Protein AF-A0A966G552-F1 (afdb_monomer)

Secondary structure (DSSP, 8-state):
------------------------EE-SEE-S-EEEESEEEETT-EE-TTSEEEEEPEESSEEEEE-TTTTT-SEEEEETTPEEEEEE---TT-S------SEEEPPEE-PPPPGGGEE-TTSS-GGGEEEEEEEE-S-TTEEEEEEEEEEEEEE--S-TT-EEEEEEEPTTS-EEEEEEEEEE-BTTEEEEEEEEESEEEEEEE--SS-S-S--TTEEEPPTTT--EEEPTTEEE-TTSSSEEE-TTSHHHHHHHHS--SS---TTSHHHHTTTS---S----PPTTPEEEEEETTEEEEEE--TT----B-TTSSBPTTSHHHHHHHHHHHHHSS----HHHHHHHHTS---HHHHHHHHHHHHHHHHHHHHHH-TT------------------------------------------------THHHHHHHHHHHHHHHHHHTT-

Structure (mmCIF, N/CA/C/O backbone):
data_AF-A0A966G552-F1
#
_entry.id   AF-A0A966G552-F1
#
loop_
_atom_site.group_PDB
_atom_site.id
_atom_site.type_symbol
_atom_site.label_atom_id
_atom_site.label_alt_id
_atom_site.label_comp_id
_atom_site.label_asym_id
_atom_site.label_entity_id
_atom_site.label_seq_id
_atom_site.pdbx_PDB_ins_code
_atom_site.Cartn_x
_atom_site.Cartn_y
_atom_site.Cartn_z
_atom_site.occupancy
_atom_site.B_iso_or_equiv
_atom_site.auth_seq_id
_atom_site.auth_comp_id
_atom_site.auth_asym_id
_atom_site.auth_atom_id
_atom_site.pdbx_PDB_model_num
ATOM 1 N N . MET A 1 1 ? -65.805 21.642 -23.177 1.00 39.12 1 MET A N 1
ATOM 2 C CA . MET A 1 1 ? -64.794 20.565 -23.099 1.00 39.12 1 MET A CA 1
ATOM 3 C C . MET A 1 1 ? -63.675 21.006 -22.162 1.00 39.12 1 MET A C 1
ATOM 5 O O . MET A 1 1 ? -62.868 21.835 -22.550 1.00 39.12 1 MET A O 1
ATOM 9 N N . LYS A 1 2 ? -63.665 20.526 -20.914 1.00 35.38 2 LYS A N 1
ATOM 10 C CA . LYS A 1 2 ? -62.565 20.716 -19.954 1.00 35.38 2 LYS A CA 1
ATOM 11 C C . LYS A 1 2 ? -62.123 19.318 -19.524 1.00 35.38 2 LYS A C 1
ATOM 13 O O . LYS A 1 2 ? -62.925 18.592 -18.949 1.00 35.38 2 LYS A O 1
ATOM 18 N N . ARG A 1 3 ? -60.906 18.919 -19.903 1.00 42.03 3 ARG A N 1
ATOM 19 C CA . ARG A 1 3 ? -60.291 17.643 -19.516 1.00 42.03 3 ARG A CA 1
ATOM 20 C C . ARG A 1 3 ? -59.559 17.840 -18.191 1.00 42.03 3 ARG A C 1
ATOM 22 O O . ARG A 1 3 ? -58.615 18.619 -18.124 1.00 42.03 3 ARG A O 1
ATOM 29 N N . THR A 1 4 ? -60.016 17.144 -17.164 1.00 43.69 4 THR A N 1
ATOM 30 C CA . THR A 1 4 ? -59.329 16.930 -15.891 1.00 43.69 4 THR A CA 1
ATOM 31 C C . THR A 1 4 ? -58.316 15.797 -16.069 1.00 43.69 4 THR A C 1
ATOM 33 O O . THR A 1 4 ? -58.701 14.665 -16.351 1.00 43.69 4 THR A O 1
ATOM 36 N N . LEU A 1 5 ? -57.021 16.103 -15.944 1.00 42.62 5 LEU A N 1
ATOM 37 C CA . LEU A 1 5 ? -55.974 15.097 -15.757 1.00 42.62 5 LEU A CA 1
ATOM 38 C C . LEU A 1 5 ? -55.854 14.806 -14.258 1.00 42.62 5 LEU A C 1
ATOM 40 O O . LEU A 1 5 ? -55.478 15.684 -13.483 1.00 42.62 5 LEU A O 1
ATOM 44 N N . SER A 1 6 ? -56.180 13.576 -13.870 1.00 42.59 6 SER A N 1
ATOM 45 C CA . SER A 1 6 ? -55.851 13.013 -12.563 1.00 42.59 6 SER A CA 1
ATOM 46 C C . SER A 1 6 ? -54.373 12.626 -12.542 1.00 42.59 6 SER A C 1
ATOM 48 O O . SER A 1 6 ? -53.959 11.723 -13.267 1.00 42.59 6 SER A O 1
ATOM 50 N N . SER A 1 7 ? -53.585 13.301 -11.708 1.00 44.00 7 SER A N 1
ATOM 51 C CA . SER A 1 7 ? -52.204 12.923 -11.406 1.00 44.00 7 SER A CA 1
ATOM 52 C C . SER A 1 7 ? -52.198 11.791 -10.379 1.00 44.00 7 SER A C 1
ATOM 54 O O . SER A 1 7 ? -52.532 12.001 -9.214 1.00 44.00 7 SER A O 1
ATOM 56 N N . LEU A 1 8 ? -51.828 10.589 -10.819 1.00 42.81 8 LEU A N 1
ATOM 57 C CA . LEU A 1 8 ? -51.586 9.429 -9.965 1.00 42.81 8 LEU A CA 1
ATOM 58 C C . LEU A 1 8 ? -50.162 9.542 -9.395 1.00 42.81 8 LEU A C 1
ATOM 60 O O . LEU A 1 8 ? -49.183 9.417 -10.126 1.00 42.81 8 LEU A O 1
ATOM 64 N N . LEU A 1 9 ? -50.049 9.840 -8.100 1.00 39.88 9 LEU A N 1
ATOM 65 C CA . LEU A 1 9 ? -48.778 9.911 -7.380 1.00 39.88 9 LEU A CA 1
ATOM 66 C C . LEU A 1 9 ? -48.412 8.490 -6.919 1.00 39.88 9 LEU A C 1
ATOM 68 O O . LEU A 1 9 ? -48.987 7.983 -5.959 1.00 39.88 9 LEU A O 1
ATOM 72 N N . VAL A 1 10 ? -47.493 7.828 -7.622 1.00 45.19 10 VAL A N 1
ATOM 73 C CA . VAL A 1 10 ? -46.928 6.543 -7.185 1.00 45.19 10 VAL A CA 1
ATOM 74 C C . VAL A 1 10 ? -45.825 6.846 -6.173 1.00 45.19 10 VAL A C 1
ATOM 76 O O . VAL A 1 10 ? -44.749 7.317 -6.534 1.00 45.19 10 VAL A O 1
ATOM 79 N N . ALA A 1 11 ? -46.118 6.636 -4.891 1.00 45.38 11 ALA A N 1
ATOM 80 C CA . ALA A 1 11 ? -45.133 6.691 -3.820 1.00 45.38 11 ALA A CA 1
ATOM 81 C C . ALA A 1 11 ? -44.383 5.354 -3.771 1.00 45.38 11 ALA A C 1
ATOM 83 O O . ALA A 1 11 ? -44.865 4.378 -3.200 1.00 45.38 11 ALA A O 1
ATOM 84 N N . THR A 1 12 ? -43.213 5.298 -4.402 1.00 44.28 12 THR A N 1
ATOM 85 C CA . THR A 1 12 ? -42.303 4.155 -4.301 1.00 44.28 12 THR A CA 1
ATOM 86 C C . THR A 1 12 ? -41.629 4.197 -2.929 1.00 44.28 12 THR A C 1
ATOM 88 O O . THR A 1 12 ? -40.673 4.939 -2.715 1.00 44.28 12 THR A O 1
ATOM 91 N N . VAL A 1 13 ? -42.158 3.440 -1.969 1.00 44.84 13 VAL A N 1
ATOM 92 C CA . VAL A 1 13 ? -41.509 3.206 -0.674 1.00 44.84 13 VAL A CA 1
ATOM 93 C C . VAL A 1 13 ? -40.360 2.228 -0.915 1.00 44.84 13 VAL A C 1
ATOM 95 O O . VAL A 1 13 ? -40.565 1.020 -0.996 1.00 44.84 13 VAL A O 1
ATOM 98 N N . ALA A 1 14 ? -39.150 2.755 -1.090 1.00 44.75 14 ALA A N 1
ATOM 99 C CA . ALA A 1 14 ? -37.936 1.951 -1.100 1.00 44.75 14 ALA A CA 1
ATOM 100 C C . ALA A 1 14 ? -37.663 1.472 0.334 1.00 44.75 14 ALA A C 1
ATOM 102 O O . ALA A 1 14 ? -37.142 2.215 1.165 1.00 44.75 14 ALA A O 1
ATOM 103 N N . LEU A 1 15 ? -38.060 0.236 0.636 1.00 44.12 15 LEU A N 1
ATOM 104 C CA . LEU A 1 15 ? -37.604 -0.491 1.817 1.00 44.12 15 LEU A CA 1
ATOM 105 C C . LEU A 1 15 ? -36.107 -0.766 1.639 1.00 44.12 15 LEU A C 1
ATOM 107 O O . LEU A 1 15 ? -35.709 -1.744 1.011 1.00 44.12 15 LEU A O 1
ATOM 111 N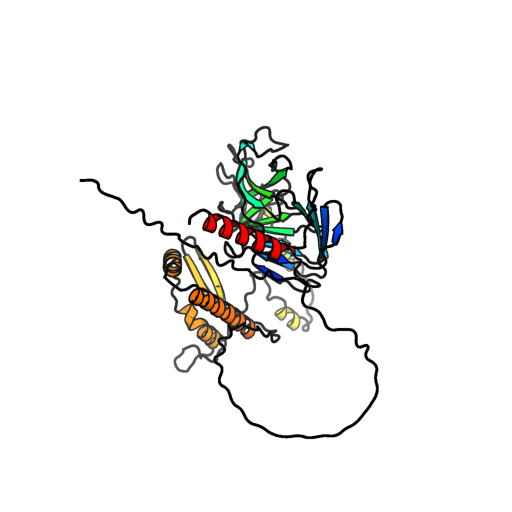 N . GLY A 1 16 ? -35.275 0.152 2.130 1.00 41.44 16 GLY A N 1
ATOM 112 C CA . GLY A 1 16 ? -33.835 -0.039 2.210 1.00 41.44 16 GLY A CA 1
ATOM 113 C C . GLY A 1 16 ? -33.535 -1.154 3.203 1.00 41.44 16 GLY A C 1
ATOM 114 O O . GLY A 1 16 ? -33.557 -0.929 4.410 1.00 41.44 16 GLY A O 1
ATOM 115 N N . PHE A 1 17 ? -33.266 -2.355 2.696 1.00 47.56 17 PHE A N 1
ATOM 116 C CA . PHE A 1 17 ? -32.637 -3.415 3.471 1.00 47.56 17 PHE A CA 1
ATOM 117 C C . PHE A 1 17 ? -31.229 -2.945 3.842 1.00 47.56 17 PHE A C 1
ATOM 119 O O . PHE A 1 17 ? -30.293 -3.057 3.054 1.00 47.56 17 PHE A O 1
ATOM 126 N N . GLN A 1 18 ? -31.087 -2.361 5.031 1.00 41.28 18 GLN A N 1
ATOM 127 C CA . GLN A 1 18 ? -29.781 -2.130 5.631 1.00 41.28 18 GLN A CA 1
ATOM 128 C C . GLN A 1 18 ? -29.220 -3.500 6.007 1.00 41.28 18 GLN A C 1
ATOM 130 O O . GLN A 1 18 ? -29.593 -4.073 7.028 1.00 41.28 18 GLN A O 1
ATOM 135 N N . GLN A 1 19 ? -28.372 -4.060 5.146 1.00 47.25 19 GLN A N 1
ATOM 136 C CA . GLN A 1 19 ? -27.547 -5.196 5.529 1.00 47.25 19 GLN A CA 1
ATOM 137 C C . GLN A 1 19 ? -26.575 -4.705 6.600 1.00 47.25 19 GLN A C 1
ATOM 139 O O . GLN A 1 19 ? -25.615 -3.994 6.316 1.00 47.25 19 GLN A O 1
ATOM 144 N N . VAL A 1 20 ? -26.882 -5.023 7.855 1.00 51.09 20 VAL A N 1
ATOM 145 C CA . VAL A 1 20 ? -25.956 -4.846 8.968 1.00 51.09 20 VAL A CA 1
ATOM 146 C C . VAL A 1 20 ? -24.944 -5.977 8.847 1.00 51.09 20 VAL A C 1
ATOM 148 O O . VAL A 1 20 ? -25.176 -7.080 9.335 1.00 51.09 20 VAL A O 1
ATOM 151 N N . SER A 1 21 ? -23.854 -5.735 8.124 1.00 63.78 21 SER A N 1
ATOM 152 C CA . SER A 1 21 ? -22.717 -6.650 8.114 1.00 63.78 21 SER A CA 1
ATOM 153 C C . SER A 1 21 ? -22.146 -6.674 9.528 1.00 63.78 21 SER A C 1
ATOM 155 O O . SER A 1 21 ? -21.616 -5.666 9.995 1.00 63.78 21 SER A O 1
ATOM 157 N N . ALA A 1 22 ? -22.318 -7.788 10.242 1.00 71.50 22 ALA A N 1
ATOM 158 C CA . ALA A 1 22 ? -21.710 -7.968 11.552 1.00 71.50 22 ALA A CA 1
ATOM 159 C C . ALA A 1 22 ? -20.189 -7.931 11.372 1.00 71.50 22 ALA A C 1
ATOM 161 O O . ALA A 1 22 ? -19.612 -8.833 10.771 1.00 71.50 22 ALA A O 1
ATOM 162 N N . GLN A 1 23 ? -19.557 -6.850 11.824 1.00 81.19 23 GLN A N 1
ATOM 163 C CA . GLN A 1 23 ? -18.112 -6.717 11.749 1.00 81.19 23 GLN A CA 1
ATOM 164 C C . GLN A 1 23 ? -17.473 -7.695 12.735 1.00 81.19 23 GLN A C 1
ATOM 166 O O . GLN A 1 23 ? -17.839 -7.735 13.914 1.00 81.19 23 GLN A O 1
ATOM 171 N N . GLU A 1 24 ? -16.532 -8.499 12.250 1.00 92.19 24 GLU A N 1
ATOM 172 C CA . GLU A 1 24 ? -15.802 -9.438 13.092 1.00 92.19 24 GLU A CA 1
ATOM 173 C C . GLU A 1 24 ? -14.966 -8.678 14.125 1.00 92.19 24 GLU A C 1
ATOM 175 O O . GLU A 1 24 ? -14.458 -7.583 13.871 1.00 92.19 24 GLU A O 1
ATOM 180 N N . THR A 1 25 ? -14.856 -9.242 15.325 1.00 93.38 25 THR A N 1
ATOM 181 C CA . THR A 1 25 ? -14.108 -8.638 16.428 1.00 93.38 25 THR A CA 1
ATOM 182 C C . THR A 1 25 ? -12.904 -9.509 16.751 1.00 93.38 25 THR A C 1
ATOM 184 O O . THR A 1 25 ? -13.059 -10.697 17.028 1.00 93.38 25 THR A O 1
ATOM 187 N N . PHE A 1 26 ? -11.715 -8.912 16.740 1.00 94.44 26 PHE A N 1
ATOM 188 C CA . PHE A 1 26 ? -10.477 -9.579 17.118 1.00 94.44 26 PHE A CA 1
ATOM 189 C C . PHE A 1 26 ? -10.204 -9.399 18.614 1.00 94.44 26 PHE A C 1
ATOM 191 O O . PHE A 1 26 ? -10.194 -8.278 19.135 1.00 94.44 26 PHE A O 1
ATOM 198 N N . PHE A 1 27 ? -9.953 -10.522 19.288 1.00 88.75 27 PHE A N 1
ATOM 199 C CA . PHE A 1 27 ? -9.602 -10.596 20.701 1.00 88.75 27 PHE A CA 1
ATOM 200 C C . PHE A 1 27 ? -8.281 -11.356 20.866 1.00 88.75 27 PHE A C 1
ATOM 202 O O . PHE A 1 27 ? -8.155 -12.472 20.369 1.00 88.75 27 PHE A O 1
ATOM 209 N N . GLY A 1 28 ? -7.347 -10.802 21.641 1.00 83.88 28 GLY A N 1
ATOM 210 C CA . GLY A 1 28 ? -6.162 -11.527 22.114 1.00 83.88 28 GLY A CA 1
ATOM 211 C C . GLY A 1 28 ? -4.880 -11.290 21.310 1.00 83.88 28 GLY A C 1
ATOM 212 O O . GLY A 1 28 ? -4.678 -10.219 20.737 1.00 83.88 28 GLY A O 1
ATOM 213 N N . SER A 1 29 ? -3.988 -12.283 21.345 1.00 91.50 29 SER A N 1
ATOM 214 C CA . SER A 1 29 ? -2.681 -12.295 20.682 1.00 91.50 29 SER A CA 1
ATOM 215 C C . SER A 1 29 ? -2.758 -12.880 19.269 1.00 91.50 29 SER A C 1
ATOM 217 O O . SER A 1 29 ? -3.515 -13.809 18.992 1.00 91.50 29 SER A O 1
ATOM 219 N N . LEU A 1 30 ? -1.948 -12.346 18.355 1.00 93.44 30 LEU A N 1
ATOM 220 C CA . LEU A 1 30 ? -1.719 -12.906 17.025 1.00 93.44 30 LEU A CA 1
ATOM 221 C C . LEU A 1 30 ? -0.712 -14.050 17.131 1.00 93.44 30 LEU A C 1
ATOM 223 O O . LEU A 1 30 ? 0.479 -13.865 16.900 1.00 93.44 30 LEU A O 1
ATOM 227 N N . ASP A 1 31 ? -1.174 -15.242 17.490 1.00 92.38 31 ASP A N 1
ATOM 228 C CA . ASP A 1 31 ? -0.303 -16.428 17.542 1.00 92.38 31 ASP A CA 1
ATOM 229 C C . ASP A 1 31 ? -0.180 -17.125 16.173 1.00 92.38 31 ASP A C 1
ATOM 231 O O . ASP A 1 31 ? 0.687 -17.971 15.967 1.00 92.38 31 ASP A O 1
ATOM 235 N N . SER A 1 32 ? -1.033 -16.749 15.216 1.00 93.56 32 SER A N 1
ATOM 236 C CA . SER A 1 32 ? -1.028 -17.224 13.828 1.00 93.56 32 SER A CA 1
ATOM 237 C C . SER A 1 32 ? -1.464 -16.111 12.874 1.00 93.56 32 SER A C 1
ATOM 239 O O . SER A 1 32 ? -1.950 -15.066 13.316 1.00 93.56 32 SER A O 1
ATOM 241 N N . ASP A 1 33 ? -1.276 -16.325 11.573 1.00 95.94 33 ASP A N 1
ATOM 242 C CA . ASP A 1 33 ? -1.748 -15.397 10.549 1.00 95.94 33 ASP A CA 1
ATOM 243 C C . ASP A 1 33 ? -3.273 -15.467 10.426 1.00 95.94 33 ASP A C 1
ATOM 245 O O . ASP A 1 33 ? -3.854 -16.533 10.214 1.00 95.94 33 ASP A O 1
ATOM 249 N N . VAL A 1 34 ? -3.923 -14.312 10.539 1.00 96.19 34 VAL A N 1
ATOM 250 C CA . VAL A 1 34 ? -5.378 -14.163 10.455 1.00 96.19 34 VAL A CA 1
ATOM 251 C C . VAL A 1 34 ? -5.735 -13.173 9.354 1.00 96.19 34 VAL A C 1
ATOM 253 O O . VAL A 1 34 ? -5.051 -12.168 9.148 1.00 96.19 34 VAL A O 1
ATOM 256 N N . VAL A 1 35 ? -6.818 -13.457 8.631 1.00 95.44 35 VAL A N 1
ATOM 257 C CA . VAL A 1 35 ? -7.279 -12.647 7.500 1.00 95.44 35 VAL A CA 1
ATOM 258 C C . VAL A 1 35 ? -8.739 -12.274 7.712 1.00 95.44 35 VAL A C 1
ATOM 260 O O . VAL A 1 35 ? -9.580 -13.152 7.871 1.00 95.44 35 VAL A O 1
ATOM 263 N N . TYR A 1 36 ? -9.023 -10.976 7.669 1.00 96.25 36 TYR A N 1
ATOM 264 C CA . TYR A 1 36 ? -10.357 -10.399 7.774 1.00 96.25 36 TYR A CA 1
ATOM 265 C C . TYR A 1 36 ? -10.749 -9.723 6.462 1.00 96.25 36 TYR A C 1
ATOM 267 O O . TYR A 1 36 ? -9.925 -9.080 5.805 1.00 96.25 36 TYR A O 1
ATOM 275 N N . ASN A 1 37 ? -12.027 -9.831 6.103 1.00 94.19 37 ASN A N 1
ATOM 276 C CA . ASN A 1 37 ? -12.583 -9.193 4.915 1.00 94.19 37 ASN A CA 1
ATOM 277 C C . ASN A 1 37 ? -13.205 -7.835 5.270 1.00 94.19 37 ASN A C 1
ATOM 279 O O . ASN A 1 37 ? -14.042 -7.739 6.162 1.00 94.19 37 ASN A O 1
ATOM 283 N N . ASN A 1 38 ? -12.833 -6.796 4.522 1.00 93.44 38 ASN A N 1
ATOM 284 C CA . ASN A 1 38 ? -13.198 -5.379 4.651 1.00 93.44 38 ASN A CA 1
ATOM 285 C C . ASN A 1 38 ? -12.751 -4.677 5.934 1.00 93.44 38 ASN A C 1
ATOM 287 O O . ASN A 1 38 ? -12.355 -3.518 5.856 1.00 93.44 38 ASN A O 1
ATOM 291 N N . GLY A 1 39 ? -12.797 -5.340 7.084 1.00 94.75 39 GLY A N 1
ATOM 292 C CA . GLY A 1 39 ? -12.412 -4.730 8.345 1.00 94.75 39 GLY A CA 1
ATOM 293 C C . GLY A 1 39 ? -12.561 -5.652 9.540 1.00 94.75 39 GLY A C 1
ATOM 294 O O . GLY A 1 39 ? -13.245 -6.670 9.484 1.00 94.75 39 GLY A O 1
ATOM 295 N N . VAL A 1 40 ? -11.935 -5.250 10.638 1.00 96.25 40 VAL A N 1
ATOM 296 C CA . VAL A 1 40 ? -11.978 -5.943 11.924 1.00 96.25 40 VAL A CA 1
ATOM 297 C C . VAL A 1 40 ? -12.059 -4.930 13.057 1.00 96.25 40 VAL A C 1
ATOM 299 O O . VAL A 1 40 ? -11.408 -3.887 13.024 1.00 96.25 40 VAL A O 1
ATOM 302 N N . LEU A 1 41 ? -12.854 -5.228 14.079 1.00 96.38 41 LEU A N 1
ATOM 303 C CA . LEU A 1 41 ? -12.871 -4.452 15.311 1.00 96.38 41 LEU A CA 1
ATOM 304 C C . LEU A 1 41 ? -11.818 -5.010 16.275 1.00 96.38 41 LEU A C 1
ATOM 306 O O . LEU A 1 41 ? -11.990 -6.090 16.834 1.00 96.38 41 LEU A O 1
ATOM 310 N N . ILE A 1 42 ? -10.728 -4.277 16.478 1.00 95.25 42 ILE A N 1
ATOM 311 C CA . ILE A 1 42 ? -9.653 -4.649 17.400 1.00 95.25 42 ILE A CA 1
ATOM 312 C C . ILE A 1 42 ? -10.033 -4.198 18.812 1.00 95.25 42 ILE A C 1
ATOM 314 O O . ILE A 1 42 ? -10.275 -3.016 19.056 1.00 95.25 42 ILE A O 1
ATOM 318 N N . GLN A 1 43 ? -10.077 -5.132 19.758 1.00 94.62 43 GLN A N 1
ATOM 319 C CA . GLN A 1 43 ? -10.392 -4.825 21.154 1.00 94.62 43 GLN A CA 1
ATOM 320 C C . GLN A 1 43 ? -9.166 -4.354 21.940 1.00 94.62 43 GLN A C 1
ATOM 322 O O . GLN A 1 43 ? -8.025 -4.654 21.600 1.00 94.62 43 GLN A O 1
ATOM 327 N N . GLY A 1 44 ? -9.415 -3.616 23.026 1.00 92.38 44 GLY A N 1
ATOM 328 C CA . GLY A 1 44 ? -8.363 -3.130 23.926 1.00 92.38 44 GLY A CA 1
ATOM 329 C C . GLY A 1 44 ? -7.727 -1.800 23.521 1.00 92.38 44 GLY A C 1
ATOM 330 O O . GLY A 1 44 ? -6.736 -1.402 24.132 1.00 92.38 44 GLY A O 1
ATOM 331 N N . VAL A 1 45 ? -8.277 -1.097 22.523 1.00 93.25 45 VAL A N 1
ATOM 332 C CA . VAL A 1 45 ? -7.787 0.233 22.136 1.00 93.25 45 VAL A CA 1
ATOM 333 C C . VAL A 1 45 ? -7.867 1.192 23.316 1.00 93.25 45 VAL A C 1
ATOM 335 O O . VAL A 1 45 ? -8.922 1.380 23.924 1.00 93.25 45 VAL A O 1
ATOM 338 N N . THR A 1 46 ? -6.741 1.828 23.619 1.00 92.62 46 THR A N 1
ATOM 339 C CA . THR A 1 46 ? -6.657 2.866 24.644 1.00 92.62 46 THR A CA 1
ATOM 340 C C . THR A 1 46 ? -6.659 4.231 23.974 1.00 92.62 46 THR A C 1
ATOM 342 O O . THR A 1 46 ? -5.859 4.493 23.079 1.00 92.62 46 THR A O 1
ATOM 345 N N . ALA A 1 47 ? -7.577 5.103 24.383 1.00 90.12 47 ALA A N 1
ATOM 346 C CA . ALA A 1 47 ? -7.725 6.440 23.822 1.00 90.12 47 ALA A CA 1
ATOM 347 C C . ALA A 1 47 ? -7.407 7.514 24.867 1.00 90.12 47 ALA A C 1
ATOM 349 O O . ALA A 1 47 ? -7.770 7.386 26.037 1.00 90.12 47 ALA A O 1
ATOM 350 N N . THR A 1 48 ? -6.750 8.586 24.438 1.00 85.25 48 THR A N 1
ATOM 351 C CA . THR A 1 48 ? -6.504 9.788 25.237 1.00 85.25 48 THR A CA 1
ATOM 352 C C . THR A 1 48 ? -7.472 10.903 24.834 1.00 85.25 48 THR A C 1
ATOM 354 O O . THR A 1 48 ? -8.061 10.890 23.751 1.00 85.25 48 THR A O 1
ATOM 357 N N . ALA A 1 49 ? -7.635 11.905 25.703 1.00 77.81 49 ALA A N 1
ATOM 358 C CA . ALA A 1 49 ? -8.495 13.064 25.433 1.00 77.81 49 ALA A CA 1
ATOM 359 C C . ALA A 1 49 ? -8.006 13.932 24.252 1.00 77.81 49 ALA A C 1
ATOM 361 O O . ALA A 1 49 ? -8.773 14.731 23.708 1.00 77.81 49 ALA A O 1
ATOM 362 N N . ASP A 1 50 ? -6.748 13.755 23.842 1.00 82.69 50 ASP A N 1
ATOM 363 C CA . ASP A 1 50 ? -6.086 14.553 22.808 1.00 82.69 50 ASP A CA 1
ATOM 364 C C . ASP A 1 50 ? -6.312 14.014 21.389 1.00 82.69 50 ASP A C 1
ATOM 366 O O . ASP A 1 50 ? -5.732 14.527 20.439 1.00 82.69 50 ASP A O 1
ATOM 370 N N . GLY A 1 51 ? -7.158 12.993 21.222 1.00 84.31 51 GLY A N 1
ATOM 371 C CA . GLY A 1 51 ? -7.428 12.407 19.908 1.00 84.31 51 GLY A CA 1
ATOM 372 C C . GLY A 1 51 ? -6.455 11.324 19.477 1.00 84.31 51 GLY A C 1
ATOM 373 O O . GLY A 1 51 ? -6.517 10.879 18.333 1.00 84.31 51 GLY A O 1
ATOM 374 N N . VAL A 1 52 ? -5.585 10.884 20.383 1.00 91.12 52 VAL A N 1
ATOM 375 C CA . VAL A 1 52 ? -4.665 9.776 20.143 1.00 91.12 52 VAL A CA 1
ATOM 376 C C . VAL A 1 52 ? -5.283 8.500 20.692 1.00 91.12 52 VAL A C 1
ATOM 378 O O . VAL A 1 52 ? -5.708 8.446 21.844 1.00 91.12 52 VAL A O 1
ATOM 381 N N . ALA A 1 53 ? -5.314 7.457 19.879 1.00 93.75 53 ALA A N 1
ATOM 382 C CA . ALA A 1 53 ? -5.734 6.126 20.270 1.00 93.75 53 ALA A CA 1
ATOM 383 C C . ALA A 1 53 ? -4.675 5.118 19.836 1.00 93.75 53 ALA A C 1
ATOM 385 O O . ALA A 1 53 ? -4.139 5.213 18.737 1.00 93.75 53 ALA A O 1
ATOM 386 N N . ASN A 1 54 ? -4.350 4.157 20.691 1.00 95.12 54 ASN A N 1
ATOM 387 C CA . ASN A 1 54 ? -3.330 3.165 20.390 1.00 95.12 54 ASN A CA 1
ATOM 388 C C . ASN A 1 54 ? -3.726 1.768 20.864 1.00 95.12 54 ASN A C 1
ATOM 390 O O . ASN A 1 54 ? -4.487 1.597 21.820 1.00 95.12 54 ASN A O 1
ATOM 394 N N . ILE A 1 55 ? -3.175 0.776 20.176 1.00 96.06 55 ILE A N 1
ATOM 395 C CA . ILE A 1 55 ? -3.257 -0.636 20.526 1.00 96.06 55 ILE A CA 1
ATOM 396 C C . ILE A 1 55 ? -1.954 -1.320 20.145 1.00 96.06 55 ILE A C 1
ATOM 398 O O . ILE A 1 55 ? -1.403 -1.072 19.074 1.00 96.06 55 ILE A O 1
ATOM 402 N N . LYS A 1 56 ? -1.463 -2.200 21.013 1.00 96.25 56 LYS A N 1
ATOM 403 C CA . LYS A 1 56 ? -0.377 -3.116 20.683 1.00 96.25 56 LYS A CA 1
ATOM 404 C C . LYS A 1 56 ? -0.971 -4.464 20.309 1.00 96.25 56 LYS A C 1
ATOM 406 O O . LYS A 1 56 ? -1.665 -5.068 21.119 1.00 96.25 56 LYS A O 1
ATOM 411 N N . LEU A 1 57 ? -0.683 -4.927 19.099 1.00 94.94 57 LEU A N 1
ATOM 412 C CA . LEU A 1 57 ? -0.991 -6.291 18.696 1.00 94.94 57 LEU A CA 1
ATOM 413 C C . LEU A 1 57 ? 0.009 -7.212 19.392 1.00 94.94 57 LEU A C 1
ATOM 415 O O . LEU A 1 57 ? 1.212 -7.059 19.205 1.00 94.94 57 LEU A O 1
ATOM 419 N N . GLU A 1 58 ? -0.445 -8.126 20.239 1.00 95.00 58 GLU A N 1
ATOM 420 C CA . GLU A 1 58 ? 0.440 -9.108 20.878 1.00 95.00 58 GLU A CA 1
ATOM 421 C C . GLU A 1 58 ? 0.703 -10.296 19.939 1.00 95.00 58 GLU A C 1
ATOM 423 O O . GLU A 1 58 ? 0.002 -10.455 18.945 1.00 95.00 58 GLU A O 1
ATOM 428 N N . GLY A 1 59 ? 1.707 -11.128 20.232 1.00 93.25 59 GLY A N 1
ATOM 429 C CA . GLY A 1 59 ? 2.044 -12.311 19.426 1.00 93.25 59 GLY A CA 1
ATOM 430 C C . GLY A 1 59 ? 3.036 -12.057 18.281 1.00 93.25 59 GLY A C 1
ATOM 431 O O . GLY A 1 59 ? 3.710 -11.026 18.244 1.00 93.25 59 GLY A O 1
ATOM 432 N N . THR A 1 60 ? 3.160 -13.032 17.378 1.00 93.25 60 THR A N 1
ATOM 433 C CA . THR A 1 60 ? 4.153 -13.075 16.281 1.00 93.25 60 THR A CA 1
ATOM 434 C C . THR A 1 60 ? 3.553 -13.303 14.891 1.00 93.25 60 THR A C 1
ATOM 436 O O . THR A 1 60 ? 4.280 -13.218 13.907 1.00 93.25 60 THR A O 1
ATOM 439 N N . GLY A 1 61 ? 2.265 -13.634 14.801 1.00 95.06 61 GLY A N 1
ATOM 440 C CA . GLY A 1 61 ? 1.532 -13.818 13.548 1.00 95.06 61 GLY A CA 1
ATOM 441 C C . GLY A 1 61 ? 1.155 -12.493 12.889 1.00 95.06 61 GLY A C 1
ATOM 442 O O . GLY A 1 61 ? 1.483 -11.421 13.391 1.00 95.06 61 GLY A O 1
ATOM 443 N N . THR A 1 62 ? 0.442 -12.553 11.771 1.00 96.94 62 THR A N 1
ATOM 444 C CA . THR A 1 62 ? 0.086 -11.377 10.965 1.00 96.94 62 THR A CA 1
ATOM 445 C C . THR A 1 62 ? -1.416 -11.126 10.974 1.00 96.94 62 THR A C 1
ATOM 447 O O . THR A 1 62 ? -2.205 -12.012 10.658 1.00 96.94 62 THR A O 1
ATOM 450 N N . LEU A 1 63 ? -1.823 -9.890 11.265 1.00 97.19 63 LEU A N 1
ATOM 451 C CA . LEU A 1 63 ? -3.183 -9.412 11.040 1.00 97.19 63 LEU A CA 1
ATOM 452 C C . LEU A 1 63 ? -3.295 -8.863 9.621 1.00 97.19 63 LEU A C 1
ATOM 454 O O . LEU A 1 63 ? -2.696 -7.837 9.301 1.00 97.19 63 LEU A O 1
ATOM 458 N N . THR A 1 64 ? -4.091 -9.518 8.785 1.00 97.62 64 THR A N 1
ATOM 459 C CA . THR A 1 64 ? -4.381 -9.065 7.426 1.00 97.62 64 THR A CA 1
ATOM 460 C C . THR A 1 64 ? -5.815 -8.576 7.326 1.00 97.62 64 THR A C 1
ATOM 462 O O . THR A 1 64 ? -6.744 -9.310 7.647 1.00 97.62 64 THR A O 1
ATOM 465 N N . VAL A 1 65 ? -6.009 -7.367 6.806 1.00 96.81 65 VAL A N 1
ATOM 466 C CA . VAL A 1 65 ? -7.324 -6.856 6.415 1.00 96.81 65 VAL A CA 1
ATOM 467 C C . VAL A 1 65 ? -7.334 -6.650 4.906 1.00 96.81 65 VAL A C 1
ATOM 469 O O . VAL A 1 65 ? -6.574 -5.845 4.363 1.00 96.81 65 VAL A O 1
ATOM 472 N N . ALA A 1 66 ? -8.165 -7.423 4.217 1.00 95.06 66 ALA A N 1
ATOM 473 C CA . ALA A 1 66 ? -8.270 -7.443 2.766 1.00 95.06 66 ALA A CA 1
ATOM 474 C C . ALA A 1 66 ? -9.611 -6.855 2.325 1.00 95.06 66 ALA A C 1
ATOM 476 O O . ALA A 1 66 ? -10.651 -7.181 2.892 1.00 95.06 66 ALA A O 1
ATOM 477 N N . SER A 1 67 ? -9.618 -6.008 1.298 1.00 93.62 67 SER A N 1
ATOM 478 C CA . SER A 1 67 ? -10.871 -5.540 0.700 1.00 93.62 67 SER A CA 1
ATOM 479 C C . SER A 1 67 ? -11.605 -6.712 0.042 1.00 93.62 67 SER A C 1
ATOM 481 O O . SER A 1 67 ? -11.039 -7.413 -0.795 1.00 93.62 67 SER A O 1
ATOM 483 N N . ALA A 1 68 ? -12.879 -6.920 0.383 1.00 87.75 68 ALA A N 1
ATOM 484 C CA . ALA A 1 68 ? -13.711 -7.924 -0.285 1.00 87.75 68 ALA A CA 1
ATOM 485 C C . ALA A 1 68 ? -13.998 -7.523 -1.741 1.00 87.75 68 ALA A C 1
ATOM 487 O O . ALA A 1 68 ? -14.139 -8.374 -2.619 1.00 87.75 68 ALA A O 1
ATOM 488 N N . ALA A 1 69 ? -14.044 -6.216 -2.018 1.00 81.25 69 ALA A N 1
ATOM 489 C CA . ALA A 1 69 ? -14.042 -5.711 -3.381 1.00 81.25 69 ALA A CA 1
ATOM 490 C C . ALA A 1 69 ? -12.659 -5.932 -4.013 1.00 81.25 69 ALA A C 1
ATOM 492 O O . ALA A 1 69 ? -11.643 -5.750 -3.351 1.00 81.25 69 ALA A O 1
ATOM 493 N N . GLY A 1 70 ? -12.611 -6.313 -5.292 1.00 80.62 70 GLY A N 1
ATOM 494 C CA . GLY A 1 70 ? -11.346 -6.425 -6.031 1.00 80.62 70 GLY A CA 1
ATOM 495 C C . GLY A 1 70 ? -10.529 -7.693 -5.758 1.00 80.62 70 GLY A C 1
ATOM 496 O O . GLY A 1 70 ? -9.331 -7.703 -6.022 1.00 80.62 70 GLY A O 1
ATOM 497 N N . GLY A 1 71 ? -11.149 -8.764 -5.247 1.00 86.44 71 GLY A N 1
ATOM 498 C CA . GLY A 1 71 ? -10.481 -10.062 -5.081 1.00 86.44 71 GLY A CA 1
ATOM 499 C C . GLY A 1 71 ? -9.477 -10.109 -3.925 1.00 86.44 71 GLY A C 1
ATOM 500 O O . GLY A 1 71 ? -8.485 -10.829 -4.011 1.00 86.44 71 GLY A O 1
ATOM 501 N N . GLY A 1 72 ? -9.708 -9.336 -2.858 1.00 89.62 72 GLY A N 1
ATOM 502 C CA . GLY A 1 72 ? -8.815 -9.275 -1.698 1.00 89.62 72 GLY A CA 1
ATOM 503 C C . GLY A 1 72 ? -7.845 -8.090 -1.703 1.00 89.62 72 GLY A C 1
ATOM 504 O O . GLY A 1 72 ? -6.920 -8.086 -0.885 1.00 89.62 72 GLY A O 1
ATOM 505 N N . PHE A 1 73 ? -8.026 -7.121 -2.611 1.00 91.50 73 PHE A N 1
ATOM 506 C CA . PHE A 1 73 ? -7.160 -5.952 -2.769 1.00 91.50 73 PHE A CA 1
ATOM 507 C C . PHE A 1 73 ? -7.947 -4.632 -2.794 1.00 91.50 73 PHE A C 1
ATOM 509 O O . PHE A 1 73 ? -9.011 -4.567 -3.406 1.00 91.50 73 PHE A O 1
ATOM 516 N N . PRO A 1 74 ? -7.418 -3.554 -2.192 1.00 93.62 74 PRO A N 1
ATOM 517 C CA . PRO A 1 74 ? -6.133 -3.486 -1.493 1.00 93.62 74 PRO A CA 1
ATOM 518 C C . PRO A 1 74 ? -6.126 -4.277 -0.175 1.00 93.62 74 PRO A C 1
ATOM 520 O O . PRO A 1 74 ? -7.172 -4.631 0.373 1.00 93.62 74 PRO A O 1
ATOM 523 N N . ARG A 1 75 ? -4.918 -4.588 0.299 1.00 94.88 75 ARG A N 1
ATOM 524 C CA . ARG A 1 75 ? -4.669 -5.396 1.496 1.00 94.88 75 ARG A CA 1
ATOM 525 C C . ARG A 1 75 ? -3.696 -4.684 2.418 1.00 94.88 75 ARG A C 1
ATOM 527 O O . ARG A 1 75 ? -2.680 -4.191 1.945 1.00 94.88 75 ARG A O 1
ATOM 534 N N . LEU A 1 76 ? -3.983 -4.688 3.713 1.00 97.12 76 LEU A N 1
ATOM 535 C CA . LEU A 1 76 ? -3.116 -4.166 4.765 1.00 97.12 76 LEU A CA 1
ATOM 536 C C . LEU A 1 76 ? -2.722 -5.300 5.710 1.00 97.12 76 LEU A C 1
ATOM 538 O O . LEU A 1 76 ? -3.586 -6.034 6.182 1.00 97.12 76 LEU A O 1
ATOM 542 N N . MET A 1 77 ? -1.428 -5.447 5.964 1.00 97.88 77 MET A N 1
ATOM 543 C CA . MET A 1 77 ? -0.840 -6.517 6.765 1.00 97.88 77 MET A CA 1
ATOM 544 C C . MET A 1 77 ? -0.005 -5.897 7.884 1.00 97.88 77 MET A C 1
ATOM 546 O O . MET A 1 77 ? 0.886 -5.081 7.640 1.00 97.88 77 MET A O 1
ATOM 550 N N . VAL A 1 78 ? -0.308 -6.274 9.123 1.00 97.31 78 VAL A N 1
ATOM 551 C CA . VAL A 1 78 ? 0.375 -5.781 10.321 1.00 97.31 78 VAL A CA 1
ATOM 552 C C . VAL A 1 78 ? 0.861 -6.972 11.135 1.00 97.31 78 VAL A C 1
ATOM 554 O O . VAL A 1 78 ? 0.073 -7.825 11.534 1.00 97.31 78 VAL A O 1
ATOM 557 N N . ILE A 1 79 ? 2.165 -7.029 11.390 1.00 96.38 79 ILE A N 1
ATOM 558 C CA . ILE A 1 79 ? 2.789 -8.123 12.142 1.00 96.38 79 ILE A CA 1
ATOM 559 C C . ILE A 1 79 ? 2.519 -7.945 13.645 1.00 96.38 79 ILE A C 1
ATOM 561 O O . ILE A 1 79 ? 2.492 -6.823 14.160 1.00 96.38 79 ILE A O 1
ATOM 565 N N . GLY A 1 80 ? 2.354 -9.050 14.366 1.00 95.75 80 GLY A N 1
ATOM 566 C CA . GLY A 1 80 ? 2.293 -9.105 15.821 1.00 95.75 80 GLY A CA 1
ATOM 567 C C . GLY A 1 80 ? 3.500 -8.431 16.481 1.00 95.75 80 GLY A C 1
ATOM 568 O O . GLY A 1 80 ? 4.593 -8.330 15.926 1.00 95.75 80 GLY A O 1
ATOM 569 N N . GLY A 1 81 ? 3.277 -7.870 17.661 1.00 95.31 81 GLY A N 1
ATOM 570 C CA . GLY A 1 81 ? 4.209 -6.984 18.354 1.00 95.31 81 GLY A CA 1
ATOM 571 C C . GLY A 1 81 ? 4.121 -5.517 17.919 1.00 95.31 81 GLY A C 1
ATOM 572 O O . GLY A 1 81 ? 4.637 -4.656 18.638 1.00 95.31 81 GLY A O 1
ATOM 573 N N . THR A 1 82 ? 3.458 -5.212 16.798 1.00 97.00 82 THR A N 1
ATOM 574 C CA . THR A 1 82 ? 3.300 -3.840 16.298 1.00 97.00 82 THR A CA 1
ATOM 575 C C . THR A 1 82 ? 2.301 -3.050 17.137 1.00 97.00 82 THR A C 1
ATOM 577 O O . THR A 1 82 ? 1.169 -3.480 17.366 1.00 97.00 82 THR A O 1
ATOM 580 N N . THR A 1 83 ? 2.697 -1.849 17.553 1.00 97.44 83 THR A N 1
ATOM 581 C CA . THR A 1 83 ? 1.783 -0.844 18.093 1.00 97.44 83 THR A CA 1
ATOM 582 C C . THR A 1 83 ? 1.205 -0.023 16.949 1.00 97.44 83 THR A C 1
ATOM 584 O O . THR A 1 83 ? 1.947 0.655 16.235 1.00 97.44 83 THR A O 1
ATOM 587 N N . ILE A 1 84 ? -0.117 -0.068 16.801 1.00 97.00 84 ILE A N 1
ATOM 588 C CA . ILE A 1 84 ? -0.895 0.799 15.918 1.00 97.00 84 ILE A CA 1
ATOM 589 C C . ILE A 1 84 ? -1.310 2.021 16.731 1.00 97.00 84 ILE A C 1
ATOM 591 O O . ILE A 1 84 ? -1.914 1.882 17.794 1.00 97.00 84 ILE A O 1
ATOM 595 N N . THR A 1 85 ? -1.010 3.217 16.235 1.00 96.81 85 THR A N 1
ATOM 596 C CA . THR A 1 85 ? -1.462 4.477 16.838 1.00 96.81 85 THR A CA 1
ATOM 597 C C . THR A 1 85 ? -2.237 5.286 15.808 1.00 96.81 85 THR A C 1
ATOM 599 O O . THR A 1 85 ? -1.664 5.714 14.811 1.00 96.81 85 THR A O 1
ATOM 602 N N . SER A 1 86 ? -3.527 5.503 16.059 1.00 95.81 86 SER A N 1
ATOM 603 C CA . SER A 1 86 ? -4.371 6.455 15.339 1.00 95.81 86 SER A CA 1
ATOM 604 C C . SER A 1 86 ? -4.287 7.821 16.019 1.00 95.81 86 SER A C 1
ATOM 606 O O . SER A 1 86 ? -4.484 7.941 17.229 1.00 95.81 86 SER A O 1
ATOM 608 N N . THR A 1 87 ? -3.990 8.859 15.246 1.00 93.88 87 THR A N 1
ATOM 609 C CA . THR A 1 87 ? -4.013 10.253 15.690 1.00 93.88 87 THR A CA 1
ATOM 610 C C . THR A 1 87 ? -5.057 11.005 14.887 1.00 93.88 87 THR A C 1
ATOM 612 O O . THR A 1 87 ? -4.966 11.078 13.662 1.00 93.88 87 THR A O 1
ATOM 615 N N . ARG A 1 88 ? -6.041 11.590 15.574 1.00 88.94 88 ARG A N 1
ATOM 616 C CA . ARG A 1 88 ? -7.063 12.440 14.960 1.00 88.94 88 ARG A CA 1
ATOM 617 C C . ARG A 1 88 ? -6.833 13.907 15.285 1.00 88.94 88 ARG A C 1
ATOM 619 O O . ARG A 1 88 ? -6.676 14.278 16.445 1.00 88.94 88 ARG A O 1
ATOM 626 N N . SER A 1 89 ? -6.866 14.743 14.252 1.00 84.62 89 SER A N 1
ATOM 627 C CA . SER A 1 89 ? -6.837 16.201 14.403 1.00 84.62 89 SER A CA 1
ATOM 628 C C . SER A 1 89 ? -8.264 16.744 14.435 1.00 84.62 89 SER A C 1
ATOM 630 O O . SER A 1 89 ? -9.014 16.552 13.480 1.00 84.62 89 SER A O 1
ATOM 632 N N . PHE A 1 90 ? -8.645 17.423 15.516 1.00 83.12 90 PHE A N 1
ATOM 633 C CA . PHE A 1 90 ? -9.974 18.030 15.664 1.00 83.12 90 PHE A CA 1
ATOM 634 C C . PHE A 1 90 ? -9.905 19.547 15.521 1.00 83.12 90 PHE A C 1
ATOM 636 O O . PHE A 1 90 ? -8.915 20.168 15.922 1.00 83.12 90 PHE A O 1
ATOM 643 N N . ALA A 1 91 ? -10.974 20.151 15.007 1.00 81.12 91 ALA A N 1
ATOM 644 C CA . ALA A 1 91 ? -11.111 21.601 15.054 1.00 81.12 91 ALA A CA 1
ATOM 645 C C . ALA A 1 91 ? -11.306 22.063 16.512 1.00 81.12 91 ALA A C 1
ATOM 647 O O . ALA A 1 91 ? -11.854 21.339 17.346 1.00 81.12 91 ALA A O 1
ATOM 648 N N . SER A 1 92 ? -10.846 23.272 16.853 1.00 77.25 92 SER A N 1
ATOM 649 C CA . SER A 1 92 ? -10.912 23.783 18.235 1.00 77.25 92 SER A CA 1
ATOM 650 C C . SER A 1 92 ? -12.340 23.932 18.775 1.00 77.25 92 SER A C 1
ATOM 652 O O . SER A 1 92 ? -12.530 24.010 19.986 1.00 77.25 92 SER A O 1
ATOM 654 N N . ASP A 1 93 ? -13.329 23.997 17.887 1.00 80.31 93 ASP A N 1
ATOM 655 C CA . ASP A 1 93 ? -14.754 24.146 18.168 1.00 80.31 93 ASP A CA 1
ATOM 656 C C . ASP A 1 93 ? -15.537 22.819 18.146 1.00 80.31 93 ASP A C 1
ATOM 658 O O . ASP A 1 93 ? -16.734 22.815 18.442 1.00 80.31 93 ASP A O 1
ATOM 662 N N . GLU A 1 94 ? -14.894 21.678 17.868 1.00 78.06 94 GLU A N 1
ATOM 663 C CA . GLU A 1 94 ? -15.564 20.376 17.929 1.00 78.06 94 GLU A CA 1
ATOM 664 C C . GLU A 1 94 ? -15.834 19.946 19.376 1.00 78.06 94 GLU A C 1
ATOM 666 O O . GLU A 1 94 ? -14.947 19.543 20.131 1.00 78.06 94 GLU A O 1
ATOM 671 N N . ILE A 1 95 ? -17.115 19.994 19.747 1.00 69.00 95 ILE A N 1
ATOM 672 C CA . ILE A 1 95 ? -17.607 19.625 21.081 1.00 69.00 95 ILE A CA 1
ATOM 673 C C . ILE A 1 95 ? -17.553 18.100 21.296 1.00 69.00 95 ILE A C 1
ATOM 675 O O . ILE A 1 95 ? -17.374 17.642 22.423 1.00 69.00 95 ILE A O 1
ATOM 679 N N . ASN A 1 96 ? -17.663 17.306 20.225 1.00 74.06 96 ASN A N 1
ATOM 680 C CA . ASN A 1 96 ? -17.732 15.844 20.287 1.00 74.06 96 ASN A CA 1
ATOM 681 C C . ASN A 1 96 ? -16.522 15.197 19.605 1.00 74.06 96 ASN A C 1
ATOM 683 O O . ASN A 1 96 ? -16.589 14.784 18.448 1.00 74.06 96 ASN A O 1
ATOM 687 N N . LYS A 1 97 ? -15.421 15.070 20.346 1.00 76.38 97 LYS A N 1
ATOM 688 C CA . LYS A 1 97 ? -14.226 14.353 19.887 1.00 76.38 97 LYS A CA 1
ATOM 689 C C . LYS A 1 97 ? -14.476 12.848 19.953 1.00 76.38 97 LYS A C 1
ATOM 691 O O . LYS A 1 97 ? -14.527 12.277 21.040 1.00 76.38 97 LYS A O 1
ATOM 696 N N . THR A 1 98 ? -14.644 12.203 18.801 1.00 77.44 98 THR A N 1
ATOM 697 C CA . THR A 1 98 ? -14.704 10.736 18.721 1.00 77.44 98 THR A CA 1
ATOM 698 C C . THR A 1 98 ? -13.323 10.195 18.378 1.00 77.44 98 THR A C 1
ATOM 700 O O . THR A 1 98 ? -12.770 10.469 17.311 1.00 77.44 98 THR A O 1
ATOM 703 N N . THR A 1 99 ? -12.733 9.449 19.307 1.00 83.62 99 THR A N 1
ATOM 704 C CA . THR A 1 99 ? -11.465 8.750 19.088 1.00 83.62 99 THR A CA 1
ATOM 705 C C . THR A 1 99 ? -11.689 7.476 18.281 1.00 83.62 99 THR A C 1
ATOM 707 O O . THR A 1 99 ? -12.818 7.006 18.120 1.00 83.62 99 THR A O 1
ATOM 710 N N . TRP A 1 100 ? -10.608 6.925 17.738 1.00 89.50 100 TRP A N 1
ATOM 711 C CA . TRP A 1 100 ? -10.650 5.642 17.051 1.00 89.50 100 TRP A CA 1
ATOM 712 C C . TRP A 1 100 ? -11.101 4.530 18.007 1.00 89.50 100 TRP A C 1
ATOM 714 O O . TRP A 1 100 ? -10.521 4.345 19.076 1.00 89.50 100 TRP A O 1
ATOM 724 N N . SER A 1 101 ? -12.138 3.792 17.617 1.00 88.38 101 SER A N 1
ATOM 725 C CA . SER A 1 101 ? -12.756 2.733 18.425 1.00 88.38 101 SER A CA 1
ATOM 726 C C . SER A 1 101 ? -12.161 1.344 18.177 1.00 88.38 101 SER A C 1
ATOM 728 O O . SER A 1 101 ? -12.761 0.353 18.580 1.00 88.38 101 SER A O 1
ATOM 730 N N . GLY A 1 102 ? -11.026 1.258 17.476 1.00 91.44 102 GLY A N 1
ATOM 731 C CA . GLY A 1 102 ? -10.403 -0.012 17.091 1.00 91.44 102 GLY A CA 1
ATOM 732 C C . GLY A 1 102 ? -10.885 -0.600 15.773 1.00 91.44 102 GLY A C 1
ATOM 733 O O . GLY A 1 102 ? -10.440 -1.680 15.403 1.00 91.44 102 GLY A O 1
ATOM 734 N N . GLN A 1 103 ? -11.765 0.089 15.046 1.00 93.94 103 GLN A N 1
ATOM 735 C CA . GLN A 1 103 ? -12.174 -0.344 13.714 1.00 93.94 103 GLN A CA 1
ATOM 736 C C . GLN A 1 103 ? -11.007 -0.210 12.730 1.00 93.94 103 GLN A C 1
ATOM 738 O O . GLN A 1 103 ? -10.583 0.898 12.406 1.00 93.94 103 GLN A O 1
ATOM 743 N N . PHE A 1 104 ? -10.486 -1.333 12.259 1.00 94.06 104 PHE A N 1
ATOM 744 C CA . PHE A 1 104 ? -9.350 -1.390 11.355 1.00 94.06 104 PHE A CA 1
ATOM 745 C C . PHE A 1 104 ? -9.799 -1.981 10.021 1.00 94.06 104 PHE A C 1
ATOM 747 O O . PHE A 1 104 ? -10.020 -3.186 9.907 1.00 94.06 104 PHE A O 1
ATOM 754 N N . ASP A 1 105 ? -9.988 -1.111 9.032 1.00 95.19 105 ASP A N 1
ATOM 755 C CA . ASP A 1 105 ? -10.529 -1.470 7.722 1.00 95.19 105 ASP A CA 1
ATOM 756 C C . ASP A 1 105 ? -9.418 -1.660 6.679 1.00 95.19 105 ASP A C 1
ATOM 758 O O . ASP A 1 105 ? -8.281 -1.220 6.854 1.00 95.19 105 ASP A O 1
ATOM 762 N N . ALA A 1 106 ? -9.742 -2.314 5.564 1.00 95.25 106 ALA A N 1
ATOM 763 C CA . ALA A 1 106 ? -8.861 -2.309 4.403 1.00 95.25 106 ALA A CA 1
ATOM 764 C C . ALA A 1 106 ? -8.753 -0.874 3.850 1.00 95.25 106 ALA A C 1
ATOM 766 O O . ALA A 1 106 ? -9.725 -0.114 3.930 1.00 95.25 106 ALA A O 1
ATOM 767 N N . PRO A 1 107 ? -7.618 -0.488 3.237 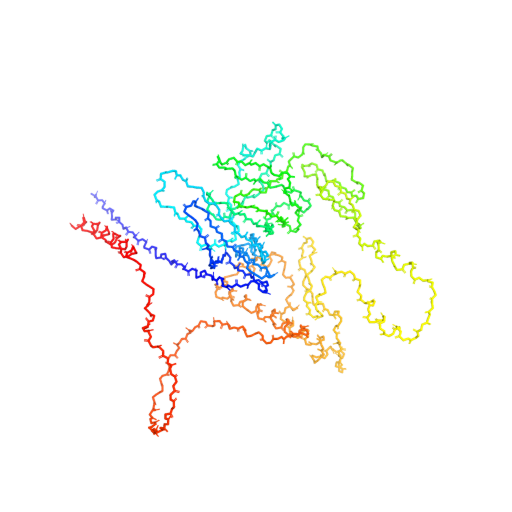1.00 95.88 107 PRO A N 1
ATOM 768 C CA . PRO A 1 107 ? -7.546 0.771 2.512 1.00 95.88 107 PRO A CA 1
ATOM 769 C C . PRO A 1 107 ? -8.670 0.852 1.472 1.00 95.88 107 PRO A C 1
ATOM 771 O O . PRO A 1 107 ? -9.016 -0.135 0.830 1.00 95.88 107 PRO A O 1
ATOM 774 N N . THR A 1 108 ? -9.256 2.025 1.283 1.00 94.75 108 THR A N 1
ATOM 775 C CA . THR A 1 108 ? -10.344 2.224 0.315 1.00 94.75 108 THR A CA 1
ATOM 776 C C . THR A 1 108 ? -9.906 3.186 -0.769 1.00 94.75 108 THR A C 1
ATOM 778 O O . THR A 1 108 ? -9.141 4.112 -0.504 1.00 94.75 108 THR A O 1
ATOM 781 N N . SER A 1 109 ? -10.367 2.978 -2.003 1.00 94.38 109 SER A N 1
ATOM 782 C CA . SER A 1 109 ? -10.103 3.920 -3.090 1.00 94.38 109 SER A CA 1
ATOM 783 C C . SER A 1 109 ? -10.705 5.288 -2.771 1.00 94.38 109 SER A C 1
ATOM 785 O O . SER A 1 109 ? -11.841 5.399 -2.309 1.00 94.38 109 SER A O 1
ATOM 787 N N . THR A 1 110 ? -9.945 6.340 -3.047 1.00 94.75 110 THR A N 1
ATOM 788 C CA . THR A 1 110 ? -10.348 7.732 -2.838 1.00 94.75 110 THR A CA 1
ATOM 789 C C . THR A 1 110 ? -10.192 8.531 -4.126 1.00 94.75 110 THR A C 1
ATOM 791 O O . THR A 1 110 ? -9.727 8.028 -5.150 1.00 94.75 110 THR A O 1
ATOM 794 N N . VAL A 1 111 ? -10.627 9.790 -4.101 1.00 93.88 111 VAL A N 1
ATOM 795 C CA . VAL A 1 111 ? -10.457 10.693 -5.240 1.00 93.88 111 VAL A CA 1
ATOM 796 C C . VAL A 1 111 ? -8.965 10.928 -5.470 1.00 93.88 111 VAL A C 1
ATOM 798 O O . VAL A 1 111 ? -8.252 11.343 -4.558 1.00 93.88 111 VAL A O 1
ATOM 801 N N . LYS A 1 112 ? -8.510 10.665 -6.699 1.00 95.12 112 LYS A N 1
ATOM 802 C CA . LYS A 1 112 ? -7.126 10.905 -7.118 1.00 95.12 112 LYS A CA 1
ATOM 803 C C . LYS A 1 112 ? -6.810 12.403 -7.037 1.00 95.12 112 LYS A C 1
ATOM 805 O O . LYS A 1 112 ? -7.669 13.197 -7.435 1.00 95.12 112 LYS A O 1
ATOM 810 N N . PRO A 1 113 ? -5.612 12.797 -6.573 1.00 94.00 113 PRO A N 1
ATOM 811 C CA . PRO A 1 113 ? -5.198 14.188 -6.657 1.00 94.00 113 PRO A CA 1
ATOM 812 C C . PRO A 1 113 ? -5.202 14.679 -8.100 1.00 94.00 113 PRO A C 1
ATOM 814 O O . PRO A 1 113 ? -4.865 13.938 -9.029 1.00 94.00 113 PRO A O 1
ATOM 817 N N . GLY A 1 114 ? -5.565 15.946 -8.275 1.00 90.12 114 GLY A N 1
ATOM 818 C CA . GLY A 1 114 ? -5.288 16.653 -9.505 1.00 90.12 114 GLY A CA 1
ATOM 819 C C . GLY A 1 114 ? -3.784 16.823 -9.689 1.00 90.12 114 GLY A C 1
ATOM 820 O O . GLY A 1 114 ? -2.995 16.785 -8.750 1.00 90.12 114 GLY A O 1
ATOM 821 N N . PHE A 1 115 ? -3.388 17.044 -10.932 1.00 84.81 115 PHE A N 1
ATOM 822 C CA . PHE A 1 115 ? -1.996 17.261 -11.313 1.00 84.81 115 PHE A CA 1
ATOM 823 C C . PHE A 1 115 ? -1.319 18.397 -10.530 1.00 84.81 115 PHE A C 1
ATOM 825 O O . PHE A 1 115 ? -0.219 18.231 -10.021 1.00 84.81 115 PHE A O 1
ATOM 832 N N . PHE A 1 116 ? -2.022 19.520 -10.352 1.00 86.50 116 PHE A N 1
ATOM 833 C CA . PHE A 1 116 ? -1.519 20.680 -9.608 1.00 86.50 116 PHE A CA 1
ATOM 834 C C . PHE A 1 116 ? -1.544 20.505 -8.085 1.00 86.50 116 PHE A C 1
ATOM 836 O O . PHE A 1 116 ? -1.033 21.368 -7.374 1.00 86.50 116 PHE A O 1
ATOM 843 N N . ASP A 1 117 ? -2.133 19.418 -7.582 1.00 89.69 117 ASP A N 1
ATOM 844 C CA . ASP A 1 117 ? -2.222 19.157 -6.145 1.00 89.69 117 ASP A CA 1
ATOM 845 C C . ASP A 1 117 ? -0.989 18.400 -5.626 1.00 89.69 117 ASP A C 1
ATOM 847 O O . ASP A 1 117 ? -0.805 18.299 -4.413 1.00 89.69 117 ASP A O 1
ATOM 851 N N . ILE A 1 118 ? -0.153 17.862 -6.526 1.00 91.50 118 ILE A N 1
ATOM 852 C CA . ILE A 1 118 ? 1.058 17.106 -6.195 1.00 91.50 118 ILE A CA 1
ATOM 853 C C . ILE A 1 118 ? 2.258 18.053 -6.168 1.00 91.50 118 ILE A C 1
ATOM 855 O O . ILE A 1 118 ? 2.640 18.648 -7.171 1.00 91.50 118 ILE A O 1
ATOM 859 N N . VAL A 1 119 ? 2.879 18.156 -5.001 1.00 89.94 119 VAL A N 1
ATOM 860 C CA . VAL A 1 119 ? 4.059 18.967 -4.728 1.00 89.94 119 VAL A CA 1
ATOM 861 C C . VAL A 1 119 ? 5.239 18.041 -4.464 1.00 89.94 119 VAL A C 1
ATOM 863 O O . VAL A 1 119 ? 5.225 17.223 -3.543 1.00 89.94 119 VAL A O 1
ATOM 866 N N . ASP A 1 120 ? 6.295 18.193 -5.251 1.00 88.19 120 ASP A N 1
ATOM 867 C CA . ASP A 1 120 ? 7.593 17.587 -4.977 1.00 88.19 120 ASP A CA 1
ATOM 868 C C . ASP A 1 120 ? 8.527 18.662 -4.405 1.00 88.19 120 ASP A C 1
ATOM 870 O O . ASP A 1 120 ? 8.954 19.548 -5.146 1.00 88.19 120 ASP A O 1
ATOM 874 N N . PRO A 1 121 ? 8.880 18.610 -3.108 1.00 81.81 121 PRO A N 1
ATOM 875 C CA . PRO A 1 121 ? 9.745 19.612 -2.485 1.00 81.81 121 PRO A CA 1
ATOM 876 C C . PRO A 1 121 ? 11.128 19.733 -3.144 1.00 81.81 121 PRO A C 1
ATOM 878 O O . PRO A 1 121 ? 11.822 20.726 -2.928 1.00 81.81 121 PRO A O 1
ATOM 881 N N . GLY A 1 122 ? 11.553 18.711 -3.895 1.00 77.81 122 GLY A N 1
ATOM 882 C CA . GLY A 1 122 ? 12.845 18.657 -4.568 1.00 77.81 122 GLY A CA 1
ATOM 883 C C . GLY A 1 122 ? 12.809 18.925 -6.074 1.00 77.81 122 GLY A C 1
ATOM 884 O O . GLY A 1 122 ? 13.886 19.040 -6.660 1.00 77.81 122 GLY A O 1
ATOM 885 N N . ALA A 1 123 ? 11.636 19.017 -6.710 1.00 69.94 123 ALA A N 1
ATOM 886 C CA . ALA A 1 123 ? 11.516 19.286 -8.145 1.00 69.94 123 ALA A CA 1
ATOM 887 C C . ALA A 1 123 ? 10.893 20.661 -8.410 1.00 69.94 123 ALA A C 1
ATOM 889 O O . ALA A 1 123 ? 10.054 21.152 -7.662 1.00 69.94 123 ALA A O 1
ATOM 890 N N . GLY A 1 124 ? 11.346 21.311 -9.484 1.00 57.22 124 GLY A N 1
ATOM 891 C CA . GLY A 1 124 ? 10.937 22.676 -9.820 1.00 57.22 124 GLY A CA 1
ATOM 892 C C . GLY A 1 124 ? 9.509 22.801 -10.357 1.00 57.22 124 GLY A C 1
ATOM 893 O O . GLY A 1 124 ? 8.997 23.918 -10.399 1.00 57.22 124 GLY A O 1
ATOM 894 N N . PHE A 1 125 ? 8.870 21.696 -10.763 1.00 62.38 125 PHE A N 1
ATOM 895 C CA . PHE A 1 125 ? 7.554 21.702 -11.402 1.00 62.38 125 PHE A CA 1
ATOM 896 C C . PHE A 1 125 ? 6.703 20.503 -10.956 1.00 62.38 125 PHE A C 1
ATOM 898 O O . PHE A 1 125 ? 7.207 19.395 -10.809 1.00 62.38 125 PHE A O 1
ATOM 905 N N . ALA A 1 126 ? 5.400 20.735 -10.756 1.00 62.34 126 ALA A N 1
ATOM 906 C CA . ALA A 1 126 ? 4.410 19.693 -10.449 1.00 62.34 126 ALA A CA 1
ATOM 907 C C . ALA A 1 126 ? 4.138 18.768 -11.652 1.00 62.34 126 ALA A C 1
ATOM 909 O O . ALA A 1 126 ? 3.534 17.705 -11.503 1.00 62.34 126 ALA A O 1
ATOM 910 N N . ASP A 1 127 ? 4.603 19.173 -12.839 1.00 64.38 127 ASP A N 1
ATOM 911 C CA . ASP A 1 127 ? 4.152 18.605 -14.101 1.00 64.38 127 ASP A CA 1
ATOM 912 C C . ASP A 1 127 ? 4.713 17.210 -14.420 1.00 64.38 127 ASP A C 1
ATOM 914 O O . ASP A 1 127 ? 4.243 16.514 -15.327 1.00 64.38 127 ASP A O 1
ATOM 918 N N . ASP A 1 128 ? 5.680 16.777 -13.621 1.00 85.19 128 ASP A N 1
ATOM 919 C CA . ASP A 1 128 ? 6.423 15.544 -13.828 1.00 85.19 128 ASP A CA 1
ATOM 920 C C . ASP A 1 128 ? 5.707 14.322 -13.240 1.00 85.19 128 ASP A C 1
ATOM 922 O O . ASP A 1 128 ? 6.183 13.205 -13.401 1.00 85.19 128 ASP A O 1
ATOM 926 N N . TYR A 1 129 ? 4.554 14.480 -12.580 1.00 91.19 129 TYR A N 1
ATOM 927 C CA . TYR A 1 129 ? 3.869 13.373 -11.909 1.00 91.19 129 TYR A CA 1
ATOM 928 C C . TYR A 1 129 ? 2.437 13.148 -12.401 1.00 91.19 129 TYR A C 1
ATOM 930 O O . TYR A 1 129 ? 1.683 14.064 -12.717 1.00 91.19 129 TYR A O 1
ATOM 938 N N . GLU A 1 130 ? 2.028 11.881 -12.440 1.00 92.94 130 GLU A N 1
ATOM 939 C CA . GLU A 1 130 ? 0.653 11.466 -12.705 1.00 92.94 130 GLU A CA 1
ATOM 940 C C . GLU A 1 130 ? 0.167 10.543 -11.592 1.00 92.94 130 GLU A C 1
ATOM 942 O O . GLU A 1 130 ? 0.763 9.495 -11.336 1.00 92.94 130 GLU A O 1
ATOM 947 N N . ALA A 1 131 ? -0.949 10.914 -10.964 1.00 95.44 131 ALA A N 1
ATOM 948 C CA . ALA A 1 131 ? -1.636 10.058 -10.011 1.00 95.44 131 ALA A CA 1
ATOM 949 C C . ALA A 1 131 ? -2.236 8.837 -10.718 1.00 95.44 131 ALA A C 1
ATOM 951 O O . ALA A 1 131 ? -3.120 8.962 -11.565 1.00 95.44 131 ALA A O 1
ATOM 952 N N . VAL A 1 132 ? -1.765 7.651 -10.342 1.00 96.19 132 VAL A N 1
ATOM 953 C CA . VAL A 1 132 ? -2.269 6.371 -10.840 1.00 96.19 132 VAL A CA 1
ATOM 954 C C . VAL A 1 132 ? -3.531 5.990 -10.087 1.00 96.19 132 VAL A C 1
ATOM 956 O O . VAL A 1 132 ? -4.571 5.806 -10.708 1.00 96.19 132 VAL A O 1
ATOM 959 N N . GLU A 1 133 ? -3.459 5.913 -8.762 1.00 96.69 133 GLU A N 1
ATOM 960 C CA . GLU A 1 133 ? -4.573 5.594 -7.866 1.00 96.69 133 G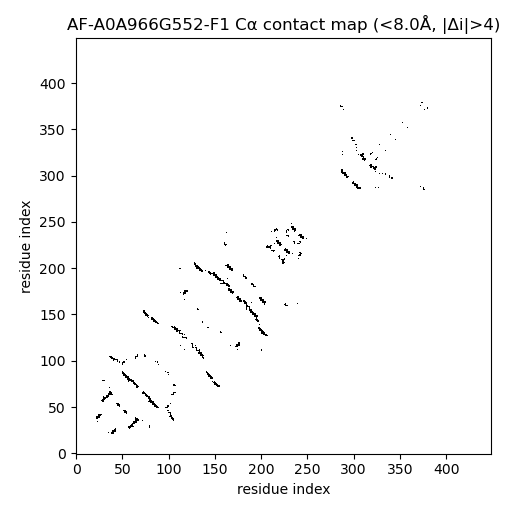LU A CA 1
ATOM 961 C C . GLU A 1 133 ? -4.372 6.291 -6.520 1.00 96.69 133 GLU A C 1
ATOM 963 O O . GLU A 1 133 ? -3.248 6.648 -6.169 1.00 96.69 133 GLU A O 1
ATOM 968 N N . ALA A 1 134 ? -5.450 6.484 -5.762 1.00 96.88 134 ALA A N 1
ATOM 969 C CA . ALA A 1 134 ? -5.384 7.035 -4.413 1.00 96.88 134 ALA A CA 1
ATOM 970 C C . ALA A 1 134 ? -6.181 6.177 -3.437 1.00 96.88 134 ALA A C 1
ATOM 972 O O . ALA A 1 134 ? -7.280 5.717 -3.746 1.00 96.88 134 ALA A O 1
ATOM 973 N N . PHE A 1 135 ? -5.639 5.999 -2.238 1.00 96.62 135 PHE A N 1
ATOM 974 C CA . PHE A 1 135 ? -6.196 5.156 -1.192 1.00 96.62 135 PHE A CA 1
ATOM 975 C C . PHE A 1 135 ? -6.218 5.902 0.139 1.00 96.62 135 PHE A C 1
ATOM 977 O O . PHE A 1 135 ? -5.333 6.706 0.420 1.00 96.62 135 PHE A O 1
ATOM 984 N N . GLY A 1 136 ? -7.223 5.628 0.963 1.00 95.12 136 GLY A N 1
ATOM 985 C CA . GLY A 1 136 ? -7.348 6.164 2.314 1.00 95.12 136 GLY A CA 1
ATOM 986 C C . GLY A 1 136 ? -7.562 5.059 3.339 1.00 95.12 136 GLY A C 1
ATOM 987 O O . GLY A 1 136 ? -8.214 4.056 3.039 1.00 95.12 136 GLY A O 1
ATOM 988 N N . LEU A 1 137 ? -7.036 5.260 4.545 1.00 94.00 137 LEU A N 1
ATOM 989 C CA . LEU A 1 137 ? -7.341 4.457 5.724 1.00 94.00 137 LEU A CA 1
ATOM 990 C C . LEU A 1 137 ? -8.013 5.332 6.788 1.00 94.00 137 LEU A C 1
ATOM 992 O O . LEU A 1 137 ? -7.485 6.379 7.151 1.00 94.00 137 LEU A O 1
ATOM 996 N N . GLY A 1 138 ? -9.159 4.881 7.303 1.00 89.44 138 GLY A N 1
ATOM 997 C CA . GLY A 1 138 ? -9.932 5.602 8.316 1.00 89.44 138 GLY A CA 1
ATOM 998 C C . GLY A 1 138 ? -10.563 6.901 7.811 1.00 89.44 138 GLY A C 1
ATOM 999 O O . GLY A 1 138 ? -10.992 7.004 6.660 1.00 89.44 138 GLY A O 1
ATOM 1000 N N . LEU A 1 139 ? -10.687 7.884 8.706 1.00 88.25 139 LEU A N 1
ATOM 1001 C CA . LEU A 1 139 ? -11.316 9.174 8.411 1.00 88.25 139 LEU A CA 1
ATOM 1002 C C . LEU A 1 139 ? -10.332 10.194 7.815 1.00 88.25 139 LEU A C 1
ATOM 1004 O O . LEU A 1 139 ? -9.120 10.071 7.920 1.00 88.25 139 LEU A O 1
ATOM 1008 N N . ALA A 1 140 ? -10.857 11.268 7.214 1.00 84.81 140 ALA A N 1
ATOM 1009 C CA . ALA A 1 140 ? -10.036 12.270 6.524 1.00 84.81 140 ALA A CA 1
ATOM 1010 C C . ALA A 1 140 ? -9.028 13.012 7.430 1.00 84.81 140 ALA A C 1
ATOM 1012 O O . ALA A 1 140 ? -8.007 13.488 6.944 1.00 84.81 140 ALA A O 1
ATOM 1013 N N . ASN A 1 141 ? -9.314 13.125 8.726 1.00 86.31 141 ASN A N 1
ATOM 1014 C CA . ASN A 1 141 ? -8.480 13.788 9.730 1.00 86.31 141 ASN A CA 1
ATOM 1015 C C . ASN A 1 141 ? -7.734 12.796 10.637 1.00 86.31 141 ASN A C 1
ATOM 1017 O O . ASN A 1 141 ? -7.324 13.171 11.737 1.00 86.31 141 ASN A O 1
ATOM 1021 N N . GLU A 1 142 ? -7.597 11.545 10.201 1.00 90.81 142 GLU A N 1
ATOM 1022 C CA . GLU A 1 142 ? -7.022 10.442 10.963 1.00 90.81 142 GLU A CA 1
ATOM 1023 C C . GLU A 1 142 ? -5.734 9.935 10.306 1.00 90.81 142 GLU A C 1
ATOM 1025 O O . GLU A 1 142 ? -5.719 9.600 9.128 1.00 90.81 142 GLU A O 1
ATOM 1030 N N . GLU A 1 143 ? -4.640 9.871 11.062 1.00 94.25 143 GLU A N 1
ATOM 1031 C CA . GLU A 1 143 ? -3.383 9.264 10.620 1.00 94.25 143 GLU A CA 1
ATOM 1032 C C . GLU A 1 143 ? -3.068 8.046 11.486 1.00 94.25 143 GLU A C 1
ATOM 1034 O O . GLU A 1 143 ? -3.012 8.137 12.713 1.00 94.25 143 GLU A O 1
ATOM 1039 N N . PHE A 1 144 ? -2.835 6.907 10.841 1.00 96.69 144 PHE A N 1
ATOM 1040 C CA . PHE A 1 144 ? -2.341 5.701 11.486 1.00 96.69 144 PHE A CA 1
ATOM 1041 C C . PHE A 1 144 ? -0.824 5.653 11.381 1.00 96.69 144 PHE A C 1
ATOM 1043 O O . PHE A 1 144 ? -0.255 5.861 10.313 1.00 96.69 144 PHE A O 1
ATOM 1050 N N . THR A 1 145 ? -0.165 5.332 12.484 1.00 97.31 145 THR A N 1
ATOM 1051 C CA . THR A 1 145 ? 1.276 5.092 12.558 1.00 97.31 145 THR A CA 1
ATOM 1052 C C . THR A 1 145 ? 1.531 3.714 13.148 1.00 97.31 145 THR A C 1
ATOM 1054 O O . THR A 1 145 ? 0.754 3.219 13.970 1.00 97.31 145 THR A O 1
ATOM 1057 N N . PHE A 1 146 ? 2.619 3.088 12.713 1.00 97.62 146 PHE A N 1
ATOM 1058 C CA . PHE A 1 146 ? 2.972 1.725 13.074 1.00 97.62 146 PHE A CA 1
ATOM 1059 C C . PHE A 1 146 ? 4.394 1.693 13.632 1.00 97.62 146 PHE A C 1
ATOM 1061 O O . PHE A 1 146 ? 5.325 2.197 13.002 1.00 97.62 146 PHE A O 1
ATOM 1068 N N . SER A 1 147 ? 4.582 1.091 14.811 1.00 97.62 147 SER A N 1
ATOM 1069 C CA . SER A 1 147 ? 5.921 0.959 15.412 1.00 97.62 147 SER A CA 1
ATOM 1070 C C . SER A 1 147 ? 6.870 0.101 14.567 1.00 97.62 147 SER A C 1
ATOM 1072 O O . SER A 1 147 ? 8.079 0.316 14.576 1.00 97.62 147 SER A O 1
ATOM 1074 N N . THR A 1 148 ? 6.303 -0.855 13.836 1.00 96.75 148 THR A N 1
ATOM 1075 C CA . THR A 1 148 ? 6.938 -1.648 12.782 1.00 96.75 148 THR A CA 1
ATOM 1076 C C . THR A 1 148 ? 6.173 -1.357 11.501 1.00 96.75 148 THR A C 1
ATOM 1078 O O . THR A 1 148 ? 4.949 -1.290 11.550 1.00 96.75 148 THR A O 1
ATOM 1081 N N . LYS A 1 149 ? 6.856 -1.165 10.367 1.00 97.00 149 LYS A N 1
ATOM 1082 C CA . LYS A 1 149 ? 6.180 -0.832 9.104 1.00 97.00 149 LYS A CA 1
ATOM 1083 C C . LYS A 1 149 ? 5.099 -1.871 8.777 1.00 97.00 149 LYS A C 1
ATOM 1085 O O . LYS A 1 149 ? 5.376 -3.065 8.805 1.00 97.00 149 LYS A O 1
ATOM 1090 N N . ALA A 1 150 ? 3.900 -1.400 8.452 1.00 96.81 150 ALA A N 1
ATOM 1091 C CA . ALA A 1 150 ? 2.834 -2.235 7.921 1.00 96.81 150 ALA A CA 1
ATOM 1092 C C . ALA A 1 150 ? 3.073 -2.479 6.430 1.00 96.81 150 ALA A C 1
ATOM 1094 O O . ALA A 1 150 ? 3.491 -1.570 5.712 1.00 96.81 150 ALA A O 1
ATOM 1095 N N . GLU A 1 151 ? 2.797 -3.683 5.953 1.00 97.31 151 GLU A N 1
ATOM 1096 C CA . GLU A 1 151 ? 2.875 -3.996 4.531 1.00 97.31 151 GLU A CA 1
ATOM 1097 C C . GLU A 1 151 ? 1.517 -3.764 3.882 1.00 97.31 151 GLU A C 1
ATOM 1099 O O . GLU A 1 151 ? 0.483 -4.213 4.378 1.00 97.31 151 GLU A O 1
ATOM 1104 N N . VAL A 1 152 ? 1.507 -3.050 2.764 1.00 96.75 152 VAL A N 1
ATOM 1105 C CA . VAL A 1 152 ? 0.285 -2.741 2.029 1.00 96.75 152 VAL A CA 1
ATOM 1106 C C . VAL A 1 152 ? 0.445 -3.168 0.584 1.00 96.75 152 VAL A C 1
ATOM 1108 O O . VAL A 1 152 ? 1.485 -2.935 -0.034 1.00 96.75 152 VAL A O 1
ATOM 1111 N N . VAL A 1 153 ? -0.596 -3.801 0.051 1.00 97.12 153 VAL A N 1
ATOM 1112 C CA . VAL A 1 153 ? -0.643 -4.259 -1.334 1.00 97.12 153 VAL A CA 1
ATOM 1113 C C . VAL A 1 153 ? -1.774 -3.550 -2.048 1.00 97.12 153 VAL A C 1
ATOM 1115 O O . VAL A 1 153 ? -2.946 -3.717 -1.698 1.00 97.12 153 VAL A O 1
ATOM 1118 N N . PHE A 1 154 ? -1.417 -2.766 -3.057 1.00 96.69 154 PHE A N 1
ATOM 1119 C CA . PHE A 1 154 ? -2.360 -1.992 -3.849 1.00 96.69 154 PHE A CA 1
ATOM 1120 C C . PHE A 1 154 ? -2.536 -2.596 -5.240 1.00 96.69 154 PHE A C 1
ATOM 1122 O O . PHE A 1 154 ? -1.535 -2.892 -5.898 1.00 96.69 154 PHE A O 1
ATOM 1129 N N . PRO A 1 155 ? -3.782 -2.734 -5.722 1.00 95.88 155 PRO A N 1
ATOM 1130 C CA . PRO A 1 155 ? -4.030 -3.063 -7.112 1.00 95.88 155 PRO A CA 1
ATOM 1131 C C . PRO A 1 155 ? -3.767 -1.822 -7.968 1.00 95.88 155 PRO A C 1
ATOM 1133 O O . PRO A 1 155 ? -4.237 -0.726 -7.655 1.00 95.88 155 PRO A O 1
ATOM 1136 N N . VAL A 1 156 ? -3.016 -1.981 -9.054 1.00 95.81 156 VAL A N 1
ATOM 1137 C CA . VAL A 1 156 ? -2.650 -0.880 -9.948 1.00 95.81 156 VAL A CA 1
ATOM 1138 C C . VAL A 1 156 ? -2.792 -1.290 -11.406 1.00 95.81 156 VAL A C 1
ATOM 1140 O O . VAL A 1 156 ? -2.428 -2.388 -11.802 1.00 95.81 156 VAL A O 1
ATOM 1143 N N . SER A 1 157 ? -3.312 -0.385 -12.231 1.00 93.94 157 SER A N 1
ATOM 1144 C CA . SER A 1 157 ? -3.485 -0.610 -13.674 1.00 93.94 157 SER A CA 1
ATOM 1145 C C . SER A 1 157 ? -2.351 0.037 -14.473 1.00 93.94 157 SER A C 1
ATOM 1147 O O . SER A 1 157 ? -2.582 0.904 -15.313 1.00 93.94 157 SER A O 1
ATOM 1149 N N . VAL A 1 158 ? -1.107 -0.336 -14.168 1.00 95.19 158 VAL A N 1
ATOM 1150 C CA . VAL A 1 158 ? 0.093 0.133 -14.883 1.00 95.19 158 VAL A CA 1
ATOM 1151 C C . VAL A 1 158 ? 0.988 -1.044 -15.254 1.00 95.19 158 VAL A C 1
ATOM 1153 O O . VAL A 1 158 ? 0.824 -2.142 -14.735 1.00 95.19 158 VAL A O 1
ATOM 1156 N N . LEU A 1 159 ? 1.930 -0.815 -16.169 1.00 95.06 159 LEU A N 1
ATOM 1157 C CA . LEU A 1 159 ? 2.831 -1.857 -16.656 1.00 95.06 159 LEU A CA 1
ATOM 1158 C C . LEU A 1 159 ? 3.690 -2.444 -15.525 1.00 95.06 159 LEU A C 1
ATOM 1160 O O . LEU A 1 159 ? 4.196 -1.712 -14.673 1.00 95.06 159 LEU A O 1
ATOM 1164 N N . ASN A 1 160 ? 3.918 -3.757 -15.573 1.00 93.31 160 ASN A N 1
ATOM 1165 C CA . ASN A 1 160 ? 4.887 -4.417 -14.701 1.00 93.31 160 ASN A CA 1
ATOM 1166 C C . ASN A 1 160 ? 6.288 -3.805 -14.887 1.00 93.31 160 ASN A C 1
ATOM 1168 O O . ASN A 1 160 ? 6.679 -3.424 -15.991 1.00 93.31 160 ASN A O 1
ATOM 1172 N N . GLY A 1 161 ? 7.035 -3.701 -13.792 1.00 92.19 161 GLY A N 1
ATOM 1173 C CA . GLY A 1 161 ? 8.319 -3.010 -13.712 1.00 92.19 161 GLY A CA 1
ATOM 1174 C C . GLY A 1 161 ? 8.208 -1.494 -13.523 1.00 92.19 161 GLY A C 1
ATOM 1175 O O . GLY A 1 161 ? 9.213 -0.854 -13.214 1.00 92.19 161 GLY A O 1
ATOM 1176 N N . GLN A 1 162 ? 7.017 -0.896 -13.661 1.00 95.69 162 GLN A N 1
ATOM 1177 C CA . GLN A 1 162 ? 6.839 0.535 -13.419 1.00 95.69 162 GLN A CA 1
ATOM 1178 C C . GLN A 1 162 ? 7.138 0.873 -11.957 1.00 95.69 162 GLN A C 1
ATOM 1180 O O . GLN A 1 162 ? 6.584 0.270 -11.037 1.00 95.69 162 GLN A O 1
ATOM 1185 N N . LYS A 1 163 ? 7.982 1.886 -11.750 1.00 94.81 163 LYS A N 1
ATOM 1186 C CA . LYS A 1 163 ? 8.203 2.486 -10.436 1.00 94.81 163 LYS A CA 1
ATOM 1187 C C . LYS A 1 163 ? 7.068 3.446 -10.113 1.00 94.81 163 LYS A C 1
ATOM 1189 O O . LYS A 1 163 ? 6.817 4.370 -10.892 1.00 94.81 163 LYS A O 1
ATOM 1194 N N . LEU A 1 164 ? 6.403 3.218 -8.983 1.00 96.56 164 LEU A N 1
ATOM 1195 C CA . LEU A 1 164 ? 5.402 4.123 -8.427 1.00 96.56 164 LEU A CA 1
ATOM 1196 C C . LEU A 1 164 ? 5.901 4.677 -7.099 1.00 96.56 164 LEU A C 1
ATOM 1198 O O . LEU A 1 164 ? 6.237 3.920 -6.189 1.00 96.56 164 LEU A O 1
ATOM 1202 N N . TRP A 1 165 ? 5.939 5.998 -7.000 1.00 95.69 165 TRP A N 1
ATOM 1203 C CA . TRP A 1 165 ? 6.216 6.715 -5.765 1.00 95.69 165 TRP A CA 1
ATOM 1204 C C . TRP A 1 165 ? 4.935 6.875 -4.954 1.00 95.69 165 TRP A C 1
ATOM 1206 O O . TRP A 1 165 ? 3.827 6.833 -5.495 1.00 95.69 165 TRP A O 1
ATOM 1216 N N . LEU A 1 166 ? 5.090 7.098 -3.656 1.00 96.06 166 LEU A N 1
ATOM 1217 C CA . LEU A 1 166 ? 3.983 7.454 -2.787 1.00 96.06 166 LEU A CA 1
ATOM 1218 C C . LEU A 1 166 ? 3.905 8.977 -2.641 1.00 96.06 166 LEU A C 1
ATOM 1220 O O . LEU A 1 166 ? 4.920 9.635 -2.443 1.00 96.06 166 LEU A O 1
ATOM 1224 N N . ALA A 1 167 ? 2.705 9.543 -2.700 1.00 96.50 167 ALA A N 1
ATOM 1225 C CA . ALA A 1 167 ? 2.429 10.906 -2.258 1.00 96.50 167 ALA A CA 1
ATOM 1226 C C . ALA A 1 167 ? 1.479 10.883 -1.062 1.00 96.50 167 ALA A C 1
ATOM 1228 O O . ALA A 1 167 ? 0.458 10.200 -1.098 1.00 96.50 167 ALA A O 1
ATOM 1229 N N . ASN A 1 168 ? 1.803 11.626 -0.008 1.00 95.00 168 ASN A N 1
ATOM 1230 C CA . ASN A 1 168 ? 0.985 11.720 1.201 1.00 95.00 168 ASN A CA 1
ATOM 1231 C C . ASN A 1 168 ? 0.132 12.986 1.158 1.00 95.00 168 ASN A C 1
ATOM 1233 O O . ASN A 1 168 ? 0.657 14.054 0.841 1.00 95.00 168 ASN A O 1
ATOM 1237 N N . GLN A 1 169 ? -1.149 12.893 1.520 1.00 93.62 169 GLN A N 1
ATOM 1238 C CA . GLN A 1 169 ? -1.981 14.086 1.667 1.00 93.62 169 GLN A CA 1
ATOM 1239 C C . GLN A 1 169 ? -1.618 14.849 2.951 1.00 93.62 169 GLN A C 1
ATOM 1241 O O . GLN A 1 169 ? -1.594 14.282 4.044 1.00 93.62 169 GLN A O 1
ATOM 1246 N N . ASN A 1 170 ? -1.369 16.147 2.819 1.00 89.56 170 ASN A N 1
ATOM 1247 C CA . ASN A 1 170 ? -1.160 17.087 3.913 1.00 89.56 170 ASN A CA 1
ATOM 1248 C C . ASN A 1 170 ? -2.504 17.595 4.470 1.00 89.56 170 ASN A C 1
ATOM 1250 O O . ASN A 1 170 ? -3.563 17.446 3.859 1.00 89.56 170 ASN A O 1
ATOM 1254 N N . ALA A 1 171 ? -2.463 18.271 5.621 1.00 85.19 171 ALA A N 1
ATOM 1255 C CA . ALA A 1 171 ? -3.657 18.833 6.262 1.00 85.19 171 ALA A CA 1
ATOM 1256 C C . ALA A 1 171 ? -4.374 19.914 5.423 1.00 85.19 171 ALA A C 1
ATOM 1258 O O . ALA A 1 171 ? -5.572 20.127 5.593 1.00 85.19 171 ALA A O 1
ATOM 1259 N N . ASP A 1 172 ? -3.664 20.582 4.511 1.00 85.75 172 ASP A N 1
ATOM 1260 C CA . ASP A 1 172 ? -4.208 21.575 3.573 1.00 85.75 172 ASP A CA 1
ATOM 1261 C C . ASP A 1 172 ? -4.737 20.953 2.264 1.00 85.75 172 ASP A C 1
ATOM 1263 O O . ASP A 1 172 ? -5.030 21.670 1.310 1.00 85.75 172 ASP A O 1
ATOM 1267 N N . ALA A 1 173 ? -4.868 19.623 2.228 1.00 87.69 173 ALA A N 1
ATOM 1268 C CA . ALA A 1 173 ? -5.274 18.808 1.086 1.00 87.69 173 ALA A CA 1
ATOM 1269 C C . ALA A 1 173 ? -4.289 18.759 -0.098 1.00 87.69 173 ALA A C 1
ATOM 1271 O O . ALA A 1 173 ? -4.578 18.042 -1.061 1.00 87.69 173 ALA A O 1
ATOM 1272 N N . THR A 1 174 ? -3.131 19.424 -0.016 1.00 91.19 174 THR A N 1
ATOM 1273 C CA . THR A 1 174 ? -2.028 19.229 -0.973 1.00 91.19 174 THR A CA 1
ATOM 1274 C C . THR A 1 174 ? -1.370 17.867 -0.767 1.00 91.19 174 THR A C 1
ATOM 1276 O O . THR A 1 174 ? -1.526 17.243 0.283 1.00 91.19 174 THR A O 1
ATOM 1279 N N . TRP A 1 175 ? -0.637 17.379 -1.762 1.00 94.25 175 TRP A N 1
ATOM 1280 C CA . TRP A 1 175 ? -0.012 16.061 -1.735 1.00 94.25 175 TRP A CA 1
ATOM 1281 C C . TRP A 1 175 ? 1.494 16.194 -1.862 1.00 94.25 175 TRP A C 1
ATOM 1283 O O . TRP A 1 175 ? 1.976 16.724 -2.851 1.00 94.25 175 TRP A O 1
ATOM 1293 N N . THR A 1 176 ? 2.250 15.690 -0.893 1.00 94.12 176 THR A N 1
ATOM 1294 C CA . THR A 1 176 ? 3.717 15.731 -0.940 1.00 94.12 176 THR A CA 1
ATOM 1295 C C . THR A 1 176 ? 4.271 14.403 -1.429 1.00 94.12 176 THR A C 1
ATOM 1297 O O . THR A 1 176 ? 3.980 13.364 -0.829 1.00 94.12 176 THR A O 1
ATOM 1300 N N . VAL A 1 177 ? 5.107 14.433 -2.469 1.00 94.44 177 VAL A N 1
ATOM 1301 C CA . VAL A 1 177 ? 5.829 13.247 -2.954 1.00 94.44 177 VAL A CA 1
ATOM 1302 C C . VAL A 1 177 ? 6.847 12.772 -1.917 1.00 94.44 177 VAL A C 1
ATOM 1304 O O . VAL A 1 177 ? 7.693 13.534 -1.452 1.00 94.44 177 VAL A O 1
ATOM 1307 N N . ASP A 1 178 ? 6.800 11.485 -1.594 1.00 93.00 178 ASP A N 1
ATOM 1308 C CA . ASP A 1 178 ? 7.756 10.798 -0.739 1.00 93.00 178 ASP A CA 1
ATOM 1309 C C . ASP A 1 178 ? 8.688 9.921 -1.583 1.00 93.00 178 ASP A C 1
ATOM 1311 O O . ASP A 1 178 ? 8.398 8.769 -1.904 1.00 93.00 178 ASP A O 1
ATOM 1315 N N . LYS A 1 179 ? 9.863 10.467 -1.914 1.00 88.69 179 LYS A N 1
ATOM 1316 C CA . LYS A 1 179 ? 10.896 9.759 -2.688 1.00 88.69 179 LYS A CA 1
ATOM 1317 C C . LYS A 1 179 ? 11.642 8.680 -1.899 1.00 88.69 179 LYS A C 1
ATOM 1319 O O . LYS A 1 179 ? 12.596 8.101 -2.411 1.00 88.69 179 LYS A O 1
ATOM 1324 N N . THR A 1 180 ? 11.266 8.418 -0.651 1.00 90.12 180 THR A N 1
ATOM 1325 C CA . THR A 1 180 ? 11.838 7.312 0.131 1.00 90.12 180 THR A CA 1
ATOM 1326 C C . THR A 1 180 ? 10.970 6.063 0.071 1.00 90.12 180 THR A C 1
ATOM 1328 O O . THR A 1 180 ? 11.483 4.958 0.226 1.00 90.12 180 THR A O 1
ATOM 1331 N N . ASN A 1 181 ? 9.674 6.226 -0.206 1.00 92.50 181 ASN A N 1
ATOM 1332 C CA . ASN A 1 181 ? 8.708 5.141 -0.252 1.00 92.50 181 ASN A CA 1
ATOM 1333 C C . ASN A 1 181 ? 8.191 4.977 -1.685 1.00 92.50 181 ASN A C 1
ATOM 1335 O O . ASN A 1 181 ? 7.486 5.826 -2.229 1.00 92.50 181 ASN A O 1
ATOM 1339 N N . PHE A 1 182 ? 8.554 3.859 -2.306 1.00 94.88 182 PHE A N 1
ATOM 1340 C CA . PHE A 1 182 ? 8.103 3.488 -3.640 1.00 94.88 182 PHE A CA 1
ATOM 1341 C C . PHE A 1 182 ? 7.863 1.985 -3.720 1.00 94.88 182 PHE A C 1
ATOM 1343 O O . PHE A 1 182 ? 8.321 1.224 -2.869 1.00 94.88 182 PHE A O 1
ATOM 1350 N N . CYS A 1 183 ? 7.176 1.563 -4.772 1.00 96.00 183 CYS A N 1
ATOM 1351 C CA . CYS A 1 183 ? 7.052 0.162 -5.144 1.00 96.00 183 CYS A CA 1
ATOM 1352 C C . CYS A 1 183 ? 7.425 -0.027 -6.615 1.00 96.00 183 CYS A C 1
ATOM 1354 O O . CYS A 1 183 ? 7.375 0.907 -7.423 1.00 96.00 183 CYS A O 1
ATOM 1356 N N . ILE A 1 184 ? 7.778 -1.261 -6.958 1.00 95.88 184 ILE A N 1
ATOM 1357 C CA . ILE A 1 184 ? 7.885 -1.715 -8.341 1.00 95.88 184 ILE A CA 1
ATOM 1358 C C . ILE A 1 184 ? 6.680 -2.594 -8.614 1.00 95.88 184 ILE A C 1
ATOM 1360 O O . ILE A 1 184 ? 6.411 -3.532 -7.865 1.00 95.88 184 ILE A O 1
ATOM 1364 N N . VAL A 1 185 ? 5.938 -2.258 -9.663 1.00 96.31 185 VAL A N 1
ATOM 1365 C CA . VAL A 1 185 ? 4.714 -2.979 -9.998 1.00 96.31 185 VAL A CA 1
ATOM 1366 C C . VAL A 1 185 ? 5.058 -4.367 -10.502 1.00 96.31 185 VAL A C 1
ATOM 1368 O O . VAL A 1 185 ? 5.845 -4.518 -11.434 1.00 96.31 185 VAL A O 1
ATOM 1371 N N . ASN A 1 186 ? 4.456 -5.380 -9.893 1.00 93.94 186 ASN A N 1
ATOM 1372 C CA . ASN A 1 186 ? 4.583 -6.763 -10.313 1.00 93.94 186 ASN A CA 1
ATOM 1373 C C . ASN A 1 186 ? 3.200 -7.408 -10.335 1.00 93.94 186 ASN A C 1
ATOM 1375 O O . ASN A 1 186 ? 2.459 -7.300 -9.363 1.00 93.94 186 ASN A O 1
ATOM 1379 N N . ASP A 1 187 ? 2.846 -8.033 -11.452 1.00 94.12 187 ASP A N 1
ATOM 1380 C CA . ASP A 1 187 ? 1.524 -8.618 -11.697 1.00 94.12 187 ASP A CA 1
ATOM 1381 C C . ASP A 1 187 ? 0.351 -7.683 -11.357 1.00 94.12 187 ASP A C 1
ATOM 1383 O O . ASP A 1 187 ? -0.634 -8.090 -10.746 1.00 94.12 187 ASP A O 1
ATOM 1387 N N . ASN A 1 188 ? 0.449 -6.412 -11.772 1.00 94.56 188 ASN A N 1
ATOM 1388 C CA . ASN A 1 188 ? -0.532 -5.357 -11.467 1.00 94.56 188 ASN A CA 1
ATOM 1389 C C . ASN A 1 188 ? -0.712 -5.071 -9.961 1.00 94.56 188 ASN A C 1
ATOM 1391 O O . ASN A 1 188 ? -1.716 -4.484 -9.549 1.00 94.56 188 ASN A O 1
ATOM 1395 N N . LEU A 1 189 ? 0.253 -5.465 -9.129 1.00 95.88 189 LEU A N 1
ATOM 1396 C CA . LEU A 1 189 ? 0.275 -5.206 -7.694 1.00 95.88 189 LEU A CA 1
ATOM 1397 C C . LEU A 1 189 ? 1.476 -4.337 -7.319 1.00 95.88 189 LEU A C 1
ATOM 1399 O O . LEU A 1 189 ? 2.578 -4.476 -7.849 1.00 95.88 189 LEU A O 1
ATOM 1403 N N . CYS A 1 190 ? 1.252 -3.438 -6.371 1.00 96.94 190 CYS A N 1
ATOM 1404 C CA . CYS A 1 190 ? 2.256 -2.564 -5.785 1.00 96.94 190 CYS A CA 1
ATOM 1405 C C . CYS A 1 190 ? 2.371 -2.889 -4.294 1.00 96.94 190 CYS A C 1
ATOM 1407 O O . CYS A 1 190 ? 1.438 -2.634 -3.532 1.00 96.94 190 CYS A O 1
ATOM 1409 N N . PHE A 1 191 ? 3.505 -3.465 -3.893 1.00 96.56 191 PHE A N 1
ATOM 1410 C CA . PHE A 1 191 ? 3.812 -3.814 -2.505 1.00 96.56 191 PHE A CA 1
ATOM 1411 C C . PHE A 1 191 ? 4.648 -2.705 -1.875 1.00 96.56 191 PHE A C 1
ATOM 1413 O O . PHE A 1 191 ? 5.672 -2.314 -2.437 1.00 96.56 191 PHE A O 1
ATOM 1420 N N . ILE A 1 192 ? 4.230 -2.198 -0.718 1.00 95.62 192 ILE A N 1
ATOM 1421 C CA . ILE A 1 192 ? 4.942 -1.121 -0.032 1.00 95.62 192 ILE A CA 1
ATOM 1422 C C . ILE A 1 192 ? 4.862 -1.271 1.486 1.00 95.62 192 ILE A C 1
ATOM 1424 O O . ILE A 1 192 ? 3.813 -1.593 2.038 1.00 95.62 192 ILE A O 1
ATOM 1428 N N . ALA A 1 193 ? 5.980 -1.021 2.166 1.00 95.94 193 ALA A N 1
ATOM 1429 C CA . ALA A 1 193 ? 6.059 -1.040 3.622 1.00 95.94 193 ALA A CA 1
ATOM 1430 C C . ALA A 1 193 ? 5.965 0.390 4.174 1.00 95.94 193 ALA A C 1
ATOM 1432 O O . ALA A 1 193 ? 6.844 1.217 3.925 1.00 95.94 193 ALA A O 1
ATOM 1433 N N . LEU A 1 194 ? 4.924 0.677 4.954 1.00 95.69 194 LEU A N 1
ATOM 1434 C CA . LEU A 1 194 ? 4.589 2.013 5.438 1.00 95.69 194 LEU A CA 1
ATOM 1435 C C . LEU A 1 194 ? 4.708 2.108 6.957 1.00 95.69 194 LEU A C 1
ATOM 1437 O O . LEU A 1 194 ? 4.111 1.335 7.699 1.00 95.69 194 LEU A O 1
ATOM 1441 N N . ALA A 1 195 ? 5.443 3.112 7.435 1.00 96.38 195 ALA A N 1
ATOM 1442 C CA . ALA A 1 195 ? 5.464 3.458 8.859 1.00 96.38 195 ALA A CA 1
ATOM 1443 C C . ALA A 1 195 ? 4.212 4.242 9.284 1.00 96.38 195 ALA A C 1
ATOM 1445 O O . ALA A 1 195 ? 3.889 4.307 10.469 1.00 96.38 195 ALA A O 1
ATOM 1446 N N . LYS A 1 196 ? 3.517 4.855 8.322 1.00 95.44 196 LYS A N 1
ATOM 1447 C CA . LYS A 1 196 ? 2.306 5.635 8.549 1.00 95.44 196 LYS A CA 1
ATOM 1448 C C . LYS A 1 196 ? 1.410 5.660 7.317 1.00 95.44 196 LYS A C 1
ATOM 1450 O O . LYS A 1 196 ? 1.909 5.551 6.200 1.00 95.44 196 LYS A O 1
ATOM 1455 N N . ILE A 1 197 ? 0.108 5.819 7.525 1.00 94.69 197 ILE A N 1
ATOM 1456 C CA . ILE A 1 197 ? -0.896 5.914 6.468 1.00 94.69 197 ILE A CA 1
ATOM 1457 C C . ILE A 1 197 ? -2.073 6.789 6.929 1.00 94.69 197 ILE A C 1
ATOM 1459 O O . ILE A 1 197 ? -2.606 6.627 8.023 1.00 94.69 197 ILE A O 1
ATOM 1463 N N . ASN A 1 198 ? -2.476 7.721 6.074 1.00 91.94 198 ASN A N 1
ATOM 1464 C CA . ASN A 1 198 ? -3.774 8.398 6.122 1.00 91.94 198 ASN A CA 1
ATOM 1465 C C . ASN A 1 198 ? -4.371 8.225 4.725 1.00 91.94 198 ASN A C 1
ATOM 1467 O O . ASN A 1 198 ? -4.878 7.157 4.386 1.00 91.94 198 ASN A O 1
ATOM 1471 N N . LYS A 1 199 ? -4.156 9.222 3.867 1.00 95.44 199 LYS A N 1
ATOM 1472 C CA . LYS A 1 199 ? -4.449 9.190 2.447 1.00 95.44 199 LYS A CA 1
ATOM 1473 C C . LYS A 1 199 ? -3.154 9.251 1.678 1.00 95.44 199 LYS A C 1
ATOM 1475 O O . LYS A 1 199 ? -2.319 10.131 1.898 1.00 95.44 199 LYS A O 1
ATOM 1480 N N . ILE A 1 200 ? -3.015 8.299 0.777 1.00 96.50 200 ILE A N 1
ATOM 1481 C CA . ILE A 1 200 ? -1.850 8.147 -0.068 1.00 96.50 200 ILE A CA 1
ATOM 1482 C C . ILE A 1 200 ? -2.290 8.091 -1.526 1.00 96.50 200 ILE A C 1
ATOM 1484 O O . ILE A 1 200 ? -3.364 7.586 -1.847 1.00 96.50 200 ILE A O 1
ATOM 1488 N N . ALA A 1 201 ? -1.459 8.606 -2.414 1.00 97.44 201 ALA A N 1
ATOM 1489 C CA . ALA A 1 201 ? -1.607 8.430 -3.843 1.00 97.44 201 ALA A CA 1
ATOM 1490 C C . ALA A 1 201 ? -0.380 7.694 -4.366 1.00 97.44 201 ALA A C 1
ATOM 1492 O O . ALA A 1 201 ? 0.750 8.013 -4.001 1.00 97.44 201 ALA A O 1
ATOM 1493 N N . LEU A 1 202 ? -0.610 6.702 -5.215 1.00 97.69 202 LEU A N 1
ATOM 1494 C CA . LEU A 1 202 ? 0.441 6.097 -6.011 1.00 97.69 202 LEU A CA 1
ATOM 1495 C C . LEU A 1 202 ? 0.613 6.962 -7.247 1.00 97.69 202 LEU A C 1
ATOM 1497 O O . LEU A 1 202 ? -0.339 7.162 -8.005 1.00 97.69 202 LEU A O 1
ATOM 1501 N N . ILE A 1 203 ? 1.813 7.486 -7.440 1.00 96.56 203 ILE A N 1
ATOM 1502 C CA . ILE A 1 203 ? 2.123 8.379 -8.549 1.00 96.56 203 ILE A CA 1
ATOM 1503 C C . ILE A 1 203 ? 3.233 7.766 -9.395 1.00 96.56 203 ILE A C 1
ATOM 1505 O O . ILE A 1 203 ? 4.155 7.139 -8.876 1.00 96.56 203 ILE A O 1
ATOM 1509 N N . LYS A 1 204 ? 3.159 7.956 -10.707 1.00 94.25 204 LYS A N 1
ATOM 1510 C CA . LYS A 1 204 ? 4.272 7.670 -11.617 1.00 94.25 204 LYS A CA 1
ATOM 1511 C C . LYS A 1 204 ? 4.871 8.981 -12.096 1.00 94.25 204 LYS A C 1
ATOM 1513 O O . LYS A 1 204 ? 4.153 9.962 -12.281 1.00 94.25 204 LYS A O 1
ATOM 1518 N N . GLU A 1 205 ? 6.174 8.971 -12.304 1.00 91.31 205 GLU A N 1
ATOM 1519 C CA . GLU A 1 205 ? 6.901 10.088 -12.892 1.00 91.31 205 GLU A CA 1
ATOM 1520 C C . GLU A 1 205 ? 6.830 9.991 -14.424 1.00 91.31 205 GLU A C 1
ATOM 1522 O O . GLU A 1 205 ? 6.909 8.898 -14.994 1.00 91.31 205 GLU A O 1
ATOM 1527 N N . LYS A 1 206 ? 6.619 11.124 -15.090 1.00 90.31 206 LYS A N 1
ATOM 1528 C CA . LYS A 1 206 ? 6.607 11.274 -16.541 1.00 90.31 206 LYS A CA 1
ATOM 1529 C C . LYS A 1 206 ? 7.961 11.789 -16.976 1.00 90.31 206 LYS A C 1
ATOM 1531 O O . LYS A 1 206 ? 8.336 12.912 -16.668 1.00 90.31 206 LYS A O 1
ATOM 1536 N N . PHE A 1 207 ? 8.671 10.972 -17.741 1.00 89.06 207 PHE A N 1
ATOM 1537 C CA . PHE A 1 207 ? 9.981 11.349 -18.243 1.00 89.06 207 PHE A CA 1
ATOM 1538 C C . PHE A 1 207 ? 9.908 11.803 -19.698 1.00 89.06 207 PHE A C 1
ATOM 1540 O O . PHE A 1 207 ? 9.552 11.019 -20.580 1.00 89.06 207 PHE A O 1
ATOM 1547 N N . ASP A 1 208 ? 10.364 13.024 -19.968 1.00 90.44 208 ASP A N 1
ATOM 1548 C CA . ASP A 1 208 ? 10.694 13.464 -21.330 1.00 90.44 208 ASP A CA 1
ATOM 1549 C C . ASP A 1 208 ? 12.003 12.835 -21.827 1.00 90.44 208 ASP A C 1
ATOM 1551 O O . ASP A 1 208 ? 12.246 12.694 -23.026 1.00 90.44 208 ASP A O 1
ATOM 1555 N N . THR A 1 209 ? 12.878 12.436 -20.905 1.00 91.56 209 THR A N 1
ATOM 1556 C CA . THR A 1 209 ? 14.118 11.707 -21.181 1.00 91.56 209 THR A CA 1
ATOM 1557 C C . THR A 1 209 ? 14.407 10.770 -20.020 1.00 91.56 209 THR A C 1
ATOM 1559 O O . THR A 1 209 ? 14.360 11.187 -18.866 1.00 91.56 209 THR A O 1
ATOM 1562 N N . CYS A 1 210 ? 14.723 9.505 -20.311 1.00 91.75 210 CYS A N 1
ATOM 1563 C CA . CYS A 1 210 ? 15.002 8.544 -19.251 1.00 91.75 210 CYS A CA 1
ATOM 1564 C C . CYS A 1 210 ? 16.258 8.933 -18.458 1.00 91.75 210 CYS A C 1
ATOM 1566 O O . CYS A 1 210 ? 17.299 9.187 -19.078 1.00 91.75 210 CYS A O 1
ATOM 1568 N N . PRO A 1 211 ? 16.184 8.939 -17.110 1.00 90.12 211 PRO A N 1
ATOM 1569 C CA . PRO A 1 211 ? 17.285 9.368 -16.245 1.00 90.12 211 PRO A CA 1
ATOM 1570 C C . PRO A 1 211 ? 18.496 8.438 -16.352 1.00 90.12 211 PRO A C 1
ATOM 1572 O O . PRO A 1 211 ? 19.633 8.859 -16.147 1.00 90.12 211 PRO A O 1
ATOM 1575 N N . VAL A 1 212 ? 18.258 7.176 -16.716 1.00 91.50 212 VAL A N 1
ATOM 1576 C CA . VAL A 1 212 ? 19.290 6.192 -17.027 1.00 91.50 212 VAL A CA 1
ATOM 1577 C C . VAL A 1 212 ? 19.064 5.700 -18.451 1.00 91.50 212 VAL A C 1
ATOM 1579 O O . VAL A 1 212 ? 17.985 5.227 -18.790 1.00 91.50 212 VAL A O 1
ATOM 1582 N N . GLN A 1 213 ? 20.088 5.839 -19.291 1.00 91.19 213 GLN A N 1
ATOM 1583 C CA . GLN A 1 213 ? 20.059 5.403 -20.693 1.00 91.19 213 GLN A CA 1
ATOM 1584 C C . GLN A 1 213 ? 20.686 4.013 -20.869 1.00 91.19 213 GLN A C 1
ATOM 1586 O O . GLN A 1 213 ? 20.307 3.270 -21.766 1.00 91.19 213 GLN A O 1
ATOM 1591 N N . ASN A 1 214 ? 21.640 3.657 -20.002 1.00 93.44 214 ASN A N 1
ATOM 1592 C CA . ASN A 1 214 ? 22.374 2.398 -20.054 1.00 93.44 214 ASN A CA 1
ATOM 1593 C C . ASN A 1 214 ? 22.382 1.759 -18.665 1.00 93.44 214 ASN A C 1
ATOM 1595 O O . ASN A 1 214 ? 22.885 2.359 -17.716 1.00 93.44 214 ASN A O 1
ATOM 1599 N N . VAL A 1 215 ? 21.858 0.539 -18.559 1.00 94.81 215 VAL A N 1
ATOM 1600 C CA . VAL A 1 215 ? 21.875 -0.262 -17.330 1.00 94.81 215 VAL A CA 1
ATOM 1601 C C . VAL A 1 215 ? 22.754 -1.480 -17.571 1.00 94.81 215 VAL A C 1
ATOM 1603 O O . VAL A 1 215 ? 22.494 -2.271 -18.474 1.00 94.81 215 VAL A O 1
ATOM 1606 N N . ALA A 1 216 ? 23.817 -1.630 -16.780 1.00 95.38 216 ALA A N 1
ATOM 1607 C CA . ALA A 1 216 ? 24.635 -2.836 -16.829 1.00 95.38 216 ALA A CA 1
ATOM 1608 C C . ALA A 1 216 ? 23.775 -4.052 -16.451 1.00 95.38 216 ALA A C 1
ATOM 1610 O O . ALA A 1 216 ? 23.055 -4.007 -15.457 1.00 95.38 216 ALA A O 1
ATOM 1611 N N . ASN A 1 217 ? 23.860 -5.128 -17.239 1.00 95.06 217 ASN A N 1
ATOM 1612 C CA . ASN A 1 217 ? 23.085 -6.359 -17.040 1.00 95.06 217 ASN A CA 1
ATOM 1613 C C . ASN A 1 217 ? 21.560 -6.150 -17.038 1.00 95.06 217 ASN A C 1
ATOM 1615 O O . ASN A 1 217 ? 20.829 -6.842 -16.330 1.00 95.06 217 ASN A O 1
ATOM 1619 N N . GLY A 1 218 ? 21.081 -5.206 -17.847 1.00 95.19 218 GLY A N 1
ATOM 1620 C CA . GLY A 1 218 ? 19.661 -4.960 -18.047 1.00 95.19 218 GLY A CA 1
ATOM 1621 C C . GLY A 1 218 ? 19.383 -4.072 -19.256 1.00 95.19 218 GLY A C 1
ATOM 1622 O O . GLY A 1 218 ? 20.251 -3.819 -20.091 1.00 95.19 218 GLY A O 1
ATOM 1623 N N . SER A 1 219 ? 18.152 -3.589 -19.337 1.00 95.56 219 SER A N 1
ATOM 1624 C CA . SER A 1 219 ? 17.664 -2.669 -20.362 1.00 95.56 219 SER A CA 1
ATOM 1625 C C . SER A 1 219 ? 16.706 -1.649 -19.753 1.00 95.56 219 SER A C 1
ATOM 1627 O O . SER A 1 219 ? 16.095 -1.923 -18.722 1.00 95.56 219 SER A O 1
ATOM 1629 N N . VAL A 1 220 ? 16.545 -0.497 -20.407 1.00 96.06 220 VAL A N 1
ATOM 1630 C CA . VAL A 1 220 ? 15.571 0.535 -20.020 1.00 96.06 220 VAL A CA 1
ATOM 1631 C C . VAL A 1 220 ? 14.551 0.705 -21.142 1.00 96.06 220 VAL A C 1
ATOM 1633 O O . VAL A 1 220 ? 14.929 0.781 -22.312 1.00 96.06 220 VAL A O 1
ATOM 1636 N N . SER A 1 221 ? 13.260 0.748 -20.809 1.00 94.94 221 SER A N 1
ATOM 1637 C CA . SER A 1 221 ? 12.205 1.036 -21.783 1.00 94.94 221 SER A CA 1
ATOM 1638 C C . SER A 1 221 ? 12.268 2.487 -22.269 1.00 94.94 221 SER A C 1
ATOM 1640 O O . SER A 1 221 ? 12.856 3.353 -21.627 1.00 94.94 221 SER A O 1
ATOM 1642 N N . GLY A 1 222 ? 11.581 2.787 -23.372 1.00 93.56 222 GLY A N 1
ATOM 1643 C CA . GLY A 1 222 ? 11.422 4.166 -23.836 1.00 93.56 222 GLY A CA 1
ATOM 1644 C C . GLY A 1 222 ? 10.619 5.054 -22.876 1.00 93.56 222 GLY A C 1
ATOM 1645 O O . GLY A 1 222 ? 9.967 4.580 -21.934 1.00 93.56 222 GLY A O 1
ATOM 1646 N N . THR A 1 223 ? 10.644 6.355 -23.161 1.00 92.50 223 THR A N 1
ATOM 1647 C CA . THR A 1 223 ? 9.767 7.351 -22.540 1.00 92.50 223 THR A CA 1
ATOM 1648 C C . THR A 1 223 ? 8.295 7.072 -22.890 1.00 92.50 223 THR A C 1
ATOM 1650 O O . THR A 1 223 ? 8.007 6.485 -23.938 1.00 92.50 223 THR A O 1
ATOM 1653 N N . PRO A 1 224 ? 7.342 7.445 -22.018 1.00 90.81 224 PRO A N 1
ATOM 1654 C CA . PRO A 1 224 ? 7.529 8.177 -20.759 1.00 90.81 224 PRO A CA 1
ATOM 1655 C C . PRO A 1 224 ? 7.814 7.288 -19.537 1.00 90.81 224 PRO A C 1
ATOM 1657 O O . PRO A 1 224 ? 7.990 7.818 -18.448 1.00 90.81 224 PRO A O 1
ATOM 1660 N N . ASN A 1 225 ? 7.837 5.959 -19.693 1.00 89.50 225 ASN A N 1
ATOM 1661 C CA . ASN A 1 225 ? 7.801 5.025 -18.560 1.00 89.50 225 ASN A CA 1
ATOM 1662 C C . ASN A 1 225 ? 9.184 4.704 -17.972 1.00 89.50 225 ASN A C 1
ATOM 1664 O O . ASN A 1 225 ? 9.295 4.495 -16.767 1.00 89.50 225 ASN A O 1
ATOM 1668 N N . CYS A 1 226 ? 10.227 4.656 -18.813 1.00 93.62 226 CYS A N 1
ATOM 1669 C CA . CYS A 1 226 ? 11.624 4.431 -18.408 1.00 93.62 226 CYS A CA 1
ATOM 1670 C C . CYS A 1 226 ? 11.832 3.247 -17.440 1.00 93.62 226 CYS A C 1
ATOM 1672 O O . CYS A 1 226 ? 12.569 3.340 -16.460 1.00 93.62 226 CYS A O 1
ATOM 1674 N N . ILE A 1 227 ? 11.171 2.124 -17.725 1.00 95.12 227 ILE A N 1
ATOM 1675 C CA . ILE A 1 227 ? 11.171 0.909 -16.909 1.00 95.12 227 ILE A CA 1
ATOM 1676 C C . ILE A 1 227 ? 12.516 0.204 -17.042 1.00 95.12 227 ILE A C 1
ATOM 1678 O O . ILE A 1 227 ? 12.929 -0.135 -18.151 1.00 95.12 227 ILE A O 1
ATOM 1682 N N . VAL A 1 228 ? 13.173 -0.061 -15.915 1.00 94.62 228 VAL A N 1
ATOM 1683 C CA . VAL A 1 228 ? 14.393 -0.872 -15.870 1.00 94.62 228 VAL A CA 1
ATOM 1684 C C . VAL A 1 228 ? 14.012 -2.349 -15.780 1.00 94.62 228 VAL A C 1
ATOM 1686 O O . VAL A 1 228 ? 13.243 -2.754 -14.912 1.00 94.62 228 VAL A O 1
ATOM 1689 N N . THR A 1 229 ? 14.563 -3.171 -16.667 1.00 94.75 229 THR A N 1
ATOM 1690 C CA . THR A 1 229 ? 14.418 -4.632 -16.655 1.00 94.75 229 THR A CA 1
ATOM 1691 C C . THR A 1 229 ? 15.796 -5.265 -16.572 1.00 94.75 229 THR A C 1
ATOM 1693 O O . THR A 1 229 ? 16.678 -4.913 -17.352 1.00 94.75 229 THR A O 1
ATOM 1696 N N . CYS A 1 230 ? 15.989 -6.190 -15.636 1.00 94.19 230 CYS A N 1
ATOM 1697 C CA . CYS A 1 230 ? 17.267 -6.868 -15.440 1.00 94.19 230 CYS A CA 1
ATOM 1698 C C . CYS A 1 230 ? 17.344 -8.176 -16.227 1.00 94.19 230 CYS A C 1
ATOM 1700 O O . CYS A 1 230 ? 16.340 -8.859 -16.428 1.00 94.19 230 CYS A O 1
ATOM 1702 N N . ASN A 1 231 ? 18.551 -8.515 -16.674 1.00 94.31 231 ASN A N 1
ATOM 1703 C CA . ASN A 1 231 ? 18.839 -9.804 -17.287 1.00 94.31 231 ASN A CA 1
ATOM 1704 C C . ASN A 1 231 ? 18.743 -10.923 -16.240 1.00 94.31 231 ASN A C 1
ATOM 1706 O O . ASN A 1 231 ? 18.843 -10.681 -15.037 1.00 94.31 231 ASN A O 1
ATOM 1710 N N . ASN A 1 232 ? 18.602 -12.165 -16.704 1.00 91.38 232 ASN A N 1
ATOM 1711 C CA . ASN A 1 232 ? 18.582 -13.325 -15.816 1.00 91.38 232 ASN A CA 1
ATOM 1712 C C . ASN A 1 232 ? 19.853 -13.379 -14.938 1.00 91.38 232 ASN A C 1
ATOM 1714 O O . ASN A 1 232 ? 20.948 -13.112 -15.431 1.00 91.38 232 ASN A O 1
ATOM 1718 N N . GLY A 1 233 ? 19.695 -13.703 -13.653 1.00 88.88 233 GLY A N 1
ATOM 1719 C CA . GLY A 1 233 ? 20.765 -13.656 -12.643 1.00 88.88 233 GLY A CA 1
ATOM 1720 C C . GLY A 1 233 ? 20.958 -12.294 -11.955 1.00 88.88 233 GLY A C 1
ATOM 1721 O O . GLY A 1 233 ? 21.743 -12.188 -11.012 1.00 88.88 233 GLY A O 1
ATOM 1722 N N . TYR A 1 234 ? 20.220 -11.260 -12.373 1.00 92.25 234 TYR A N 1
ATOM 1723 C CA . TYR A 1 234 ? 20.278 -9.919 -11.790 1.00 92.25 234 TYR A CA 1
ATOM 1724 C C . TYR A 1 234 ? 18.897 -9.458 -11.312 1.00 92.25 234 TYR A C 1
ATOM 1726 O O . TYR A 1 234 ? 17.875 -9.775 -11.917 1.00 92.25 234 TYR A O 1
ATOM 1734 N N . ALA A 1 235 ? 18.873 -8.668 -10.240 1.00 91.06 235 ALA A N 1
ATOM 1735 C CA . ALA A 1 235 ? 17.6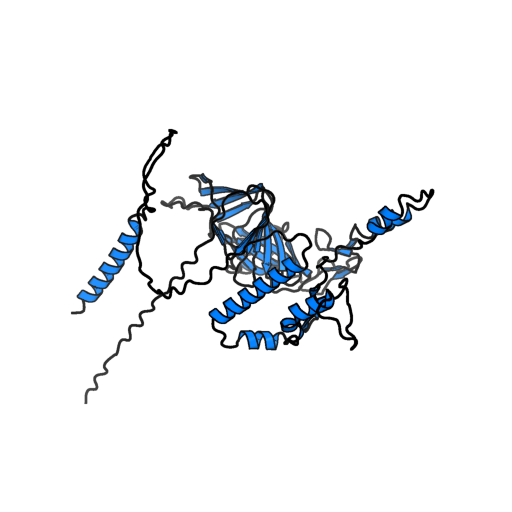77 -8.020 -9.706 1.00 91.06 235 ALA A CA 1
ATOM 1736 C C . ALA A 1 235 ? 17.850 -6.499 -9.689 1.00 91.06 235 ALA A C 1
ATOM 1738 O O . ALA A 1 235 ? 18.970 -5.991 -9.754 1.00 91.06 235 ALA A O 1
ATOM 1739 N N . LEU A 1 236 ? 16.737 -5.768 -9.600 1.00 91.62 236 LEU A N 1
ATOM 1740 C CA . LEU A 1 236 ? 16.776 -4.320 -9.405 1.00 91.62 236 LEU A CA 1
ATOM 1741 C C . LEU A 1 236 ? 17.518 -3.991 -8.103 1.00 91.62 236 LEU A C 1
ATOM 1743 O O . LEU A 1 236 ? 17.308 -4.641 -7.081 1.00 91.62 236 LEU A O 1
ATOM 1747 N N . ASN A 1 237 ? 18.373 -2.973 -8.144 1.00 90.81 237 ASN A N 1
ATOM 1748 C CA . ASN A 1 237 ? 19.014 -2.444 -6.943 1.00 90.81 237 ASN A CA 1
ATOM 1749 C C . ASN A 1 237 ? 17.994 -1.740 -6.023 1.00 90.81 237 ASN A C 1
ATOM 1751 O O . ASN A 1 237 ? 16.860 -1.470 -6.420 1.00 90.81 237 ASN A O 1
ATOM 1755 N N . GLU A 1 238 ? 18.410 -1.362 -4.811 1.00 86.44 238 GLU A N 1
ATOM 1756 C CA . GLU A 1 238 ? 17.536 -0.694 -3.828 1.00 86.44 238 GLU A CA 1
ATOM 1757 C C . GLU A 1 238 ? 16.926 0.627 -4.324 1.00 86.44 238 GLU A C 1
ATOM 1759 O O . GLU A 1 238 ? 15.875 1.036 -3.848 1.00 86.44 238 GLU A O 1
ATOM 1764 N N . ALA A 1 239 ? 17.560 1.305 -5.285 1.00 87.00 239 ALA A N 1
ATOM 1765 C CA . ALA A 1 239 ? 17.036 2.533 -5.887 1.00 87.00 239 ALA A CA 1
ATOM 1766 C C . ALA A 1 239 ? 16.105 2.274 -7.090 1.00 87.00 239 ALA A C 1
ATOM 1768 O O . ALA A 1 239 ? 15.484 3.213 -7.606 1.00 87.00 239 ALA A O 1
ATOM 1769 N N . ALA A 1 240 ? 16.018 1.021 -7.543 1.00 89.19 240 ALA A N 1
ATOM 1770 C CA . ALA A 1 240 ? 15.355 0.569 -8.760 1.00 89.19 240 ALA A CA 1
ATOM 1771 C C . ALA A 1 240 ? 15.747 1.354 -10.026 1.00 89.19 240 ALA A C 1
ATOM 1773 O O . ALA A 1 240 ? 14.920 1.613 -10.897 1.00 89.19 240 ALA A O 1
ATOM 1774 N N . ASN A 1 241 ? 17.012 1.762 -10.121 1.00 91.19 241 ASN A N 1
ATOM 1775 C CA . ASN A 1 241 ? 17.566 2.484 -11.272 1.00 91.19 241 ASN A CA 1
ATOM 1776 C C . ASN A 1 241 ? 18.696 1.716 -11.979 1.00 91.19 241 ASN A C 1
ATOM 1778 O O . ASN A 1 241 ? 19.299 2.224 -12.922 1.00 91.19 241 ASN A O 1
ATOM 1782 N N . GLY A 1 242 ? 18.986 0.496 -11.533 1.00 93.50 242 GLY A N 1
ATOM 1783 C CA . GLY A 1 242 ? 19.993 -0.372 -12.120 1.00 93.50 242 GLY A CA 1
ATOM 1784 C C . GLY A 1 242 ? 19.829 -1.811 -11.653 1.00 93.50 242 GLY A C 1
ATOM 1785 O O . GLY A 1 242 ? 18.943 -2.114 -10.855 1.00 93.50 242 GLY A O 1
ATOM 1786 N N . CYS A 1 243 ? 20.697 -2.686 -12.151 1.00 94.62 243 CYS A N 1
ATOM 1787 C CA . CYS A 1 243 ? 20.665 -4.111 -11.856 1.00 94.62 243 CYS A CA 1
ATOM 1788 C C . CYS A 1 243 ? 21.901 -4.522 -11.051 1.00 94.62 243 CYS A C 1
ATOM 1790 O O . CYS A 1 243 ? 23.026 -4.157 -11.393 1.00 94.62 243 CYS A O 1
ATOM 1792 N N . SER A 1 244 ? 21.689 -5.288 -9.987 1.00 93.69 244 SER A N 1
ATOM 1793 C CA . SER A 1 244 ? 22.726 -5.900 -9.156 1.00 93.69 244 SER A CA 1
ATOM 1794 C C . SER A 1 244 ? 22.623 -7.417 -9.231 1.00 93.69 244 SER A C 1
ATOM 1796 O O . SER A 1 244 ? 21.525 -7.957 -9.371 1.00 93.69 244 SER A O 1
ATOM 1798 N N . ALA A 1 245 ? 23.766 -8.105 -9.166 1.00 89.88 245 ALA A N 1
ATOM 1799 C CA . ALA A 1 245 ? 23.781 -9.563 -9.109 1.00 89.88 245 ALA A CA 1
ATOM 1800 C C . ALA A 1 245 ? 22.950 -10.025 -7.909 1.00 89.88 245 ALA A C 1
ATOM 1802 O O . ALA A 1 245 ? 23.022 -9.422 -6.833 1.00 89.88 245 ALA A O 1
ATOM 1803 N N . VAL A 1 246 ? 22.146 -11.069 -8.096 1.00 83.75 246 VAL A N 1
ATOM 1804 C CA . VAL A 1 246 ? 21.419 -11.679 -6.984 1.00 83.75 246 VAL A CA 1
ATOM 1805 C C . VAL A 1 246 ? 22.447 -12.418 -6.131 1.00 83.75 246 VAL A C 1
ATOM 1807 O O . VAL A 1 246 ? 22.861 -13.530 -6.459 1.00 83.75 246 VAL A O 1
ATOM 1810 N N . VAL A 1 247 ? 22.909 -11.765 -5.062 1.00 64.31 247 VAL A N 1
ATOM 1811 C CA . VAL A 1 247 ? 23.813 -12.367 -4.076 1.00 64.31 247 VAL A CA 1
ATOM 1812 C C . VAL A 1 247 ? 23.053 -13.523 -3.430 1.00 64.31 247 VAL A C 1
ATOM 1814 O O . VAL A 1 247 ? 22.117 -13.311 -2.663 1.00 64.31 247 VAL A O 1
ATOM 1817 N N . GLY A 1 248 ? 23.374 -14.746 -3.843 1.00 54.88 248 GLY A N 1
ATOM 1818 C CA . GLY A 1 248 ? 22.662 -15.949 -3.412 1.00 54.88 248 GLY A CA 1
ATOM 1819 C C . GLY A 1 248 ? 22.765 -17.135 -4.367 1.00 54.88 248 GLY A C 1
ATOM 1820 O O . GLY A 1 248 ? 22.580 -18.261 -3.924 1.00 54.88 248 GLY A O 1
ATOM 1821 N N . LEU A 1 249 ? 23.100 -16.921 -5.645 1.00 49.56 249 LEU A N 1
ATOM 1822 C CA . LEU A 1 249 ? 23.365 -18.028 -6.579 1.00 49.56 249 LEU A CA 1
ATOM 1823 C C . LEU A 1 249 ? 24.862 -18.368 -6.658 1.00 49.56 249 LEU A C 1
ATOM 1825 O O . LEU A 1 249 ? 25.235 -19.523 -6.487 1.00 49.56 249 LEU A O 1
ATOM 1829 N N . GLU A 1 250 ? 25.736 -17.369 -6.797 1.00 47.88 250 GLU A N 1
ATOM 1830 C CA . GLU A 1 250 ? 27.179 -17.615 -6.971 1.00 47.88 250 GLU A CA 1
ATOM 1831 C C . GLU A 1 250 ? 27.925 -17.961 -5.665 1.00 47.88 250 GLU A C 1
ATOM 1833 O O . GLU A 1 250 ? 28.874 -18.741 -5.694 1.00 47.88 250 GLU A O 1
ATOM 1838 N N . GLU A 1 251 ? 27.510 -17.450 -4.497 1.00 48.53 251 GLU A N 1
ATOM 1839 C CA . GLU A 1 251 ? 28.097 -17.873 -3.205 1.00 48.53 251 GLU A CA 1
ATOM 1840 C C . GLU A 1 251 ? 27.692 -19.307 -2.828 1.00 48.53 251 GLU A C 1
ATOM 1842 O O . GLU A 1 251 ? 28.468 -20.020 -2.192 1.00 48.53 251 GLU A O 1
ATOM 1847 N N . PHE A 1 252 ? 26.517 -19.757 -3.279 1.00 46.53 252 PHE A N 1
ATOM 1848 C CA . PHE A 1 252 ? 26.050 -21.128 -3.079 1.00 46.53 252 PHE A CA 1
ATOM 1849 C C . PHE A 1 252 ? 26.799 -22.110 -3.994 1.00 46.53 252 PHE A C 1
ATOM 1851 O O . PHE A 1 252 ? 27.215 -23.178 -3.550 1.00 46.53 252 PHE A O 1
ATOM 1858 N N . GLU A 1 253 ? 27.054 -21.730 -5.251 1.00 48.03 253 GLU A N 1
ATOM 1859 C CA . GLU A 1 253 ? 27.853 -22.536 -6.184 1.00 48.03 253 GLU A CA 1
ATOM 1860 C C . GLU A 1 253 ? 29.352 -22.565 -5.823 1.00 48.03 253 GLU A C 1
ATOM 1862 O O . GLU A 1 253 ? 29.994 -23.611 -5.944 1.00 48.03 253 GLU A O 1
ATOM 1867 N N . ASN A 1 254 ? 29.921 -21.470 -5.304 1.00 48.12 254 ASN A N 1
ATOM 1868 C CA . ASN A 1 254 ? 31.334 -21.440 -4.905 1.00 48.12 254 ASN A CA 1
ATOM 1869 C C . ASN A 1 254 ? 31.613 -22.174 -3.580 1.00 48.12 254 ASN A C 1
ATOM 1871 O O . ASN A 1 254 ? 32.677 -22.781 -3.450 1.00 48.12 254 ASN A O 1
ATOM 1875 N N . GLN A 1 255 ? 30.661 -22.231 -2.637 1.00 43.59 255 GLN A N 1
ATOM 1876 C CA . GLN A 1 255 ? 30.798 -23.082 -1.440 1.00 43.59 255 GLN A CA 1
ATOM 1877 C C . GLN A 1 255 ? 30.817 -24.587 -1.763 1.00 43.59 255 GLN A C 1
ATOM 1879 O O . GLN A 1 255 ? 31.398 -25.370 -1.006 1.00 43.59 255 GLN A O 1
ATOM 1884 N N . PHE A 1 256 ? 30.246 -25.005 -2.897 1.00 46.50 256 PHE A N 1
ATOM 1885 C CA . PHE A 1 256 ? 30.294 -26.400 -3.344 1.00 46.50 256 PHE A CA 1
ATOM 1886 C C . PHE A 1 256 ? 31.632 -26.791 -3.988 1.00 46.50 256 PHE A C 1
ATOM 1888 O O . PHE A 1 256 ? 32.030 -27.951 -3.896 1.00 46.50 256 PHE A O 1
ATOM 1895 N N . ASN A 1 257 ? 32.367 -25.846 -4.583 1.00 44.91 257 ASN A N 1
ATOM 1896 C CA . ASN A 1 257 ? 33.642 -26.144 -5.245 1.00 44.91 257 ASN A CA 1
ATOM 1897 C C . ASN A 1 257 ? 34.861 -26.124 -4.308 1.00 44.91 257 ASN A C 1
ATOM 1899 O O . ASN A 1 257 ? 35.857 -26.784 -4.609 1.00 44.91 257 ASN A O 1
ATOM 1903 N N . GLU A 1 258 ? 34.803 -25.443 -3.158 1.00 43.06 258 GLU A N 1
ATOM 1904 C CA . GLU A 1 258 ? 35.935 -25.399 -2.212 1.00 43.06 258 GLU A CA 1
ATOM 1905 C C . GLU A 1 258 ? 35.977 -26.558 -1.199 1.00 43.06 258 GLU A C 1
ATOM 1907 O O . GLU A 1 258 ? 36.979 -26.727 -0.504 1.00 43.06 258 GLU A O 1
ATOM 1912 N N . THR A 1 259 ? 34.973 -27.441 -1.170 1.00 41.16 259 THR A N 1
ATOM 1913 C CA . THR A 1 259 ? 34.944 -28.596 -0.250 1.00 41.16 259 THR A CA 1
ATOM 1914 C C . THR A 1 259 ? 35.222 -29.920 -0.970 1.00 41.16 259 THR A C 1
ATOM 1916 O O . THR A 1 259 ? 34.498 -30.896 -0.811 1.00 41.16 259 THR A O 1
ATOM 1919 N N . THR A 1 260 ? 36.289 -29.978 -1.774 1.00 42.16 260 THR A N 1
ATOM 1920 C CA . THR A 1 260 ? 36.761 -31.246 -2.368 1.00 42.16 260 THR A CA 1
ATOM 1921 C C . THR A 1 260 ? 38.258 -31.451 -2.151 1.00 42.16 260 THR A C 1
ATOM 1923 O O . THR A 1 260 ? 39.016 -31.644 -3.095 1.00 42.16 260 THR A O 1
ATOM 1926 N N . THR A 1 261 ? 38.704 -31.442 -0.891 1.00 40.28 261 THR A N 1
ATOM 1927 C CA . THR A 1 261 ? 39.972 -32.097 -0.534 1.00 40.28 261 THR A CA 1
ATOM 1928 C C . THR A 1 261 ? 39.817 -32.867 0.778 1.00 40.28 261 THR A C 1
ATOM 1930 O O . THR A 1 261 ? 39.625 -32.281 1.835 1.00 40.28 261 THR A O 1
ATOM 1933 N N . GLU A 1 262 ? 39.931 -34.193 0.663 1.00 39.34 262 GLU A N 1
ATOM 1934 C CA . GLU A 1 262 ? 40.341 -35.149 1.702 1.00 39.34 262 GLU A CA 1
ATOM 1935 C C . GLU A 1 262 ? 39.365 -35.566 2.831 1.00 39.34 262 GLU A C 1
ATOM 1937 O O . GLU A 1 262 ? 39.325 -35.014 3.925 1.00 39.34 262 GLU A O 1
ATOM 1942 N N . THR A 1 263 ? 38.793 -36.760 2.617 1.00 37.06 263 THR A N 1
ATOM 1943 C CA . THR A 1 263 ? 38.853 -37.964 3.489 1.00 37.06 263 THR A CA 1
ATOM 1944 C C . THR A 1 263 ? 37.495 -38.553 3.883 1.00 37.06 263 THR A C 1
ATOM 1946 O O . THR A 1 263 ? 36.853 -38.190 4.862 1.00 37.06 263 THR A O 1
ATOM 1949 N N . THR A 1 264 ? 37.133 -39.578 3.115 1.00 44.12 264 THR A N 1
ATOM 1950 C CA . THR A 1 264 ? 36.179 -40.664 3.366 1.00 44.12 264 THR A CA 1
ATOM 1951 C C . THR A 1 264 ? 36.097 -41.153 4.819 1.00 44.12 264 THR A C 1
ATOM 1953 O O . THR A 1 264 ? 37.064 -41.707 5.339 1.00 44.12 264 THR A O 1
ATOM 1956 N N . THR A 1 265 ? 34.887 -41.138 5.392 1.00 36.94 265 THR A N 1
ATOM 1957 C CA . THR A 1 265 ? 34.382 -42.231 6.245 1.00 36.94 265 THR A CA 1
ATOM 1958 C C . THR A 1 265 ? 32.917 -42.541 5.909 1.00 36.94 265 THR A C 1
ATOM 1960 O O . THR A 1 265 ? 32.048 -41.672 5.876 1.00 36.94 265 THR A O 1
ATOM 1963 N N . THR A 1 266 ? 32.650 -43.817 5.639 1.00 48.69 266 THR A N 1
ATOM 1964 C CA . THR A 1 266 ? 31.426 -44.397 5.050 1.00 48.69 266 THR A CA 1
ATOM 1965 C C . THR A 1 266 ? 30.196 -44.402 5.980 1.00 48.69 266 THR A C 1
ATOM 1967 O O . THR A 1 266 ? 29.324 -45.251 5.853 1.00 48.69 266 THR A O 1
ATOM 1970 N N . ALA A 1 267 ? 30.100 -43.465 6.925 1.00 43.16 267 ALA A N 1
ATOM 1971 C CA . ALA A 1 267 ? 28.933 -43.301 7.801 1.00 43.16 267 ALA A CA 1
ATOM 1972 C C . ALA A 1 267 ? 28.185 -41.975 7.569 1.00 43.16 267 ALA A C 1
ATOM 1974 O O . ALA A 1 267 ? 27.046 -41.837 8.000 1.00 43.16 267 ALA A O 1
ATOM 1975 N N . GLN A 1 268 ? 28.780 -41.015 6.849 1.00 39.56 268 GLN A N 1
ATOM 1976 C CA . GLN A 1 268 ? 28.118 -39.745 6.523 1.00 39.56 268 GLN A CA 1
ATOM 1977 C C . GLN A 1 268 ? 27.383 -39.764 5.176 1.00 39.56 268 GLN A C 1
ATOM 1979 O O . GLN A 1 268 ? 26.494 -38.948 4.967 1.00 39.56 268 GLN A O 1
ATOM 1984 N N . GLN A 1 269 ? 27.662 -40.729 4.294 1.00 41.84 269 GLN A N 1
ATOM 1985 C CA . GLN A 1 269 ? 27.078 -40.764 2.947 1.00 41.84 269 GLN A CA 1
ATOM 1986 C C . GLN A 1 269 ? 25.570 -41.089 2.940 1.00 41.84 269 GLN A C 1
ATOM 1988 O O . GLN A 1 269 ? 24.845 -40.579 2.097 1.00 41.84 269 GLN A O 1
ATOM 1993 N N . GLN A 1 270 ? 25.064 -41.825 3.938 1.00 40.62 270 GLN A N 1
ATOM 1994 C CA . GLN A 1 270 ? 23.620 -42.084 4.078 1.00 40.62 270 GLN A CA 1
ATOM 1995 C C . GLN A 1 270 ? 22.836 -40.932 4.728 1.00 40.62 270 GLN A C 1
ATOM 1997 O O . GLN A 1 270 ? 21.618 -40.874 4.597 1.00 40.62 270 GLN A O 1
ATOM 2002 N N . ILE A 1 271 ? 23.511 -40.000 5.410 1.00 44.59 271 ILE A N 1
ATOM 2003 C CA . ILE A 1 271 ? 22.874 -38.775 5.922 1.00 44.59 271 ILE A CA 1
ATOM 2004 C C . ILE A 1 271 ? 22.925 -37.671 4.851 1.00 44.59 271 ILE A C 1
ATOM 2006 O O . ILE A 1 271 ? 22.015 -36.851 4.771 1.00 44.59 271 ILE A O 1
ATOM 2010 N N . PHE A 1 272 ? 23.937 -37.694 3.978 1.00 37.56 272 PHE A N 1
ATOM 2011 C CA . PHE A 1 272 ? 24.150 -36.679 2.944 1.00 37.56 272 PHE A CA 1
ATOM 2012 C C . PHE A 1 272 ? 23.266 -36.861 1.695 1.00 37.56 272 PHE A C 1
ATOM 2014 O O . PHE A 1 272 ? 22.794 -35.868 1.149 1.00 37.56 272 PHE A O 1
ATOM 2021 N N . GLU A 1 273 ? 22.936 -38.090 1.278 1.00 41.69 273 GLU A N 1
ATOM 2022 C CA . GLU A 1 273 ? 21.997 -38.307 0.154 1.00 41.69 273 GLU A CA 1
ATOM 2023 C C . GLU A 1 273 ? 20.560 -37.842 0.464 1.00 41.69 273 GLU A C 1
ATOM 2025 O O . GLU A 1 273 ? 19.824 -37.486 -0.451 1.00 41.69 273 GLU A O 1
ATOM 2030 N N . ASN A 1 274 ? 20.186 -37.730 1.744 1.00 42.78 274 ASN A N 1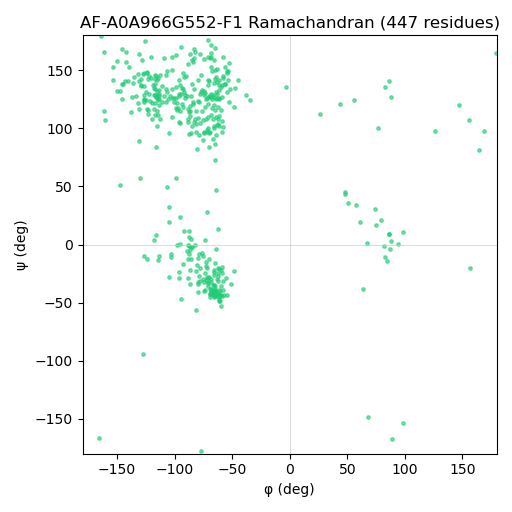
ATOM 2031 C CA . ASN A 1 274 ? 18.885 -37.195 2.161 1.00 42.78 274 ASN A CA 1
ATOM 2032 C C . ASN A 1 274 ? 18.867 -35.666 2.363 1.00 42.78 274 ASN A C 1
ATOM 2034 O O . ASN A 1 274 ? 17.802 -35.111 2.623 1.00 42.78 274 ASN A O 1
ATOM 2038 N N . GLN A 1 275 ? 20.009 -34.972 2.258 1.00 37.41 275 GLN A N 1
ATOM 2039 C CA . GLN A 1 275 ? 20.090 -33.511 2.437 1.00 37.41 275 GLN A CA 1
ATOM 2040 C C . GLN A 1 275 ? 20.451 -32.729 1.160 1.00 37.41 275 GLN A C 1
ATOM 2042 O O . GLN A 1 275 ? 20.291 -31.512 1.153 1.00 37.41 275 GLN A O 1
ATOM 2047 N N . ILE A 1 276 ? 20.860 -33.384 0.064 1.00 37.50 276 ILE A N 1
ATOM 2048 C CA . ILE A 1 276 ? 21.195 -32.720 -1.221 1.00 37.50 276 ILE A CA 1
ATOM 2049 C C . ILE A 1 276 ? 20.007 -32.696 -2.217 1.00 37.50 276 ILE A C 1
ATOM 2051 O O . ILE A 1 276 ? 20.187 -32.568 -3.423 1.00 37.50 276 ILE A O 1
ATOM 2055 N N . ALA A 1 277 ? 18.763 -32.786 -1.747 1.00 34.91 277 ALA A N 1
ATOM 2056 C CA . ALA A 1 277 ? 17.574 -32.703 -2.609 1.00 34.91 277 ALA A CA 1
ATOM 2057 C C . ALA A 1 277 ? 16.835 -31.357 -2.504 1.00 34.91 277 ALA A C 1
ATOM 2059 O O . ALA A 1 277 ? 15.618 -31.318 -2.638 1.00 34.91 277 ALA A O 1
ATOM 2060 N N . ALA A 1 278 ? 17.543 -30.251 -2.259 1.00 33.50 278 ALA A N 1
ATOM 2061 C CA . ALA A 1 278 ? 16.927 -28.925 -2.253 1.00 33.50 278 ALA A CA 1
ATOM 2062 C C . ALA A 1 278 ? 17.722 -27.917 -3.099 1.00 33.50 278 ALA A C 1
ATOM 2064 O O . ALA A 1 278 ? 18.594 -27.223 -2.572 1.00 33.50 278 ALA A O 1
ATOM 2065 N N . PRO A 1 279 ? 17.426 -27.792 -4.404 1.00 33.56 279 PRO A N 1
ATOM 2066 C CA . PRO A 1 279 ? 17.724 -26.592 -5.162 1.00 33.56 279 PRO A CA 1
ATOM 2067 C C . PRO A 1 279 ? 16.507 -25.658 -5.152 1.00 33.56 279 PRO A C 1
ATOM 2069 O O . PRO A 1 279 ? 15.411 -26.104 -5.447 1.00 33.56 279 PRO A O 1
ATOM 2072 N N . VAL A 1 280 ? 16.752 -24.367 -4.886 1.00 30.44 280 VAL A N 1
ATOM 2073 C CA . VAL A 1 280 ? 15.888 -23.200 -5.173 1.00 30.44 280 VAL A CA 1
ATOM 2074 C C . VAL A 1 280 ? 14.467 -23.277 -4.589 1.00 30.44 280 VAL A C 1
ATOM 2076 O O . VAL A 1 280 ? 13.697 -24.169 -4.899 1.00 30.44 280 VAL A O 1
ATOM 2079 N N . LYS A 1 281 ? 14.053 -22.275 -3.797 1.00 34.19 281 LYS A N 1
ATOM 2080 C CA . LYS A 1 281 ? 12.633 -22.077 -3.441 1.00 34.19 281 LYS A CA 1
ATOM 2081 C C . LYS A 1 281 ? 11.805 -21.725 -4.692 1.00 34.19 281 LYS A C 1
ATOM 2083 O O . LYS A 1 281 ? 11.380 -20.588 -4.874 1.00 34.19 281 LYS A O 1
ATOM 2088 N N . GLU A 1 282 ? 11.573 -22.704 -5.557 1.00 37.25 282 GLU A N 1
ATOM 2089 C CA . GLU A 1 282 ? 10.265 -22.905 -6.155 1.00 37.25 282 GLU A CA 1
ATOM 2090 C C . GLU A 1 282 ? 9.326 -23.144 -4.963 1.00 37.25 282 GLU A C 1
ATOM 2092 O O . GLU A 1 282 ? 9.706 -23.792 -3.985 1.00 37.25 282 GLU A O 1
ATOM 2097 N N . TYR A 1 283 ? 8.150 -22.523 -4.940 1.00 36.53 283 TYR A N 1
ATOM 2098 C CA . TYR A 1 283 ? 7.168 -22.867 -3.917 1.00 36.53 283 TYR A CA 1
ATOM 2099 C C . TYR A 1 283 ? 6.882 -24.366 -4.076 1.00 36.53 283 TYR A C 1
ATOM 2101 O O . TYR A 1 283 ? 6.254 -24.747 -5.061 1.00 36.53 283 TYR A O 1
ATOM 2109 N N . ASP A 1 284 ? 7.388 -25.201 -3.161 1.00 40.06 284 ASP A N 1
ATOM 2110 C CA . ASP A 1 284 ? 7.079 -26.631 -3.102 1.00 40.06 284 ASP A CA 1
ATOM 2111 C C . ASP A 1 284 ? 5.591 -26.760 -2.780 1.00 40.06 284 ASP A C 1
ATOM 2113 O O . ASP A 1 284 ? 5.155 -26.812 -1.627 1.00 40.06 284 ASP A O 1
ATOM 2117 N N . PHE A 1 285 ? 4.779 -26.726 -3.830 1.00 47.06 285 PHE A N 1
ATOM 2118 C CA . PHE A 1 285 ? 3.408 -27.171 -3.746 1.00 47.06 285 PHE A CA 1
ATOM 2119 C C . PHE A 1 285 ? 3.456 -28.689 -3.545 1.00 47.06 285 PHE A C 1
ATOM 2121 O O . PHE A 1 285 ? 4.162 -29.367 -4.295 1.00 47.06 285 PHE A O 1
ATOM 2128 N N . PRO A 1 286 ? 2.741 -29.239 -2.550 1.00 52.03 286 PRO A N 1
ATOM 2129 C CA . PRO A 1 286 ? 2.706 -30.678 -2.348 1.00 52.03 286 PRO A CA 1
ATOM 2130 C C . PRO A 1 286 ? 2.276 -31.398 -3.644 1.00 52.03 286 PRO A C 1
ATOM 2132 O O . PRO A 1 286 ? 1.464 -30.847 -4.401 1.00 52.03 286 PRO A O 1
ATOM 2135 N N . PRO A 1 287 ? 2.775 -32.619 -3.908 1.00 53.47 287 PRO A N 1
ATOM 2136 C CA . PRO A 1 287 ? 2.299 -33.453 -5.010 1.00 53.47 287 PRO A CA 1
ATOM 2137 C C . PRO A 1 287 ? 0.763 -33.519 -5.026 1.00 53.47 287 PRO A C 1
ATOM 2139 O O . PRO A 1 287 ? 0.143 -33.682 -3.977 1.00 53.47 287 PRO A O 1
ATOM 2142 N N . GLY A 1 288 ? 0.136 -33.365 -6.198 1.00 55.84 288 GLY A N 1
ATOM 2143 C CA . GLY A 1 288 ? -1.328 -33.371 -6.337 1.00 55.84 288 GLY A CA 1
ATOM 2144 C C . GLY A 1 288 ? -2.015 -32.000 -6.314 1.00 55.84 288 GLY A C 1
ATOM 2145 O O . GLY A 1 288 ? -3.233 -31.934 -6.473 1.00 55.84 288 GLY A O 1
ATOM 2146 N N . HIS A 1 289 ? -1.281 -30.892 -6.177 1.00 59.97 289 HIS A N 1
ATOM 2147 C CA . HIS A 1 289 ? -1.841 -29.538 -6.289 1.00 59.97 289 HIS A CA 1
ATOM 2148 C C . HIS A 1 289 ? -1.955 -29.037 -7.746 1.00 59.97 289 HIS A C 1
ATOM 2150 O O . HIS A 1 289 ? -1.292 -29.527 -8.660 1.00 59.97 289 HIS A O 1
ATOM 2156 N N . PHE A 1 290 ? -2.800 -28.022 -7.978 1.00 63.03 290 PHE A N 1
ATOM 2157 C CA . PHE A 1 290 ? -2.873 -27.331 -9.272 1.00 63.03 290 PHE A CA 1
ATOM 2158 C C . PHE A 1 290 ? -1.711 -26.355 -9.443 1.00 63.03 290 PHE A C 1
ATOM 2160 O O . PHE A 1 290 ? -1.505 -25.477 -8.605 1.00 63.03 290 PHE A O 1
ATOM 2167 N N . ARG A 1 291 ? -1.043 -26.424 -10.595 1.00 56.50 291 ARG A N 1
ATOM 2168 C CA . ARG A 1 291 ? -0.174 -25.352 -11.081 1.00 56.50 291 ARG A CA 1
ATOM 2169 C C . ARG A 1 291 ? -0.938 -24.463 -12.057 1.00 56.50 291 ARG A C 1
ATOM 2171 O O . ARG A 1 291 ? -1.732 -24.926 -12.883 1.00 56.50 291 ARG A O 1
ATOM 2178 N N . TYR A 1 292 ? -0.669 -23.166 -11.961 1.00 56.03 292 TYR A N 1
ATOM 2179 C CA . TYR A 1 292 ? -1.174 -22.161 -12.886 1.00 56.03 292 TYR A CA 1
ATOM 2180 C C . TYR A 1 292 ? -0.060 -21.789 -13.852 1.00 56.03 292 TYR A C 1
ATOM 2182 O O . TYR A 1 292 ? 1.021 -21.385 -13.432 1.00 56.03 292 TYR A O 1
ATOM 2190 N N . ARG A 1 293 ? -0.328 -21.884 -15.155 1.00 46.31 293 ARG A N 1
ATOM 2191 C CA . ARG A 1 293 ? 0.545 -21.298 -16.174 1.00 46.31 293 ARG A CA 1
ATOM 2192 C C . ARG A 1 293 ? -0.190 -20.156 -16.847 1.00 46.31 293 ARG A C 1
ATOM 2194 O O . ARG A 1 293 ? -1.127 -20.385 -17.615 1.00 46.31 293 ARG A O 1
ATOM 2201 N N . ALA A 1 294 ? 0.245 -18.938 -16.550 1.00 35.78 294 ALA A N 1
ATOM 2202 C CA . ALA A 1 294 ? -0.149 -17.764 -17.306 1.00 35.78 294 ALA A CA 1
ATOM 2203 C C . ALA A 1 294 ? 0.681 -17.716 -18.597 1.00 35.78 294 ALA A C 1
ATOM 2205 O O . ALA A 1 294 ? 1.910 -17.731 -18.573 1.00 35.78 294 ALA A O 1
ATOM 2206 N N . SER A 1 295 ? -0.002 -17.702 -19.735 1.00 44.94 295 SER A N 1
ATOM 2207 C CA . SER A 1 295 ? 0.542 -17.195 -20.996 1.00 44.94 295 SER A CA 1
ATOM 2208 C C . SER A 1 295 ? -0.176 -15.888 -21.314 1.00 44.94 295 SER A C 1
ATOM 2210 O O . SER A 1 295 ? -1.268 -15.671 -20.786 1.00 44.94 295 SER A O 1
ATOM 2212 N N . SER A 1 296 ? 0.404 -15.045 -22.170 1.00 37.50 296 SER A N 1
ATOM 2213 C CA . SER A 1 296 ? -0.120 -13.711 -22.512 1.00 37.50 296 SER A CA 1
ATOM 2214 C C . SER A 1 296 ? -1.611 -13.685 -22.877 1.00 37.50 296 SER A C 1
ATOM 2216 O O . SER A 1 296 ? -2.255 -12.653 -22.717 1.00 37.50 296 SER A O 1
ATOM 2218 N N . ASP A 1 297 ? -2.173 -14.824 -23.299 1.00 34.47 297 ASP A N 1
ATOM 2219 C CA . ASP A 1 297 ? -3.521 -14.894 -23.857 1.00 34.47 297 ASP A CA 1
ATOM 2220 C C . ASP A 1 297 ? -4.433 -15.889 -23.106 1.00 34.47 297 ASP A C 1
ATOM 2222 O O . ASP A 1 297 ? -5.642 -15.925 -23.347 1.00 34.47 297 ASP A O 1
ATOM 2226 N N . LYS A 1 298 ? -3.881 -16.750 -22.230 1.00 41.06 298 LYS A N 1
ATOM 2227 C CA . LYS A 1 298 ? -4.613 -17.862 -21.587 1.00 41.06 298 LYS A CA 1
ATOM 2228 C C . LYS A 1 298 ? -4.028 -18.264 -20.234 1.00 41.06 298 LYS A C 1
ATOM 2230 O O . LYS A 1 298 ? -2.811 -18.386 -20.087 1.00 41.06 298 LYS A O 1
ATOM 2235 N N . PHE A 1 299 ? -4.925 -18.585 -19.301 1.00 42.88 299 PHE A N 1
ATOM 2236 C CA . PHE A 1 299 ? -4.621 -19.253 -18.035 1.00 42.88 299 PHE A CA 1
ATOM 2237 C C . PHE A 1 299 ? -4.876 -20.755 -18.159 1.00 42.88 299 PHE A C 1
ATOM 2239 O O . PHE A 1 299 ? -6.013 -21.179 -18.368 1.00 42.88 299 PHE A O 1
ATOM 2246 N N . TYR A 1 300 ? -3.828 -21.560 -17.995 1.00 50.75 300 TYR A N 1
ATOM 2247 C CA . TYR A 1 300 ? -3.944 -23.015 -17.937 1.00 50.75 300 TYR A CA 1
ATOM 2248 C C . TYR A 1 300 ? -3.846 -23.491 -16.491 1.00 50.75 300 TYR A C 1
ATOM 2250 O O . TYR A 1 300 ? -2.950 -23.071 -15.757 1.00 50.75 300 TYR A O 1
ATOM 2258 N N . ARG A 1 301 ? -4.761 -24.383 -16.103 1.00 60.16 301 ARG A N 1
ATOM 2259 C CA . ARG A 1 301 ? -4.688 -25.153 -14.859 1.00 60.16 301 ARG A CA 1
ATOM 2260 C C . ARG A 1 301 ? -4.268 -26.568 -15.224 1.00 60.16 301 ARG A C 1
ATOM 2262 O O . ARG A 1 301 ? -4.895 -27.168 -16.094 1.00 60.16 301 ARG A O 1
ATOM 2269 N N . TYR A 1 302 ? -3.232 -27.087 -14.585 1.00 65.62 302 TYR A N 1
ATOM 2270 C CA . TYR A 1 302 ? -2.853 -28.490 -14.723 1.00 65.62 302 TYR A CA 1
ATOM 2271 C C . TYR A 1 302 ? -2.550 -29.081 -13.350 1.00 65.62 302 TYR A C 1
ATOM 2273 O O . TYR A 1 302 ? -2.057 -28.379 -12.466 1.00 65.62 302 TYR A O 1
ATOM 2281 N N . LEU A 1 303 ? -2.914 -30.349 -13.168 1.00 73.56 303 LEU A N 1
ATOM 2282 C CA . LEU A 1 303 ? -2.547 -31.121 -11.987 1.00 73.56 303 LEU A CA 1
ATOM 2283 C C . LEU A 1 303 ? -1.041 -31.367 -12.037 1.00 73.56 303 LEU A C 1
ATOM 2285 O O . LEU A 1 303 ? -0.533 -31.845 -13.053 1.00 73.56 303 LEU A O 1
ATOM 2289 N N . ASP A 1 304 ? -0.334 -31.021 -10.968 1.00 72.31 304 ASP A N 1
ATOM 2290 C CA . ASP A 1 304 ? 1.048 -31.438 -10.815 1.00 72.31 304 ASP A CA 1
ATOM 2291 C C . ASP A 1 304 ? 1.093 -32.897 -10.368 1.00 72.31 304 ASP A C 1
ATOM 2293 O O . ASP A 1 304 ? 0.791 -33.232 -9.221 1.00 72.31 304 ASP A O 1
ATOM 2297 N N . GLU A 1 305 ? 1.437 -33.769 -11.310 1.00 78.00 305 GLU A N 1
ATOM 2298 C CA . GLU A 1 305 ? 1.584 -35.205 -11.072 1.00 78.00 305 GLU A CA 1
ATOM 2299 C C . GLU A 1 305 ? 2.986 -35.562 -10.546 1.00 78.00 305 GLU A C 1
ATOM 2301 O O . GLU A 1 305 ? 3.264 -36.727 -10.258 1.00 78.00 305 GLU A O 1
ATOM 2306 N N . THR A 1 306 ? 3.883 -34.575 -10.420 1.00 73.19 306 THR A N 1
ATOM 2307 C CA . THR A 1 306 ? 5.265 -34.786 -9.980 1.00 73.19 306 THR A CA 1
ATOM 2308 C C . THR A 1 306 ? 5.291 -35.326 -8.553 1.00 73.19 306 THR A C 1
ATOM 2310 O O . THR A 1 306 ? 4.716 -34.739 -7.641 1.00 73.19 306 THR A O 1
ATOM 2313 N N . GLY A 1 307 ? 5.973 -36.456 -8.356 1.00 73.69 307 GLY A N 1
ATOM 2314 C CA . GLY A 1 307 ? 6.124 -37.086 -7.043 1.00 73.69 307 GLY A CA 1
ATOM 2315 C C . GLY A 1 307 ? 4.949 -37.960 -6.594 1.00 73.69 307 GLY A C 1
ATOM 2316 O O . GLY A 1 307 ? 5.057 -38.570 -5.537 1.00 73.69 307 GLY A O 1
ATOM 2317 N N . LEU A 1 308 ? 3.869 -38.077 -7.379 1.00 76.75 308 LEU A N 1
ATOM 2318 C CA . LEU A 1 308 ? 2.771 -39.002 -7.079 1.00 76.75 308 LEU A CA 1
ATOM 2319 C C . LEU A 1 308 ? 3.084 -40.414 -7.574 1.00 76.75 308 LEU A C 1
ATOM 2321 O O . LEU A 1 308 ? 3.478 -40.613 -8.727 1.00 76.75 308 LEU A O 1
ATOM 2325 N N . THR A 1 309 ? 2.850 -41.419 -6.732 1.00 84.19 309 THR A N 1
ATOM 2326 C CA . THR A 1 309 ? 2.998 -42.815 -7.148 1.00 84.19 309 THR A CA 1
ATOM 2327 C C . THR A 1 309 ? 1.804 -43.291 -7.987 1.00 84.19 309 THR A C 1
ATOM 2329 O O . THR A 1 309 ? 0.626 -43.145 -7.632 1.00 84.19 309 THR A O 1
ATOM 2332 N N . ALA A 1 310 ? 2.114 -43.878 -9.144 1.00 87.25 310 ALA A N 1
ATOM 2333 C CA . ALA A 1 310 ? 1.139 -44.461 -10.059 1.00 87.25 310 ALA A CA 1
ATOM 2334 C C . ALA A 1 310 ? 1.222 -45.989 -10.009 1.00 87.25 310 ALA A C 1
ATOM 2336 O O . ALA A 1 310 ? 2.272 -46.564 -10.301 1.00 87.25 310 ALA A O 1
ATOM 2337 N N . THR A 1 311 ? 0.110 -46.642 -9.687 1.00 90.44 311 THR A N 1
ATOM 2338 C CA . THR A 1 311 ? -0.108 -48.054 -10.018 1.00 90.44 311 THR A CA 1
ATOM 2339 C C . THR A 1 311 ? -1.026 -48.115 -11.227 1.00 90.44 311 THR A C 1
ATOM 2341 O O . THR A 1 311 ? -1.815 -47.199 -11.461 1.00 90.44 311 THR A O 1
ATOM 2344 N N . TYR A 1 312 ? -0.871 -49.154 -12.041 1.00 89.88 312 TYR A N 1
ATOM 2345 C CA . TYR A 1 312 ? -1.667 -49.333 -13.248 1.00 89.88 312 TYR A CA 1
ATOM 2346 C C . TYR A 1 312 ? -2.495 -50.607 -13.123 1.00 89.88 312 TYR A C 1
ATOM 2348 O O . TYR A 1 312 ? -1.987 -51.619 -12.636 1.00 89.88 312 TYR A O 1
ATOM 2356 N N . ASP A 1 313 ? -3.755 -50.541 -13.543 1.00 89.31 313 ASP A N 1
ATOM 2357 C CA . ASP A 1 313 ? -4.626 -51.707 -13.645 1.00 89.31 313 ASP A CA 1
ATOM 2358 C C . ASP A 1 313 ? -4.207 -52.625 -14.812 1.00 89.31 313 ASP A C 1
ATOM 2360 O O . ASP A 1 313 ? -3.284 -52.330 -15.578 1.00 89.31 313 ASP A O 1
ATOM 2364 N N . GLU A 1 314 ? -4.879 -53.772 -14.950 1.00 90.69 314 GLU A N 1
ATOM 2365 C CA . GLU A 1 314 ? -4.597 -54.751 -16.012 1.00 90.69 314 GLU A CA 1
ATOM 2366 C C . GLU A 1 314 ? -4.803 -54.183 -17.433 1.00 90.69 314 GLU A C 1
ATOM 2368 O O . GLU A 1 314 ? -4.208 -54.689 -18.387 1.00 90.69 314 GLU A O 1
ATOM 2373 N N . ASP A 1 315 ? -5.582 -53.103 -17.571 1.00 88.69 315 ASP A N 1
ATOM 2374 C CA . ASP A 1 315 ? -5.839 -52.392 -18.829 1.00 88.69 315 ASP A CA 1
ATOM 2375 C C . ASP A 1 315 ? -4.794 -51.290 -19.117 1.00 88.69 315 ASP A C 1
ATOM 2377 O O . ASP A 1 315 ? -4.865 -50.609 -20.147 1.00 88.69 315 ASP A O 1
ATOM 2381 N N . GLY A 1 316 ? -3.815 -51.091 -18.227 1.00 86.00 316 GLY A N 1
ATOM 2382 C CA . GLY A 1 316 ? -2.791 -50.053 -18.341 1.00 86.00 316 GLY A CA 1
ATOM 2383 C C . GLY A 1 316 ? -3.290 -48.640 -18.020 1.00 86.00 316 GLY A C 1
ATOM 2384 O O . GLY A 1 316 ? -2.635 -47.662 -18.394 1.00 86.00 316 GLY A O 1
ATOM 2385 N N . ARG A 1 317 ? -4.440 -48.498 -17.350 1.00 83.94 317 ARG A N 1
ATOM 2386 C CA . ARG A 1 317 ? -4.926 -47.220 -16.807 1.00 83.94 317 ARG A CA 1
ATOM 2387 C C . ARG A 1 317 ? -4.388 -47.018 -15.399 1.00 83.94 317 ARG A C 1
ATOM 2389 O O . ARG A 1 317 ? -4.058 -47.980 -14.723 1.00 83.94 317 ARG A O 1
ATOM 2396 N N . VAL A 1 318 ? -4.288 -45.764 -14.954 1.00 84.88 318 VAL A N 1
ATOM 2397 C CA . VAL A 1 318 ? -3.896 -45.477 -13.566 1.00 84.88 318 VAL A CA 1
ATOM 2398 C C . VAL A 1 318 ? -4.995 -45.995 -12.643 1.00 84.88 318 VAL A C 1
ATOM 2400 O O . VAL A 1 318 ? -6.142 -45.570 -12.762 1.00 84.88 318 VAL A O 1
ATOM 2403 N N . ASP A 1 319 ? -4.627 -46.911 -11.757 1.00 87.62 319 ASP A N 1
ATOM 2404 C CA . ASP A 1 319 ? -5.495 -47.485 -10.737 1.00 87.62 319 ASP A CA 1
ATOM 2405 C C . ASP A 1 319 ? -5.973 -46.371 -9.799 1.00 87.62 319 ASP A C 1
ATOM 2407 O O . ASP A 1 319 ? -5.167 -45.632 -9.232 1.00 87.62 319 ASP A O 1
ATOM 2411 N N . GLU A 1 320 ? -7.291 -46.244 -9.633 1.00 85.00 320 GLU A N 1
ATOM 2412 C CA . GLU A 1 320 ? -7.907 -45.205 -8.806 1.00 85.00 320 GLU A CA 1
ATOM 2413 C C . GLU A 1 320 ? -7.455 -45.265 -7.343 1.00 85.00 320 GLU A C 1
ATOM 2415 O O . GLU A 1 320 ? -7.527 -44.254 -6.654 1.00 85.00 320 GLU A O 1
ATOM 2420 N N . SER A 1 321 ? -6.965 -46.408 -6.854 1.00 84.00 321 SER A N 1
ATOM 2421 C CA . SER A 1 321 ? -6.438 -46.559 -5.494 1.00 84.00 321 SER A CA 1
ATOM 2422 C C . SER A 1 321 ? -5.004 -46.038 -5.305 1.00 84.00 321 SER A C 1
ATOM 2424 O O . SER A 1 321 ? -4.564 -45.880 -4.166 1.00 84.00 321 SER A O 1
ATOM 2426 N N . SER A 1 322 ? -4.284 -45.728 -6.389 1.00 85.00 322 SER A N 1
ATOM 2427 C CA . SER A 1 322 ? -2.943 -45.134 -6.339 1.00 85.00 322 SER A CA 1
ATOM 2428 C C . SER A 1 322 ? -2.997 -43.651 -5.950 1.00 85.00 322 SER A C 1
ATOM 2430 O O . SER A 1 322 ? -4.020 -42.995 -6.130 1.00 85.00 322 SER A O 1
ATOM 2432 N N . GLU A 1 323 ? -1.891 -43.072 -5.465 1.00 78.88 323 GLU A N 1
ATOM 2433 C CA . GLU A 1 323 ? -1.833 -41.635 -5.139 1.00 78.88 323 GLU A CA 1
ATOM 2434 C C . GLU A 1 323 ? -2.181 -40.758 -6.351 1.00 78.88 323 GLU A C 1
ATOM 2436 O O . GLU A 1 323 ? -2.978 -39.825 -6.239 1.00 78.88 323 GLU A O 1
ATOM 2441 N N . LEU A 1 324 ? -1.643 -41.096 -7.530 1.00 81.75 324 LEU A N 1
ATOM 2442 C CA . LEU A 1 324 ? -2.005 -40.445 -8.789 1.00 81.75 324 LEU A CA 1
ATOM 2443 C C . LEU A 1 324 ? -3.473 -40.691 -9.178 1.00 81.75 324 LEU A C 1
ATOM 2445 O O . LEU A 1 324 ? -4.138 -39.771 -9.655 1.00 81.75 324 LEU A O 1
ATOM 2449 N N . GLY A 1 325 ? -3.986 -41.906 -8.976 1.00 82.06 325 GLY A N 1
ATOM 2450 C CA . GLY A 1 325 ? -5.382 -42.258 -9.243 1.00 82.06 325 GLY A CA 1
ATOM 2451 C C . GLY A 1 325 ? -6.364 -41.454 -8.395 1.00 82.06 325 GLY A C 1
ATOM 2452 O O . GLY A 1 325 ? -7.274 -40.831 -8.938 1.00 82.06 325 GLY A O 1
ATOM 2453 N N . GLN A 1 326 ? -6.121 -41.372 -7.086 1.00 76.31 326 GLN A N 1
ATOM 2454 C CA . GLN A 1 326 ? -6.902 -40.567 -6.146 1.00 76.31 326 GLN A CA 1
ATOM 2455 C C . GLN A 1 326 ? -6.793 -39.072 -6.463 1.00 76.31 326 GLN A C 1
ATOM 2457 O O . GLN A 1 326 ? -7.811 -38.382 -6.518 1.00 76.31 326 GLN A O 1
ATOM 2462 N N . ALA A 1 327 ? -5.586 -38.567 -6.750 1.00 74.50 327 ALA A N 1
ATOM 2463 C CA . ALA A 1 327 ? -5.396 -37.176 -7.156 1.00 74.50 327 ALA A CA 1
ATOM 2464 C C . ALA A 1 327 ? -6.192 -36.852 -8.427 1.00 74.50 327 ALA A C 1
ATOM 2466 O O . ALA A 1 327 ? -6.874 -35.831 -8.481 1.00 74.50 327 ALA A O 1
ATOM 2467 N N . ARG A 1 328 ? -6.177 -37.726 -9.438 1.00 80.25 328 ARG A N 1
ATOM 2468 C CA . ARG A 1 328 ? -6.991 -37.554 -10.648 1.00 80.25 328 ARG A CA 1
ATOM 2469 C C . ARG A 1 328 ? -8.483 -37.651 -10.349 1.00 80.25 328 ARG A C 1
ATOM 2471 O O . ARG A 1 328 ? -9.218 -36.797 -10.833 1.00 80.25 328 ARG A O 1
ATOM 2478 N N . LEU A 1 329 ? -8.916 -38.609 -9.525 1.00 74.75 329 LEU A N 1
ATOM 2479 C CA . LEU A 1 329 ? -10.318 -38.832 -9.164 1.00 74.75 329 LEU A CA 1
ATOM 2480 C C . LEU A 1 329 ? -10.925 -37.599 -8.482 1.00 74.75 329 LEU A C 1
ATOM 2482 O O . LEU A 1 329 ? -11.922 -37.063 -8.974 1.00 74.75 329 LEU A O 1
ATOM 2486 N N . VAL A 1 330 ? -10.271 -37.093 -7.430 1.00 67.25 330 VAL A N 1
ATOM 2487 C CA . VAL A 1 330 ? -10.662 -35.868 -6.706 1.00 67.25 330 VAL A CA 1
ATOM 2488 C C . VAL A 1 330 ? -10.702 -34.656 -7.642 1.00 67.25 330 VAL A C 1
ATOM 2490 O O . VAL A 1 330 ? -11.541 -33.768 -7.491 1.00 67.25 330 VAL A O 1
ATOM 2493 N N . ASN A 1 331 ? -9.845 -34.647 -8.664 1.00 65.75 331 ASN A N 1
ATOM 2494 C CA . ASN A 1 331 ? -9.751 -33.561 -9.629 1.00 65.75 331 ASN A CA 1
ATOM 2495 C C . ASN A 1 331 ? -10.560 -33.774 -10.919 1.00 65.75 331 ASN A C 1
ATOM 2497 O O . ASN A 1 331 ? -10.562 -32.886 -11.768 1.00 65.75 331 ASN A O 1
ATOM 2501 N N . THR A 1 332 ? -11.287 -34.880 -11.101 1.00 66.12 332 THR A N 1
ATOM 2502 C CA . THR A 1 332 ? -11.963 -35.209 -12.378 1.00 66.12 332 THR A CA 1
ATOM 2503 C C . THR A 1 332 ? -12.985 -34.142 -12.791 1.00 66.12 332 THR A C 1
ATOM 2505 O O . THR A 1 332 ? -13.123 -33.807 -13.973 1.00 66.12 332 THR A O 1
ATOM 2508 N N . SER A 1 333 ? -13.672 -33.539 -11.817 1.00 57.81 333 SER A N 1
ATOM 2509 C CA . SER A 1 333 ? -14.637 -32.447 -12.017 1.00 57.81 333 SER A CA 1
ATOM 2510 C C . SER A 1 333 ? -13.982 -31.110 -12.402 1.00 57.81 333 SER A C 1
ATOM 2512 O O . SER A 1 333 ? -14.643 -30.251 -12.997 1.00 57.81 333 SER A O 1
ATOM 2514 N N . TYR A 1 334 ? -12.687 -30.949 -12.113 1.00 55.69 334 TYR A N 1
ATOM 2515 C CA . TYR A 1 334 ? -11.899 -29.739 -12.362 1.00 55.69 334 TYR A CA 1
ATOM 2516 C C . TYR A 1 334 ? -10.943 -29.881 -13.560 1.00 55.69 334 TYR A C 1
ATOM 2518 O O . TYR A 1 334 ? -10.684 -28.891 -14.240 1.00 55.69 334 TYR A O 1
ATOM 2526 N N . LEU A 1 335 ? -10.483 -31.099 -13.868 1.00 51.00 335 LEU A N 1
ATOM 2527 C CA . LEU A 1 335 ? -9.631 -31.447 -15.014 1.00 51.00 335 LEU A CA 1
ATOM 2528 C C . LEU A 1 335 ? -10.421 -31.588 -16.321 1.00 51.00 335 LEU A C 1
ATOM 2530 O O . LEU A 1 335 ? -9.906 -31.270 -17.389 1.00 51.00 335 LEU A O 1
ATOM 2534 N N . SER A 1 336 ? -11.681 -32.034 -16.253 1.00 42.09 336 SER A N 1
ATOM 2535 C CA . SER A 1 336 ? -12.547 -32.189 -17.437 1.00 42.09 336 SER A CA 1
ATOM 2536 C C . SER A 1 336 ? -13.161 -30.876 -17.934 1.00 42.09 336 SER A C 1
ATOM 2538 O O . SER A 1 336 ? -13.745 -30.826 -19.021 1.00 42.09 336 SER A O 1
ATOM 2540 N N . ARG A 1 337 ? -13.010 -29.780 -17.182 1.00 44.34 337 ARG A N 1
ATOM 2541 C CA . ARG A 1 337 ? -13.383 -28.446 -17.649 1.00 44.34 337 ARG A CA 1
ATOM 2542 C C . ARG A 1 337 ? -12.208 -27.877 -18.430 1.00 44.34 337 ARG A C 1
ATOM 2544 O O . ARG A 1 337 ? -11.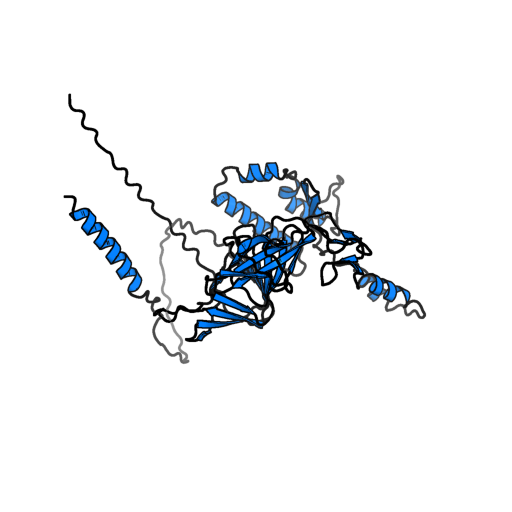297 -27.302 -17.844 1.00 44.34 337 ARG A O 1
ATOM 2551 N N . ASN A 1 338 ? -12.251 -28.027 -19.757 1.00 39.06 338 ASN A N 1
ATOM 2552 C CA . ASN A 1 338 ? -11.416 -27.248 -20.676 1.00 39.06 338 ASN A CA 1
ATOM 2553 C C . ASN A 1 338 ? -11.300 -25.807 -20.141 1.00 39.06 338 ASN A C 1
ATOM 2555 O O . ASN A 1 338 ? -12.346 -25.228 -19.818 1.00 39.06 338 ASN A O 1
ATOM 2559 N N . PRO A 1 339 ? -10.089 -25.229 -20.004 1.00 42.03 339 PRO A N 1
ATOM 2560 C CA . PRO A 1 339 ? -9.946 -23.867 -19.519 1.00 42.03 339 PRO A CA 1
ATOM 2561 C C . PRO A 1 339 ? -10.668 -22.944 -20.498 1.00 42.03 339 PRO A C 1
ATOM 2563 O O . PRO A 1 339 ? -10.191 -22.667 -21.598 1.00 42.03 339 PRO A O 1
ATOM 2566 N N . ARG A 1 340 ? -11.867 -22.518 -20.090 1.00 44.56 340 ARG A N 1
ATOM 2567 C CA . ARG A 1 340 ? -12.655 -21.483 -20.752 1.00 44.56 340 ARG A CA 1
ATOM 2568 C C . ARG A 1 340 ? -11.751 -20.271 -20.917 1.00 44.56 340 ARG A C 1
ATOM 2570 O O . ARG A 1 340 ? -11.049 -19.911 -19.963 1.00 44.56 340 ARG A O 1
ATOM 2577 N N . SER A 1 341 ? -11.741 -19.671 -22.107 1.00 46.72 341 SER A N 1
ATOM 2578 C CA . SER A 1 341 ? -11.020 -18.413 -22.324 1.00 46.72 341 SER A CA 1
ATOM 2579 C C . SER A 1 341 ? -11.459 -17.386 -21.272 1.00 46.72 341 SER A C 1
ATOM 2581 O O . SER A 1 341 ? -12.556 -17.496 -20.718 1.00 46.72 341 SER 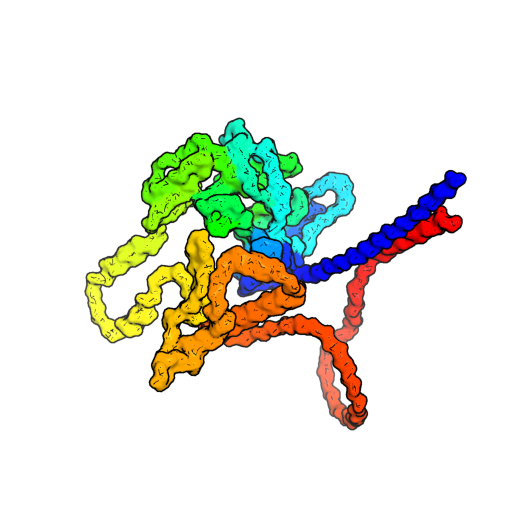A O 1
ATOM 2583 N N . ALA A 1 342 ? -10.627 -16.383 -20.976 1.00 44.28 342 ALA A N 1
ATOM 2584 C CA . ALA A 1 342 ? -11.006 -15.313 -20.045 1.00 44.28 342 ALA A CA 1
ATOM 2585 C C . ALA A 1 342 ? -12.376 -14.699 -20.414 1.00 44.28 342 ALA A C 1
ATOM 2587 O O . ALA A 1 342 ? -13.189 -14.405 -19.544 1.00 44.28 342 ALA A O 1
ATOM 2588 N N . GLU A 1 343 ? -12.672 -14.633 -21.711 1.00 39.28 343 GLU A N 1
ATOM 2589 C CA . GLU A 1 343 ? -13.946 -14.204 -22.291 1.00 39.28 343 GLU A CA 1
ATOM 2590 C C . GLU A 1 343 ? -15.125 -15.126 -21.948 1.00 39.28 343 GLU A C 1
ATOM 2592 O O . GLU A 1 343 ? -16.208 -14.662 -21.610 1.00 39.28 343 GLU A O 1
ATOM 2597 N N . GLU A 1 344 ? -14.922 -16.439 -21.958 1.00 42.50 344 GLU A N 1
ATOM 2598 C CA . GLU A 1 344 ? -15.952 -17.430 -21.645 1.00 42.50 344 GLU A CA 1
ATOM 2599 C C . GLU A 1 344 ? -16.137 -17.611 -20.120 1.00 42.50 344 GLU A C 1
ATOM 2601 O O . GLU A 1 344 ? -17.220 -17.975 -19.658 1.00 42.50 344 GLU A O 1
ATOM 2606 N N . GLN A 1 345 ? -15.125 -17.268 -19.310 1.00 46.56 345 GLN A N 1
ATOM 2607 C CA . GLN A 1 345 ? -15.255 -17.107 -17.853 1.00 46.56 345 GLN A CA 1
ATOM 2608 C C . GLN A 1 345 ? -16.011 -15.822 -17.486 1.00 46.56 345 GLN A C 1
ATOM 2610 O O . GLN A 1 345 ? -16.865 -15.857 -16.602 1.00 46.56 345 GLN A O 1
ATOM 2615 N N . LEU A 1 346 ? -15.777 -14.719 -18.204 1.00 42.38 346 LEU A N 1
ATOM 2616 C CA . LEU A 1 346 ? -16.556 -13.482 -18.082 1.00 42.38 346 LEU A CA 1
ATOM 2617 C C . LEU A 1 346 ? -18.008 -13.670 -18.548 1.00 42.38 346 LEU A C 1
ATOM 2619 O O . LEU A 1 346 ? -18.927 -13.198 -17.883 1.00 42.38 346 LEU A O 1
ATOM 2623 N N . MET A 1 347 ? -18.251 -14.427 -19.622 1.00 43.81 347 MET A N 1
ATOM 2624 C CA . MET A 1 347 ? -19.615 -14.758 -20.051 1.00 43.81 347 MET A CA 1
ATOM 2625 C C . MET A 1 347 ? -20.318 -15.751 -19.114 1.00 43.81 347 MET A C 1
ATOM 2627 O O . MET A 1 347 ? -21.524 -15.640 -18.916 1.00 43.81 347 MET A O 1
ATOM 2631 N N . ALA A 1 348 ? -19.595 -16.679 -18.478 1.00 45.16 348 ALA A N 1
ATOM 2632 C CA . ALA A 1 348 ? -20.163 -17.561 -17.454 1.00 45.16 348 ALA A CA 1
ATOM 2633 C C . ALA A 1 348 ? -20.409 -16.842 -16.113 1.00 45.16 348 ALA A C 1
ATOM 2635 O O . ALA A 1 348 ? -21.380 -17.151 -15.427 1.00 45.16 348 ALA A O 1
ATOM 2636 N N . SER A 1 349 ? -19.579 -15.855 -15.765 1.00 46.31 349 SER A N 1
ATOM 2637 C CA . SER A 1 349 ? -19.798 -14.913 -14.654 1.00 46.31 349 SER A CA 1
ATOM 2638 C C . SER A 1 349 ? -21.060 -14.057 -14.859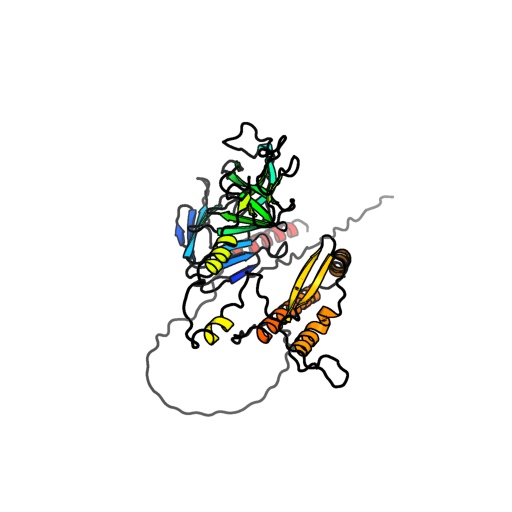 1.00 46.31 349 SER A C 1
ATOM 2640 O O . SER A 1 349 ? -21.766 -13.744 -13.896 1.00 46.31 349 SER A O 1
ATOM 2642 N N . ASN A 1 350 ? -21.384 -13.770 -16.127 1.00 41.53 350 ASN A N 1
ATOM 2643 C CA . ASN A 1 350 ? -22.613 -13.108 -16.569 1.00 41.53 350 ASN A CA 1
ATOM 2644 C C . ASN A 1 350 ? -23.803 -14.060 -16.789 1.00 41.53 350 ASN A C 1
ATOM 2646 O O . ASN A 1 350 ? -24.847 -13.608 -17.252 1.00 41.53 350 ASN A O 1
ATOM 2650 N N . SER A 1 351 ? -23.685 -15.358 -16.482 1.00 49.12 351 SER A N 1
ATOM 2651 C CA . SER A 1 351 ? -24.886 -16.196 -16.391 1.00 49.12 351 SER A CA 1
ATOM 2652 C C . SER A 1 351 ? -25.674 -15.802 -15.141 1.00 49.12 351 SER A C 1
ATOM 2654 O O . SER A 1 351 ? -25.065 -15.486 -14.116 1.00 49.12 351 SER A O 1
ATOM 2656 N N . ASP A 1 352 ? -27.008 -15.799 -15.245 1.00 52.12 352 ASP A N 1
ATOM 2657 C CA . ASP A 1 352 ? -27.993 -15.459 -14.202 1.00 52.12 352 ASP A CA 1
ATOM 2658 C C . ASP A 1 352 ? -27.960 -16.433 -13.005 1.00 52.12 352 ASP A C 1
ATOM 2660 O O . ASP A 1 352 ? -28.987 -16.940 -12.559 1.00 52.12 352 ASP A O 1
ATOM 2664 N N . LYS A 1 353 ? -26.774 -16.741 -12.477 1.00 58.06 353 LYS A N 1
ATOM 2665 C CA . LYS A 1 353 ? -26.628 -17.460 -11.223 1.00 58.06 353 LYS A CA 1
ATOM 2666 C C . LYS A 1 353 ? -27.123 -16.565 -10.110 1.00 58.06 353 LYS A C 1
ATOM 2668 O O . LYS A 1 353 ? -26.651 -15.432 -9.942 1.00 58.06 353 LYS A O 1
ATOM 2673 N N . SER A 1 354 ? -28.054 -17.095 -9.337 1.00 66.38 354 SER A N 1
ATOM 2674 C CA . SER A 1 354 ? -28.511 -16.448 -8.118 1.00 66.38 354 SER A CA 1
ATOM 2675 C C . SER A 1 354 ? -27.322 -16.196 -7.180 1.00 66.38 354 SER A C 1
ATOM 2677 O O . SER A 1 354 ? -26.318 -16.912 -7.203 1.00 66.38 354 SER A O 1
ATOM 2679 N N . ALA A 1 355 ? -27.417 -15.178 -6.322 1.00 54.47 355 ALA A N 1
ATOM 2680 C CA . ALA A 1 355 ? -26.391 -14.923 -5.306 1.00 54.47 355 ALA A CA 1
ATOM 2681 C C . ALA A 1 355 ? -26.143 -16.156 -4.410 1.00 54.47 355 ALA A C 1
ATOM 2683 O O . ALA A 1 355 ? -25.027 -16.368 -3.947 1.00 54.47 355 ALA A O 1
ATOM 2684 N N . GLN A 1 356 ? -27.169 -16.993 -4.233 1.00 51.81 356 GLN A N 1
ATOM 2685 C CA . GLN A 1 356 ? -27.099 -18.248 -3.494 1.00 51.81 356 GLN A CA 1
ATOM 2686 C C . GLN A 1 356 ? -26.253 -19.307 -4.216 1.00 51.81 356 GLN A C 1
ATOM 2688 O O . GLN A 1 356 ? -25.411 -19.930 -3.582 1.00 51.81 356 GLN A O 1
ATOM 2693 N N . GLU A 1 357 ? -26.395 -19.460 -5.536 1.00 53.50 357 GLU A N 1
ATOM 2694 C CA . GLU A 1 357 ? -25.536 -20.356 -6.328 1.00 53.50 357 GLU A CA 1
ATOM 2695 C C . GLU A 1 357 ? -24.085 -19.870 -6.378 1.00 53.50 357 GLU A C 1
ATOM 2697 O O . GLU A 1 357 ? -23.169 -20.684 -6.363 1.00 53.50 357 GLU A O 1
ATOM 2702 N N . LYS A 1 358 ? -23.855 -18.549 -6.395 1.00 53.72 358 LYS A N 1
ATOM 2703 C CA . LYS A 1 358 ? -22.496 -17.986 -6.322 1.00 53.72 358 LYS A CA 1
ATOM 2704 C C . LYS A 1 358 ? -21.839 -18.271 -4.968 1.00 53.72 358 LYS A C 1
ATOM 2706 O O . LYS A 1 358 ? -20.693 -18.705 -4.939 1.00 53.72 358 LYS A O 1
ATOM 2711 N N . ALA A 1 359 ? -22.574 -18.083 -3.871 1.00 49.31 359 ALA A N 1
ATOM 2712 C CA . ALA A 1 359 ? -22.096 -18.402 -2.527 1.00 49.31 359 ALA A CA 1
ATOM 2713 C C . ALA A 1 359 ? -21.872 -19.912 -2.328 1.00 49.31 359 ALA A C 1
ATOM 2715 O O . ALA A 1 359 ? -20.934 -20.312 -1.643 1.00 49.31 359 ALA A O 1
ATOM 2716 N N . GLN A 1 360 ? -22.703 -20.754 -2.949 1.00 57.41 360 GLN A N 1
ATOM 2717 C CA . GLN A 1 360 ? -22.540 -22.206 -2.921 1.00 57.41 360 GLN A CA 1
ATOM 2718 C C . GLN A 1 360 ? -21.313 -22.659 -3.725 1.00 57.41 360 GLN A C 1
ATOM 2720 O O . GLN A 1 360 ? -20.516 -23.426 -3.199 1.00 57.41 360 GLN A O 1
ATOM 2725 N N . ASP A 1 361 ? -21.102 -22.130 -4.936 1.00 57.28 361 ASP A N 1
ATOM 2726 C CA . ASP A 1 361 ? -19.902 -22.408 -5.742 1.00 57.28 361 ASP A CA 1
ATOM 2727 C C . ASP A 1 361 ? -18.609 -22.011 -4.994 1.00 57.28 361 ASP A C 1
ATOM 2729 O O . ASP A 1 361 ? -17.597 -22.712 -5.066 1.00 57.28 361 ASP A O 1
ATOM 2733 N N . GLU A 1 362 ? -18.635 -20.886 -4.272 1.00 57.38 362 GLU A N 1
ATOM 2734 C CA . GLU A 1 362 ? -17.513 -20.411 -3.454 1.00 57.38 362 GLU A CA 1
ATOM 2735 C C . GLU A 1 362 ? -17.283 -21.304 -2.224 1.00 57.38 362 GLU A C 1
ATOM 2737 O O . GLU A 1 362 ? -16.145 -21.687 -1.940 1.00 57.38 362 GLU A O 1
ATOM 2742 N N . GLY A 1 363 ? -18.357 -21.720 -1.545 1.00 56.44 363 GLY A N 1
ATOM 2743 C CA . GLY A 1 363 ? -18.301 -22.685 -0.445 1.00 56.44 363 GLY A CA 1
ATOM 2744 C C . GLY A 1 363 ? -17.771 -24.057 -0.876 1.00 56.44 363 GLY A C 1
ATOM 2745 O O . GLY A 1 363 ? -16.910 -24.627 -0.204 1.00 56.44 363 GLY A O 1
ATOM 2746 N N . ASP A 1 364 ? -18.215 -24.561 -2.029 1.00 60.94 364 ASP A N 1
ATOM 2747 C CA . ASP A 1 364 ? -17.756 -25.826 -2.610 1.00 60.94 364 ASP A CA 1
ATOM 2748 C C . ASP A 1 364 ? -16.273 -25.754 -2.998 1.00 60.94 364 ASP A C 1
ATOM 2750 O O . ASP A 1 364 ? -15.518 -26.703 -2.770 1.00 60.94 364 ASP A O 1
ATOM 2754 N N . PHE A 1 365 ? -15.815 -24.610 -3.518 1.00 56.16 365 PHE A N 1
ATOM 2755 C CA . PHE A 1 365 ? -14.401 -24.387 -3.814 1.00 56.16 365 PHE A CA 1
ATOM 2756 C C . PHE A 1 365 ? -13.537 -24.343 -2.546 1.00 56.16 365 PHE A C 1
ATOM 2758 O O . PHE A 1 365 ? -12.471 -24.959 -2.508 1.00 56.16 365 PHE A O 1
ATOM 2765 N N . MET A 1 366 ? -14.000 -23.679 -1.486 1.00 53.47 366 MET A N 1
ATOM 2766 C CA . MET A 1 366 ? -13.292 -23.656 -0.202 1.00 53.47 366 MET A CA 1
ATOM 2767 C C . MET A 1 366 ? -13.234 -25.046 0.446 1.00 53.47 366 MET A C 1
ATOM 2769 O O . MET A 1 366 ? -12.173 -25.456 0.920 1.00 53.47 366 MET A O 1
ATOM 2773 N N . ASN A 1 367 ? -14.326 -25.815 0.395 1.00 57.25 367 ASN A N 1
ATOM 2774 C CA . ASN A 1 367 ? -14.352 -27.210 0.847 1.00 57.25 367 ASN A CA 1
ATOM 2775 C C . ASN A 1 367 ? -13.390 -28.095 0.044 1.00 57.25 367 ASN A C 1
ATOM 2777 O O . ASN A 1 367 ? -12.695 -28.938 0.620 1.00 57.25 367 ASN A O 1
ATOM 2781 N N . TYR A 1 368 ? -13.296 -27.878 -1.268 1.00 61.75 368 TYR A N 1
ATOM 2782 C CA . TYR A 1 368 ? -12.315 -28.539 -2.125 1.00 61.75 368 TYR A CA 1
ATOM 2783 C C . TYR A 1 368 ? -10.872 -28.213 -1.692 1.00 61.75 368 TYR A C 1
ATOM 2785 O O . TYR A 1 368 ? -10.077 -29.131 -1.484 1.00 61.75 368 TYR A O 1
ATOM 2793 N N . LEU A 1 369 ? -10.538 -26.935 -1.469 1.00 55.69 369 LEU A N 1
ATOM 2794 C CA . LEU A 1 369 ? -9.202 -26.524 -1.011 1.00 55.69 369 LEU A CA 1
ATOM 2795 C C . LEU A 1 369 ? -8.836 -27.144 0.346 1.00 55.69 369 LEU A C 1
ATOM 2797 O O . LEU A 1 369 ? -7.701 -27.581 0.542 1.00 55.69 369 LEU A O 1
ATOM 2801 N N . ILE A 1 370 ? -9.799 -27.224 1.268 1.00 58.31 370 ILE A N 1
ATOM 2802 C CA . ILE A 1 370 ? -9.620 -27.865 2.578 1.00 58.31 370 ILE A CA 1
ATOM 2803 C C . ILE A 1 370 ? -9.403 -29.374 2.421 1.00 58.31 370 ILE A C 1
ATOM 2805 O O . ILE A 1 370 ? -8.513 -29.925 3.067 1.00 58.31 370 ILE A O 1
ATOM 2809 N N . THR A 1 371 ? -10.170 -30.036 1.551 1.00 59.25 371 THR A N 1
ATOM 2810 C CA . THR A 1 371 ? -10.041 -31.478 1.286 1.00 59.25 371 THR A CA 1
ATOM 2811 C C . THR A 1 371 ? -8.662 -31.804 0.718 1.00 59.25 371 THR A C 1
ATOM 2813 O O . THR A 1 371 ? -7.986 -32.686 1.239 1.00 59.25 371 THR A O 1
ATOM 2816 N N . MET A 1 372 ? -8.195 -31.036 -0.271 1.00 56.78 372 MET A N 1
ATOM 2817 C CA . MET A 1 372 ? -6.856 -31.195 -0.851 1.00 56.78 372 MET A CA 1
ATOM 2818 C C . MET A 1 372 ? -5.754 -30.971 0.185 1.00 56.78 372 MET A C 1
ATOM 2820 O O . MET A 1 372 ? -4.838 -31.781 0.304 1.00 56.78 372 MET A O 1
ATOM 2824 N N . ARG A 1 373 ? -5.870 -29.913 0.997 1.00 57.25 373 ARG A N 1
ATOM 2825 C CA . ARG A 1 373 ? -4.920 -29.636 2.082 1.00 57.25 373 ARG A CA 1
ATOM 2826 C C . ARG A 1 373 ? -4.877 -30.767 3.109 1.00 57.25 373 ARG A C 1
ATOM 2828 O O . ARG A 1 373 ? -3.798 -31.125 3.559 1.00 57.25 373 ARG A O 1
ATOM 2835 N N . ASN A 1 374 ? -6.026 -31.307 3.508 1.00 60.75 374 ASN A N 1
ATOM 2836 C CA . ASN A 1 374 ? -6.086 -32.367 4.513 1.00 60.75 374 ASN A CA 1
ATOM 2837 C C . ASN A 1 374 ? -5.586 -33.712 3.963 1.00 60.75 374 ASN A C 1
ATOM 2839 O O . ASN A 1 374 ? -5.045 -34.505 4.725 1.00 60.75 374 ASN A O 1
ATOM 2843 N N . TYR A 1 375 ? -5.763 -33.962 2.663 1.00 57.06 375 TYR A N 1
ATOM 2844 C CA . TYR A 1 375 ? -5.348 -35.208 2.020 1.00 57.06 375 TYR A CA 1
ATOM 2845 C C . TYR A 1 375 ? -3.845 -35.234 1.696 1.00 57.06 375 TYR A C 1
ATOM 2847 O O . TYR A 1 375 ? -3.191 -36.245 1.929 1.00 57.06 375 TYR A O 1
ATOM 2855 N N . PHE A 1 376 ? -3.280 -34.120 1.210 1.00 58.00 376 PHE A N 1
ATOM 2856 C CA . PHE A 1 376 ? -1.870 -34.032 0.791 1.00 58.00 376 PHE A CA 1
ATOM 2857 C C . PHE A 1 376 ? -0.955 -33.321 1.806 1.00 58.00 376 PHE A C 1
ATOM 2859 O O . PHE A 1 376 ? 0.269 -33.362 1.686 1.00 58.00 376 PHE A O 1
ATOM 2866 N N . GLY A 1 377 ? -1.513 -32.672 2.830 1.00 52.81 377 GLY A N 1
ATOM 2867 C CA . GLY A 1 377 ? -0.750 -32.040 3.904 1.00 52.81 377 GLY A CA 1
ATOM 2868 C C . GLY A 1 377 ? -0.350 -33.054 4.973 1.00 52.81 377 GLY A C 1
ATOM 2869 O O . GLY A 1 377 ? -1.168 -33.432 5.806 1.00 52.81 377 GLY A O 1
ATOM 2870 N N . GLY A 1 378 ? 0.926 -33.447 5.005 1.00 40.94 378 GLY A N 1
ATOM 2871 C CA . GLY A 1 378 ? 1.478 -34.478 5.902 1.00 40.94 378 GLY A CA 1
ATOM 2872 C C . GLY A 1 378 ? 1.418 -34.217 7.420 1.00 40.94 378 GLY A C 1
ATOM 2873 O O . GLY A 1 378 ? 2.078 -34.931 8.162 1.00 40.94 378 GLY A O 1
ATOM 2874 N N . ASN A 1 379 ? 0.654 -33.227 7.898 1.00 47.44 379 ASN A N 1
ATOM 2875 C CA . ASN A 1 379 ? 0.423 -32.917 9.317 1.00 47.44 379 ASN A CA 1
ATOM 2876 C C . ASN A 1 379 ? -0.996 -32.349 9.550 1.00 47.44 379 ASN A C 1
ATOM 2878 O O . ASN A 1 379 ? -1.168 -31.279 10.138 1.00 47.44 379 ASN A O 1
ATOM 2882 N N . ALA A 1 380 ? -2.033 -33.031 9.063 1.00 40.25 380 ALA A N 1
ATOM 2883 C CA . ALA A 1 380 ? -3.416 -32.608 9.272 1.00 40.25 380 ALA A CA 1
ATOM 2884 C C . ALA A 1 380 ? -3.845 -32.796 10.744 1.00 40.25 380 ALA A C 1
ATOM 2886 O O . ALA A 1 380 ? -4.267 -33.875 11.155 1.00 40.25 380 ALA A O 1
ATOM 2887 N N . GLN A 1 381 ? -3.763 -31.737 11.557 1.00 36.44 381 GLN A N 1
ATOM 2888 C CA . GLN A 1 381 ? -4.605 -31.645 12.750 1.00 36.44 381 GLN A CA 1
ATOM 2889 C C . GLN A 1 381 ? -6.057 -31.398 12.321 1.00 36.44 381 GLN A C 1
ATOM 2891 O O . GLN A 1 381 ? -6.321 -30.606 11.414 1.00 36.44 381 GLN A O 1
ATOM 2896 N N . ASN A 1 382 ? -6.995 -32.097 12.968 1.00 34.56 382 ASN A N 1
ATOM 2897 C CA . ASN A 1 382 ? -8.434 -31.940 12.762 1.00 34.56 382 ASN A CA 1
ATOM 2898 C C . ASN A 1 382 ? -8.856 -30.490 13.034 1.00 34.56 382 ASN A C 1
ATOM 2900 O O . ASN A 1 382 ? -9.057 -30.107 14.183 1.00 34.56 382 ASN A O 1
ATOM 2904 N N . ASN A 1 383 ? -9.046 -29.706 11.977 1.00 38.09 383 ASN A N 1
ATOM 2905 C CA . ASN A 1 383 ? -9.730 -28.425 12.066 1.00 38.09 383 ASN A CA 1
ATOM 2906 C C . ASN A 1 383 ? -11.199 -28.632 11.707 1.00 38.09 383 ASN A C 1
ATOM 2908 O O . ASN A 1 383 ? -11.553 -28.804 10.541 1.00 38.09 383 ASN A O 1
ATOM 2912 N N . THR A 1 384 ? -12.055 -28.616 12.725 1.00 32.72 384 THR A N 1
ATOM 2913 C CA . THR A 1 384 ? -13.506 -28.506 12.570 1.00 32.72 384 THR A CA 1
ATOM 2914 C C . THR A 1 384 ? -13.831 -27.127 12.004 1.00 32.72 384 THR A C 1
ATOM 2916 O O . THR A 1 384 ? -13.709 -26.121 12.698 1.00 32.72 384 THR A O 1
ATOM 2919 N N . TYR A 1 385 ? -14.230 -27.078 10.736 1.00 31.70 385 TYR A N 1
ATOM 2920 C CA . TYR A 1 385 ? -14.890 -25.913 10.161 1.00 31.70 385 TYR A CA 1
ATOM 2921 C C . TYR A 1 385 ? -16.386 -26.052 10.445 1.00 31.70 385 TYR A C 1
ATOM 2923 O O . TYR A 1 385 ? -17.038 -26.949 9.912 1.00 31.70 385 TYR A O 1
ATOM 2931 N N . THR A 1 386 ? -16.935 -25.205 11.314 1.00 32.84 386 THR A N 1
ATOM 2932 C CA . THR A 1 386 ? -18.386 -25.125 11.498 1.00 32.84 386 THR A CA 1
ATOM 2933 C C . THR A 1 386 ? -18.942 -24.296 10.349 1.00 32.84 386 THR A C 1
ATOM 2935 O O . THR A 1 386 ? -18.958 -23.068 10.414 1.00 32.84 386 THR A O 1
ATOM 2938 N N . SER A 1 387 ? -19.376 -24.948 9.270 1.00 35.41 387 SER A N 1
ATOM 2939 C CA . SER A 1 387 ? -20.220 -24.275 8.290 1.00 35.41 387 SER A CA 1
ATOM 2940 C C . SER A 1 387 ? -21.545 -23.935 8.976 1.00 35.41 387 SER A C 1
ATOM 2942 O O . SER A 1 387 ? -22.290 -24.811 9.412 1.00 35.41 387 SER A O 1
ATOM 2944 N N . LEU A 1 388 ? -21.841 -22.644 9.118 1.00 34.91 388 LEU A N 1
ATOM 2945 C CA . LEU A 1 388 ? -23.181 -22.185 9.468 1.00 34.91 388 LEU A CA 1
ATOM 2946 C C . LEU A 1 388 ? -24.084 -22.439 8.255 1.00 34.91 388 LEU A C 1
ATOM 2948 O O . LEU A 1 388 ? -24.290 -21.565 7.417 1.00 34.91 388 LEU A O 1
ATOM 2952 N N . SER A 1 389 ? -24.606 -23.662 8.138 1.00 35.81 389 SER A N 1
ATOM 2953 C CA . SER A 1 389 ? -25.786 -23.912 7.318 1.00 35.81 389 SER A CA 1
ATOM 2954 C C . SER A 1 389 ? -26.933 -23.112 7.925 1.00 35.81 389 SER A C 1
ATOM 2956 O O . SER A 1 389 ? -27.289 -23.325 9.086 1.00 35.81 389 SER A O 1
ATOM 2958 N N . ALA A 1 390 ? -27.478 -22.173 7.155 1.00 35.03 390 ALA A N 1
ATOM 2959 C CA . ALA A 1 390 ? -28.667 -21.421 7.516 1.00 35.03 390 ALA A CA 1
ATOM 2960 C C . ALA A 1 390 ? -29.761 -22.384 8.005 1.00 35.03 390 ALA A C 1
ATOM 2962 O O . ALA A 1 390 ? -30.191 -23.271 7.268 1.00 35.03 390 ALA A O 1
ATOM 2963 N N . GLY A 1 391 ? -30.169 -22.223 9.265 1.00 30.80 391 GLY A N 1
ATOM 2964 C CA . GLY A 1 391 ? -31.264 -22.974 9.858 1.00 30.80 391 GLY A CA 1
ATOM 2965 C C . GLY A 1 391 ? -32.565 -22.670 9.125 1.00 30.80 391 GLY A C 1
ATOM 2966 O O . GLY A 1 391 ? -33.156 -21.610 9.315 1.00 30.80 391 GLY A O 1
ATOM 2967 N N . ALA A 1 392 ? -33.002 -23.609 8.292 1.00 33.75 392 ALA A N 1
ATOM 2968 C CA . ALA A 1 392 ? -34.412 -23.813 8.014 1.00 33.75 392 ALA A CA 1
ATOM 2969 C C . ALA A 1 392 ? -34.922 -24.788 9.084 1.00 33.75 392 ALA A C 1
ATOM 2971 O O . ALA A 1 392 ? -34.727 -25.998 8.987 1.00 33.75 392 ALA A O 1
ATOM 2972 N N . GLU A 1 393 ? -35.480 -24.234 10.159 1.00 32.16 393 GLU A N 1
ATOM 2973 C CA . GLU A 1 393 ? -36.250 -24.992 11.140 1.00 32.16 393 GLU A CA 1
ATOM 2974 C C . GLU A 1 393 ? -37.578 -25.411 10.496 1.00 32.16 393 GLU A C 1
ATOM 2976 O O . GLU A 1 393 ? -38.515 -24.617 10.430 1.00 32.16 393 GLU A O 1
ATOM 2981 N N . ASP A 1 394 ? -37.672 -26.660 10.043 1.00 32.84 394 ASP A N 1
ATOM 2982 C CA . ASP A 1 394 ? -38.960 -27.345 9.952 1.00 32.84 394 ASP A CA 1
ATOM 2983 C C . ASP A 1 394 ? -39.205 -28.036 11.295 1.00 32.84 394 ASP A C 1
ATOM 2985 O O . ASP A 1 394 ? -38.554 -29.015 11.665 1.00 32.84 394 ASP A O 1
ATOM 2989 N N . GLY A 1 395 ? -40.116 -27.451 12.070 1.00 35.88 395 GLY A N 1
ATOM 2990 C CA . GLY A 1 395 ? -40.562 -27.993 13.340 1.00 35.88 395 GLY A CA 1
ATOM 2991 C C . GLY A 1 395 ? -41.422 -29.234 13.133 1.00 35.88 395 GLY A C 1
ATOM 2992 O O . GLY A 1 395 ? -42.501 -29.155 12.549 1.00 35.88 395 GLY A O 1
ATOM 2993 N N . GLU A 1 396 ? -40.995 -30.355 13.707 1.00 29.98 396 GLU A N 1
ATOM 2994 C CA . GLU A 1 396 ? -41.863 -31.505 13.926 1.00 29.98 396 GLU A CA 1
ATOM 2995 C C . GLU A 1 396 ? -41.848 -31.882 15.411 1.00 29.98 396 GLU A C 1
ATOM 2997 O O . GLU A 1 396 ? -40.819 -32.182 16.017 1.00 29.98 396 GLU A O 1
ATOM 3002 N N . ALA A 1 397 ? -43.027 -31.762 16.018 1.00 34.16 397 ALA A N 1
ATOM 3003 C CA . ALA A 1 397 ? -43.278 -32.010 17.423 1.00 34.16 397 ALA A CA 1
ATOM 3004 C C . ALA A 1 397 ? -43.323 -33.514 17.710 1.00 34.16 397 ALA A C 1
ATOM 3006 O O . ALA A 1 397 ? -44.079 -34.244 17.072 1.00 34.16 397 ALA A O 1
ATOM 3007 N N . VAL A 1 398 ? -42.621 -33.955 18.757 1.00 32.69 398 VAL A N 1
ATOM 3008 C CA . VAL A 1 398 ? -42.913 -35.231 19.418 1.00 32.69 398 VAL A CA 1
ATOM 3009 C C . VAL A 1 398 ? -42.994 -35.000 20.922 1.00 32.69 398 VAL A C 1
ATOM 3011 O O . VAL A 1 398 ? -42.034 -34.590 21.570 1.00 32.69 398 VAL A O 1
ATOM 3014 N N . ALA A 1 399 ? -44.188 -35.240 21.455 1.00 39.22 399 ALA A N 1
ATOM 3015 C CA . ALA A 1 399 ? -44.491 -35.313 22.875 1.00 39.22 399 ALA A CA 1
ATOM 3016 C C . ALA A 1 399 ? -44.361 -36.762 23.374 1.00 39.22 399 ALA A C 1
ATOM 3018 O O . ALA A 1 399 ? -44.736 -37.672 22.636 1.00 39.22 399 ALA A O 1
ATOM 3019 N N . ALA A 1 400 ? -43.883 -36.932 24.615 1.00 32.41 400 ALA A N 1
ATOM 3020 C CA . ALA A 1 400 ? -44.192 -37.987 25.609 1.00 32.41 400 ALA A CA 1
ATOM 3021 C C . ALA A 1 400 ? -42.993 -38.100 26.580 1.00 32.41 400 ALA A C 1
ATOM 3023 O O . ALA A 1 400 ? -41.879 -38.357 26.142 1.00 32.41 400 ALA A O 1
ATOM 3024 N N . GLU A 1 401 ? -43.086 -37.646 27.834 1.00 34.38 401 GLU A N 1
ATOM 3025 C CA . GLU A 1 401 ? -43.691 -38.286 29.028 1.00 34.38 401 GLU A CA 1
ATOM 3026 C C . GLU A 1 401 ? -42.734 -39.207 29.819 1.00 34.38 401 GLU A C 1
ATOM 3028 O O . GLU A 1 401 ? -42.189 -40.161 29.276 1.00 34.38 401 GLU A O 1
ATOM 3033 N N . GLY A 1 402 ? -42.642 -38.939 31.135 1.00 30.61 402 GLY A N 1
ATOM 3034 C CA . GLY A 1 402 ? -42.184 -39.856 32.199 1.00 30.61 402 GLY A CA 1
ATOM 3035 C C . GLY A 1 402 ? -40.666 -39.910 32.437 1.00 30.61 402 GLY A C 1
ATOM 3036 O O . GLY A 1 402 ? -39.896 -39.890 31.494 1.00 30.61 402 GLY A O 1
ATOM 3037 N N . GLU A 1 403 ? -40.103 -39.991 33.644 1.00 33.50 403 GLU A N 1
ATOM 3038 C CA . GLU A 1 403 ? -40.601 -40.164 35.012 1.00 33.50 403 GLU A CA 1
ATOM 3039 C C . GLU A 1 403 ? -39.508 -39.716 36.009 1.00 33.50 403 GLU A C 1
ATOM 3041 O O . GLU A 1 403 ? -38.343 -39.520 35.662 1.00 33.50 403 GLU A O 1
ATOM 3046 N N . ALA A 1 404 ? -39.923 -39.543 37.263 1.00 39.62 404 ALA A N 1
ATOM 3047 C CA . ALA A 1 404 ? -39.150 -39.077 38.404 1.00 39.62 404 ALA A CA 1
ATOM 3048 C C . ALA A 1 404 ? -38.060 -40.055 38.894 1.00 39.62 404 ALA A C 1
ATOM 3050 O O . ALA A 1 404 ? -38.217 -41.271 38.839 1.00 39.62 404 ALA A O 1
ATOM 3051 N N . GLY A 1 405 ? -37.006 -39.502 39.503 1.00 32.88 405 GLY A N 1
ATOM 3052 C CA . GLY A 1 405 ? -36.009 -40.247 40.273 1.00 32.88 405 GLY A CA 1
ATOM 3053 C C . GLY A 1 405 ? -35.241 -39.326 41.220 1.00 32.88 405 GLY A C 1
ATOM 3054 O O . GLY A 1 405 ? -34.445 -38.502 40.785 1.00 32.88 405 GLY A O 1
ATOM 3055 N N . GLU A 1 406 ? -35.534 -39.447 42.512 1.00 35.81 406 GLU A N 1
ATOM 3056 C CA . GLU A 1 406 ? -35.037 -38.633 43.626 1.00 35.81 406 GLU A CA 1
ATOM 3057 C C . GLU A 1 406 ? -33.794 -39.258 44.309 1.00 35.81 406 GLU A C 1
ATOM 3059 O O . GLU A 1 406 ? -33.488 -40.438 44.135 1.00 35.81 406 GLU A O 1
ATOM 3064 N N . SER A 1 407 ? -33.166 -38.467 45.190 1.00 32.72 407 SER A N 1
ATOM 3065 C CA . SER A 1 407 ? -32.009 -38.722 46.079 1.00 32.72 407 SER A CA 1
ATOM 3066 C C . SER A 1 407 ? -30.621 -38.586 45.430 1.00 32.72 407 SER A C 1
ATOM 3068 O O . SER A 1 407 ? -30.376 -39.068 44.337 1.00 32.72 407 SER A O 1
ATOM 3070 N N . GLY A 1 408 ? -29.619 -37.943 46.028 1.00 30.78 408 GLY A N 1
ATOM 3071 C CA . GLY A 1 408 ? -29.470 -37.336 47.349 1.00 30.78 408 GLY A CA 1
ATOM 3072 C C . GLY A 1 408 ? -28.007 -37.504 47.779 1.00 30.78 408 GLY A C 1
ATOM 3073 O O . GLY A 1 408 ? -27.530 -38.629 47.867 1.00 30.78 408 GLY A O 1
ATOM 3074 N N . GLY A 1 409 ? -27.280 -36.411 48.039 1.00 29.61 409 GLY A N 1
ATOM 3075 C CA . GLY A 1 409 ? -25.910 -36.491 48.566 1.00 29.61 409 GLY A CA 1
ATOM 3076 C C . GLY A 1 409 ? -25.148 -35.166 48.547 1.00 29.61 409 GLY A C 1
ATOM 3077 O O . GLY A 1 409 ? -24.601 -34.772 47.526 1.00 29.61 409 GLY A O 1
ATOM 3078 N N . GLN A 1 410 ? -25.125 -34.484 49.693 1.00 32.88 410 GLN A N 1
ATOM 3079 C CA . GLN A 1 410 ? -24.385 -33.247 49.968 1.00 32.88 410 GLN A CA 1
ATOM 3080 C C . GLN A 1 410 ? -22.859 -33.434 49.918 1.00 32.88 410 GLN A C 1
ATOM 3082 O O . GLN A 1 410 ? -22.354 -34.377 50.519 1.00 32.88 410 GLN A O 1
ATOM 3087 N N . ALA A 1 411 ? -22.133 -32.436 49.398 1.00 31.66 411 ALA A N 1
ATOM 3088 C CA . ALA A 1 411 ? -20.911 -31.918 50.030 1.00 31.66 411 ALA A CA 1
ATOM 3089 C C . ALA A 1 411 ? -20.543 -30.511 49.507 1.00 31.66 411 ALA A C 1
ATOM 3091 O O . ALA A 1 411 ? -20.256 -30.308 48.335 1.00 31.66 411 ALA A O 1
ATOM 3092 N N . GLN A 1 412 ? -20.609 -29.562 50.442 1.00 33.97 412 GLN A N 1
ATOM 3093 C CA . GLN A 1 412 ? -19.945 -28.257 50.575 1.00 33.97 412 GLN A CA 1
ATOM 3094 C C . GLN A 1 412 ? -18.902 -27.816 49.528 1.00 33.97 412 GLN A C 1
ATOM 3096 O O . GLN A 1 412 ? -17.917 -28.507 49.292 1.00 33.97 412 GLN A O 1
ATOM 3101 N N . GLY A 1 413 ? -19.001 -26.548 49.104 1.00 30.42 413 GLY A N 1
ATOM 3102 C CA . GLY A 1 413 ? -17.838 -25.801 48.608 1.00 30.42 413 GLY A CA 1
ATOM 3103 C C . GLY A 1 413 ? -18.156 -24.525 47.827 1.00 30.42 413 GLY A C 1
ATOM 3104 O O . GLY A 1 413 ? -18.150 -24.553 46.609 1.00 30.42 413 GLY A O 1
ATOM 3105 N N . GLY A 1 414 ? -18.427 -23.431 48.548 1.00 32.94 414 GLY A N 1
ATOM 3106 C CA . GLY A 1 414 ? -18.321 -22.012 48.155 1.00 32.94 414 GLY A CA 1
ATOM 3107 C C . GLY A 1 414 ? -18.436 -21.588 46.682 1.00 32.94 414 GLY A C 1
ATOM 3108 O O . GLY A 1 414 ? -17.486 -21.722 45.920 1.00 32.94 414 GLY A O 1
ATOM 3109 N N . ALA A 1 415 ? -19.512 -20.869 46.349 1.00 32.62 415 ALA A N 1
ATOM 3110 C CA . ALA A 1 415 ? -19.513 -19.926 45.231 1.00 32.62 415 ALA A CA 1
ATOM 3111 C C . ALA A 1 415 ? -20.408 -18.716 45.540 1.00 32.62 415 ALA A C 1
ATOM 3113 O O . ALA A 1 415 ? -21.581 -18.850 45.886 1.00 32.62 415 ALA A O 1
ATOM 3114 N N . PHE A 1 416 ? -19.807 -17.532 45.431 1.00 32.56 416 PHE A N 1
ATOM 3115 C CA . PHE A 1 416 ? -20.466 -16.232 45.383 1.00 32.56 416 PHE A CA 1
ATOM 3116 C C . PHE A 1 416 ? -21.542 -16.228 44.284 1.00 32.56 416 PHE A C 1
ATOM 3118 O O . PHE A 1 416 ? -21.231 -16.428 43.114 1.00 32.56 416 PHE A O 1
ATOM 3125 N N . LEU A 1 417 ? -22.794 -15.948 44.648 1.00 30.91 417 LEU A N 1
ATOM 3126 C CA . LEU A 1 417 ? -23.852 -15.605 43.701 1.00 30.91 417 LEU A CA 1
ATOM 3127 C C . LEU A 1 417 ? -23.955 -14.079 43.639 1.00 30.91 417 LEU A C 1
ATOM 3129 O O . LEU A 1 417 ? -24.474 -13.452 44.559 1.00 30.91 417 LEU A O 1
ATOM 3133 N N . SER A 1 418 ? -23.466 -13.489 42.549 1.00 34.31 418 SER A N 1
ATOM 3134 C CA . SER A 1 418 ? -23.801 -12.120 42.156 1.00 34.31 418 SER A CA 1
ATOM 3135 C C . SER A 1 418 ? -24.457 -12.166 40.781 1.00 34.31 418 SER A C 1
ATOM 3137 O O . SER A 1 418 ? -23.792 -12.440 39.791 1.00 34.31 418 SER A O 1
ATOM 3139 N N . SER A 1 419 ? -25.770 -11.916 40.783 1.00 35.12 419 SER A N 1
ATOM 3140 C CA . SER A 1 419 ? -26.551 -11.162 39.787 1.00 35.12 419 SER A CA 1
ATOM 3141 C C . SER A 1 419 ? -26.296 -11.404 38.289 1.00 35.12 419 SER A C 1
ATOM 3143 O O . SER A 1 419 ? -25.229 -11.104 37.763 1.00 35.12 419 SER A O 1
ATOM 3145 N N . GLY A 1 420 ? -27.356 -11.829 37.594 1.00 33.44 420 GLY A N 1
ATOM 3146 C CA . GLY A 1 420 ? -27.386 -12.062 36.152 1.00 33.44 420 GLY A CA 1
ATOM 3147 C C . GLY A 1 420 ? -26.940 -10.881 35.286 1.00 33.44 420 GLY A C 1
ATOM 3148 O O . GLY A 1 420 ? -27.132 -9.711 35.620 1.00 33.44 420 GLY A O 1
ATOM 3149 N N . SER A 1 421 ? -26.360 -11.230 34.138 1.00 31.62 421 SER A N 1
ATOM 3150 C CA . SER A 1 421 ? -25.992 -10.290 33.088 1.00 31.62 421 SER A CA 1
ATOM 3151 C C . SER A 1 421 ? -27.262 -9.767 32.416 1.00 31.62 421 SER A C 1
ATOM 3153 O O . SER A 1 421 ? -27.995 -10.501 31.752 1.00 31.62 421 SER A O 1
ATOM 3155 N N . MET A 1 422 ? -27.547 -8.494 32.677 1.00 35.56 422 MET A N 1
ATOM 3156 C CA . MET A 1 422 ? -28.527 -7.700 31.954 1.00 35.56 422 MET A CA 1
ATOM 3157 C C . MET A 1 422 ? -28.058 -7.505 30.509 1.00 35.56 422 MET A C 1
ATOM 3159 O O . MET A 1 422 ? -26.885 -7.236 30.258 1.00 35.56 422 MET A O 1
ATOM 3163 N N . LEU A 1 423 ? -29.007 -7.606 29.578 1.00 40.84 423 LEU A N 1
ATOM 3164 C CA . LEU A 1 423 ? -28.863 -7.210 28.178 1.00 40.84 423 LEU A CA 1
ATOM 3165 C C . LEU A 1 423 ? -28.176 -5.832 28.065 1.00 40.84 423 LEU A C 1
ATOM 3167 O O . LEU A 1 423 ? -28.477 -4.944 28.872 1.00 40.84 423 LEU A O 1
ATOM 3171 N N . PRO A 1 424 ? -27.295 -5.608 27.072 1.00 39.12 424 PRO A N 1
ATOM 3172 C CA . PRO A 1 424 ? -26.681 -4.306 26.865 1.00 39.12 424 PRO A CA 1
ATOM 3173 C C . PRO A 1 424 ? -27.763 -3.253 26.598 1.00 39.12 424 PRO A C 1
ATOM 3175 O O . PRO A 1 424 ? -28.503 -3.303 25.618 1.00 39.12 424 PRO A O 1
ATOM 3178 N N . SER A 1 425 ? -27.846 -2.295 27.520 1.00 37.19 425 SER A N 1
ATOM 3179 C CA . SER A 1 425 ? -28.671 -1.095 27.448 1.00 37.19 425 SER A CA 1
ATOM 3180 C C . SER A 1 425 ? -28.288 -0.270 26.214 1.00 37.19 425 SER A C 1
ATOM 3182 O O . SER A 1 425 ? -27.366 0.545 26.262 1.00 37.19 425 SER A O 1
ATOM 3184 N N . THR A 1 426 ? -29.021 -0.431 25.113 1.00 44.62 426 THR A N 1
ATOM 3185 C CA . THR A 1 426 ? -29.048 0.553 24.027 1.00 44.62 426 THR A CA 1
ATOM 3186 C C . THR A 1 426 ? -29.585 1.866 24.594 1.00 44.62 426 THR A C 1
ATOM 3188 O O . THR A 1 426 ? -30.750 1.946 24.987 1.00 44.62 426 THR A O 1
ATOM 3191 N N . GLY A 1 427 ? -28.727 2.881 24.698 1.00 42.56 427 GLY A N 1
ATOM 3192 C CA . GLY A 1 427 ? -29.092 4.185 25.245 1.00 42.56 427 GLY A CA 1
ATOM 3193 C C . GLY A 1 427 ? -30.254 4.857 24.490 1.00 42.56 427 GLY A C 1
ATOM 3194 O O . GLY A 1 427 ? -30.535 4.522 23.337 1.00 42.56 427 GLY A O 1
ATOM 3195 N N . PRO A 1 428 ? -30.921 5.851 25.104 1.00 45.03 428 PRO A N 1
ATOM 3196 C CA . PRO A 1 428 ? -32.171 6.445 24.610 1.00 45.03 428 PRO A CA 1
ATOM 3197 C C . PRO A 1 428 ? -32.074 7.173 23.253 1.00 45.03 428 PRO A C 1
ATOM 3199 O O . PRO A 1 428 ? -33.094 7.612 22.727 1.00 45.03 428 PRO A O 1
ATOM 3202 N N . GLY A 1 429 ? -30.883 7.289 22.655 1.00 42.72 429 GLY A N 1
ATOM 3203 C CA . GLY A 1 429 ? -30.658 8.029 21.410 1.00 42.72 429 GLY A CA 1
ATOM 3204 C C . GLY A 1 429 ? -31.442 7.492 20.208 1.00 42.72 429 GLY A C 1
ATOM 3205 O O . GLY A 1 429 ? -32.059 8.277 19.495 1.00 42.72 429 GLY A O 1
ATOM 3206 N N . ILE A 1 430 ? -31.500 6.168 20.018 1.00 50.91 430 ILE A N 1
ATOM 3207 C CA . ILE A 1 430 ? -32.174 5.567 18.849 1.00 50.91 430 ILE A CA 1
ATOM 3208 C C . ILE A 1 430 ? -33.696 5.766 18.917 1.00 50.91 430 ILE A C 1
ATOM 3210 O O . ILE A 1 430 ? -34.338 6.076 17.911 1.00 50.91 430 ILE A O 1
ATOM 3214 N N . PHE A 1 431 ? -34.280 5.666 20.114 1.00 55.50 431 PHE A N 1
ATOM 3215 C CA . PHE A 1 431 ? -35.720 5.849 20.303 1.00 55.50 431 PHE A CA 1
ATOM 3216 C C . PHE A 1 431 ? -36.158 7.299 20.075 1.00 55.50 431 PHE A C 1
ATOM 3218 O O . PHE A 1 431 ? -37.244 7.530 19.544 1.00 55.50 431 PHE A O 1
ATOM 3225 N N . VAL A 1 432 ? -35.303 8.277 20.397 1.00 63.09 432 VAL A N 1
ATOM 3226 C CA . VAL A 1 432 ? -35.581 9.695 20.128 1.00 63.09 432 VAL A CA 1
ATOM 3227 C C . VAL A 1 432 ? -35.572 9.979 18.623 1.00 63.09 432 VAL A C 1
ATOM 3229 O O . VAL A 1 432 ? -36.477 10.651 18.132 1.00 63.09 432 VAL A O 1
ATOM 3232 N N . THR A 1 433 ? -34.627 9.424 17.859 1.00 56.16 433 THR A N 1
ATOM 3233 C CA . THR A 1 433 ? -34.568 9.643 16.403 1.00 56.16 433 THR A CA 1
ATOM 3234 C C . THR A 1 433 ? -35.765 9.017 15.683 1.00 56.16 433 THR A C 1
ATOM 3236 O O . THR A 1 433 ? -36.376 9.668 14.834 1.00 56.16 433 THR A O 1
ATOM 3239 N N . ILE A 1 434 ? -36.166 7.799 16.068 1.00 67.25 434 ILE A N 1
ATOM 3240 C CA . ILE A 1 434 ? -37.352 7.128 15.507 1.00 67.25 434 ILE A CA 1
ATOM 3241 C C . ILE A 1 434 ? -38.631 7.901 15.861 1.00 67.25 434 ILE A C 1
ATOM 3243 O O . ILE A 1 434 ? -39.492 8.092 15.000 1.00 67.25 434 ILE A O 1
ATOM 3247 N N . ALA A 1 435 ? -38.741 8.411 17.091 1.00 69.12 435 ALA A N 1
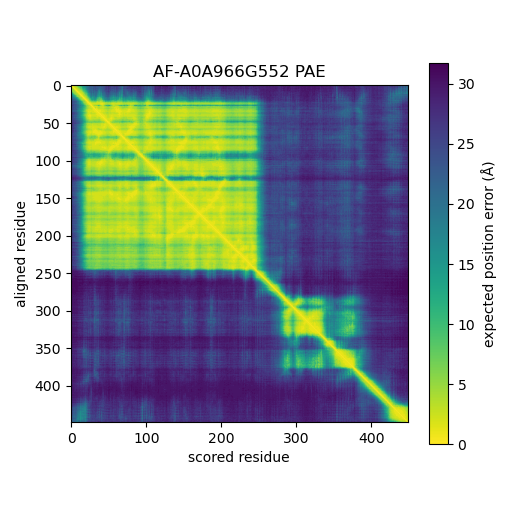ATOM 3248 C CA . ALA A 1 435 ? -39.885 9.216 17.509 1.00 69.12 435 ALA A CA 1
ATOM 3249 C C . ALA A 1 435 ? -39.983 10.546 16.739 1.00 69.12 435 ALA A C 1
ATOM 3251 O O . ALA A 1 435 ? -41.078 10.929 16.328 1.00 69.12 435 ALA A O 1
ATOM 3252 N N . ILE A 1 436 ? -38.859 11.227 16.482 1.00 73.31 436 ILE A N 1
ATOM 3253 C CA . ILE A 1 436 ? -38.833 12.483 15.711 1.00 73.31 436 ILE A CA 1
ATOM 3254 C C . ILE A 1 436 ? -39.260 12.243 14.258 1.00 73.31 436 ILE A C 1
ATOM 3256 O O . ILE A 1 436 ? -40.083 12.992 13.728 1.00 73.31 436 ILE A O 1
ATOM 3260 N N . VAL A 1 437 ? -38.759 11.178 13.622 1.00 74.44 437 VAL A N 1
ATOM 3261 C CA . VAL A 1 437 ? -39.140 10.821 12.245 1.00 74.44 437 VAL A CA 1
ATOM 3262 C C . VAL A 1 437 ? -40.618 10.427 12.174 1.00 74.44 437 VAL A C 1
ATOM 3264 O O . VAL A 1 437 ? -41.340 10.903 11.296 1.00 74.44 437 VAL A O 1
ATOM 3267 N N . GLY A 1 438 ? -41.103 9.636 13.136 1.00 74.94 438 GLY A N 1
ATOM 3268 C CA . GLY A 1 438 ? -42.517 9.275 13.238 1.00 74.94 438 GLY A CA 1
ATOM 3269 C C . GLY A 1 438 ? -43.428 10.496 13.407 1.00 74.94 438 GLY A C 1
ATOM 3270 O O . GLY A 1 438 ? -44.440 10.615 12.716 1.00 74.94 438 GLY A O 1
ATOM 3271 N N . PHE A 1 439 ? -43.046 11.449 14.262 1.00 74.00 439 PHE A N 1
ATOM 3272 C CA . PHE A 1 439 ? -43.831 12.660 14.507 1.00 74.00 439 PHE A CA 1
ATOM 3273 C C . PHE A 1 439 ? -43.844 13.608 13.298 1.00 74.00 439 PHE A C 1
ATOM 3275 O O . PHE A 1 439 ? -44.886 14.177 12.964 1.00 74.00 439 PHE A O 1
ATOM 3282 N N . ALA A 1 440 ? -42.717 13.737 12.590 1.00 70.56 440 ALA A N 1
ATOM 3283 C CA . ALA A 1 440 ? -42.640 14.519 11.358 1.00 70.56 440 ALA A CA 1
ATOM 3284 C C . ALA A 1 440 ? -43.565 13.950 10.268 1.00 70.56 440 ALA A C 1
ATOM 3286 O O . ALA A 1 440 ? -44.295 14.704 9.622 1.00 70.56 440 ALA A O 1
ATOM 3287 N N . LEU A 1 441 ? -43.608 12.624 10.110 1.00 74.62 441 LEU A N 1
ATOM 3288 C CA . LEU A 1 441 ? -44.486 11.965 9.139 1.00 74.62 441 LEU A CA 1
ATOM 3289 C C . LEU A 1 441 ? -45.973 12.113 9.497 1.00 74.62 441 LEU A C 1
ATOM 3291 O O . LEU A 1 441 ? -46.784 12.392 8.612 1.00 74.62 441 LEU A O 1
ATOM 3295 N N . MET A 1 442 ? -46.337 12.020 10.781 1.00 80.25 442 MET A N 1
ATOM 3296 C CA . MET A 1 442 ? -47.722 12.253 11.220 1.00 80.25 442 MET A CA 1
ATOM 3297 C C . MET A 1 442 ? -48.167 13.707 10.997 1.00 80.25 442 MET A C 1
ATOM 3299 O O . MET A 1 442 ? -49.280 13.943 10.526 1.00 80.25 442 MET A O 1
ATOM 3303 N N . MET A 1 443 ? -47.293 14.688 11.251 1.00 71.88 443 MET A N 1
ATOM 3304 C CA . MET A 1 443 ? -47.574 16.109 10.995 1.00 71.88 443 MET A CA 1
ATOM 3305 C C . MET A 1 443 ? -47.757 16.417 9.501 1.00 71.88 443 MET A C 1
ATOM 3307 O O . MET A 1 443 ? -48.606 17.234 9.135 1.00 71.88 443 MET A O 1
ATOM 3311 N N . PHE A 1 444 ? -47.003 15.748 8.624 1.00 71.31 444 PHE A N 1
ATOM 3312 C CA . PHE A 1 444 ? -47.188 15.865 7.175 1.00 71.31 444 PHE A CA 1
ATOM 3313 C C . PHE A 1 444 ? -48.476 15.185 6.685 1.00 71.31 444 PHE A C 1
ATOM 3315 O O . PHE A 1 444 ? -49.114 15.699 5.765 1.00 71.31 444 PHE A O 1
ATOM 3322 N N . GLY A 1 445 ? -48.898 14.087 7.320 1.00 68.25 445 GLY A N 1
ATOM 3323 C CA . GLY A 1 445 ? -50.181 13.433 7.042 1.00 68.25 445 GLY A CA 1
ATOM 3324 C C . GLY A 1 445 ? -51.394 14.268 7.469 1.00 68.25 445 GLY A C 1
ATOM 3325 O O . GLY A 1 445 ? -52.358 14.384 6.717 1.00 68.25 445 GLY A O 1
ATOM 3326 N N . ALA A 1 446 ? -51.326 14.923 8.632 1.00 65.12 446 ALA A N 1
ATOM 3327 C CA . ALA A 1 446 ? -52.435 15.702 9.190 1.00 65.12 446 ALA A CA 1
ATOM 3328 C C . ALA A 1 446 ? -52.711 17.033 8.462 1.00 65.12 446 ALA A C 1
ATOM 3330 O O . ALA A 1 446 ? -53.799 17.585 8.578 1.00 65.12 446 ALA A O 1
ATOM 3331 N N . ARG A 1 447 ? -51.758 17.562 7.680 1.00 55.91 447 ARG A N 1
ATOM 3332 C CA . ARG A 1 447 ? -51.954 18.795 6.887 1.00 55.91 447 ARG A CA 1
ATOM 3333 C C . ARG A 1 447 ? -52.663 18.581 5.546 1.00 55.91 447 ARG A C 1
ATOM 3335 O O . ARG A 1 447 ? -52.836 19.547 4.803 1.00 55.91 447 ARG A O 1
ATOM 3342 N N . ARG A 1 448 ? -53.035 17.343 5.208 1.00 49.91 448 ARG A N 1
ATOM 3343 C CA . ARG A 1 448 ? -53.637 16.995 3.911 1.00 49.91 448 ARG A CA 1
ATOM 3344 C C . ARG A 1 448 ? -55.072 16.460 3.980 1.00 49.91 448 ARG A C 1
ATOM 3346 O O . ARG A 1 448 ? -55.571 16.035 2.941 1.00 49.91 448 ARG A O 1
ATOM 3353 N N . SER A 1 449 ? -55.719 16.508 5.146 1.00 47.16 449 SER A N 1
ATOM 3354 C CA . SER A 1 449 ? -57.163 16.263 5.303 1.00 47.16 449 SER A CA 1
ATOM 3355 C C . SER A 1 449 ? -57.966 17.553 5.265 1.00 47.16 449 SER A C 1
ATOM 3357 O O . SER A 1 449 ? -57.593 18.461 6.046 1.00 47.16 449 SER A O 1
#

Foldseek 3Di:
DDDDDDDDDDDPPPPPPPPPPPAAEDDDACQAADEAEFKYQYPDWDDDPQQKIKDAHAHFYKYKAFYPPPPRPFMKIDGHRKMKMKHFDDDPPDPDRDHDRRIWGRWDWDDWDDLVLEDEPPDPDSNFKDFFTKTFTDDQRMKIFMPFWMKTKHQTDDDAQFKWWKWAQDPVRRTYTDLLWIAGQDPRMGITTHRMGGMITTMGTFDPAQPDCDAVQWHFDDGRRRGTGHHPQWDQDPSSNYTDGPPPPVVVVVVVVVPPDDDDDPPCPVVVVVVPPDDDPPPCDFQLDWDWDDDPFFIDTDHRNPPFDFDADPVRHTDCPGRSNVSCVLCVVPVPPDRDTPVRVVVVVVPPDDPVNVVVVVVVVVVSVVVCCCVRVPDDDDDDDPDPPPDPDPDDDDDDDDDDDDDDDDDDDDDDDDDDDDDPDPDCVVVVVVVVVVVVVVVVVVVPD

pLDDT: mean 71.09, std 23.85, range [29.61, 97.88]

Sequence (449 aa):
MKRTLSSLLVATVALGFQQVSAQETFFGSLDSDVVYNNGVLIQGVTATADGVANIKLEGTGTLTVASAAGGGFPRLMVIGGTTITSTRSFASDEINKTTWSGQFDAPTSTVKPGFFDIVDPGAGFADDYEAVEAFGLGLANEEFTFSTKAEVVFPVSVLNGQKLWLANQNADATWTVDKTNFCIVNDNLCFIALAKINKIALIKEKFDTCPVQNVANGSVSGTPNCIVTCNNGYALNEAANGCSAVVGLEEFENQFNETTTETTTTAQQQIFENQIAAPVKEYDFPPGHFRYRASSDKFYRYLDETGLTATYDEDGRVDESSELGQARLVNTSYLSRNPRSAEEQLMASNSDKSAQEKAQDEGDFMNYLITMRNYFGGNAQNNTYTSLSAGAEDGEAVAAEGEAGESGGQAQGGAFLSSGSMLPSTGPGIFVTIAIVGFALMMFGARRS

Radius of gyration: 31.26 Å; Cα contacts (8 Å, |Δi|>4): 656; chains: 1; bounding box: 105×79×74 Å

Nearest PDB structures (foldseek):
  4l18-assembly2_E  TM=3.779E-01  e=2.612E+00  Mus musculus
  1ean-assembly1_A  TM=4.605E-01  e=5.150E+00  Mus musculus
  3wts-assembly1_A  TM=3.999E-01  e=3.095E+00  Mus musculus

Mean predicted aligned error: 19.66 Å

Solvent-accessible surface area (backbone atoms only — not comparable to full-atom values): 27248 Å² total; per-residue (Å²): 142,82,87,83,82,83,85,82,82,82,81,80,81,78,81,77,80,76,80,78,74,81,72,51,71,50,79,80,59,27,80,49,74,47,79,35,65,43,28,34,34,39,66,81,54,47,69,51,98,79,28,40,18,36,37,67,40,37,50,73,16,33,50,30,20,18,14,67,59,77,85,45,34,25,27,38,36,38,53,28,63,27,34,43,35,40,41,40,70,75,63,97,81,61,86,78,82,78,59,71,80,29,73,46,56,20,47,37,84,48,84,57,67,56,56,86,37,39,43,43,95,89,52,98,59,43,82,42,47,43,66,75,47,21,35,32,36,87,54,98,52,29,37,38,34,34,79,46,60,28,40,34,38,38,75,46,99,59,60,64,45,34,61,32,35,36,23,41,57,46,96,86,70,37,24,41,55,35,94,86,47,57,26,56,24,49,91,35,30,30,56,39,74,34,50,57,49,30,42,40,29,40,25,34,65,56,32,95,61,54,96,59,84,78,36,67,63,38,45,54,48,64,68,48,66,44,30,59,46,50,36,93,73,33,36,68,36,98,83,59,77,41,41,36,73,49,90,65,58,64,65,56,56,50,62,64,67,75,72,79,78,91,81,91,63,97,75,53,61,79,61,46,71,77,66,75,81,74,78,73,93,62,84,82,67,57,55,60,40,75,45,77,47,80,50,103,83,46,66,44,78,45,74,36,66,61,90,44,52,74,44,62,44,99,86,72,43,69,27,58,90,22,59,40,18,41,43,47,60,78,33,46,84,63,69,71,51,71,71,59,49,72,67,52,47,53,52,55,67,66,45,91,65,50,73,65,55,52,54,46,54,51,49,53,50,51,52,48,54,51,51,52,46,54,72,57,37,96,75,65,70,91,75,84,77,82,75,82,71,81,83,80,85,80,86,78,90,81,89,84,85,89,83,90,86,84,88,85,85,90,80,88,82,88,78,89,85,76,78,82,87,72,76,85,80,78,63,70,63,65,61,51,55,54,50,52,54,52,51,54,52,51,56,61,57,65,73,74,114